Protein AF-W7IKK3-F1 (afdb_monomer_lite)

Secondary structure (DSSP, 8-state):
---------S---S---TTTTTTTSTTS-------PPPPPHHHHHHHTTSS--PPPPPEEEEEETTEEEEEEE----TT---PPPP---PPP---------------------PPPPP--------S---------TT----EEEE-HHHHHHHHHHH-HHHHHHHHHHHHHHHHHHHHTTSSPPPPPPEEEEE-TTS-EEEEEEEEEETTTEEEEEEEEE-TTHHHHHS--SEEEEEEEE-TTT--EEEEEESHHHHHHHHHHHHHHHHHHHS-TT--EEEEE--SHHHHHHHHHHTTTS---EEEEE-SSHHHHHHHHHHTGGG--EEEE--HHHHHHH-SEEEE---PPTT---SS-S----TT-EEEE----STT---S-HHHHHHSEEEESSHHHHHHHSGGGGSPTT-EEEEHHHHHH-GGGGGGGTTS-EEEE----HHHHHHHHHHHHHHHHHTT-SEEE--S---SSTT-TT-PPP----SS--------

Radius of gyration: 32.2 Å; chains: 1; bounding box: 91×65×80 Å

Structure (mmCIF, N/CA/C/O backbone):
data_AF-W7IKK3-F1
#
_entry.id   AF-W7IKK3-F1
#
loop_
_atom_site.group_PDB
_atom_site.id
_atom_site.type_symbol
_atom_site.label_atom_id
_atom_site.label_alt_id
_atom_site.label_comp_id
_atom_site.label_asym_id
_atom_site.label_entity_id
_atom_site.label_seq_id
_atom_site.pdbx_PDB_ins_code
_atom_site.Cartn_x
_atom_site.Cartn_y
_atom_site.Cartn_z
_atom_site.occupancy
_atom_site.B_iso_or_equiv
_atom_site.auth_seq_id
_atom_site.auth_comp_id
_atom_site.auth_asym_id
_atom_site.auth_atom_id
_atom_site.pdbx_PDB_model_num
ATOM 1 N N . MET A 1 1 ? 54.474 8.706 -26.820 1.00 27.53 1 MET A N 1
ATOM 2 C CA . MET A 1 1 ? 54.193 9.595 -25.673 1.00 27.53 1 MET A CA 1
ATOM 3 C C . MET A 1 1 ? 54.268 8.781 -24.397 1.00 27.53 1 MET A C 1
ATOM 5 O O . MET A 1 1 ? 53.319 8.123 -24.005 1.00 27.53 1 MET A O 1
ATOM 9 N N . VAL A 1 2 ? 55.469 8.760 -23.832 1.00 27.80 2 VAL A N 1
ATOM 10 C CA . VAL A 1 2 ? 55.777 8.344 -22.465 1.00 27.80 2 VAL A CA 1
ATOM 11 C C . VAL A 1 2 ? 55.725 9.620 -21.618 1.00 27.80 2 VAL A C 1
ATOM 13 O O . VAL A 1 2 ? 56.117 10.667 -22.124 1.00 27.80 2 VAL A O 1
ATOM 16 N N . ALA A 1 3 ? 55.310 9.488 -20.355 1.00 23.34 3 ALA A N 1
ATOM 17 C CA . ALA A 1 3 ? 55.300 10.497 -19.285 1.00 23.34 3 ALA A CA 1
ATOM 18 C C . ALA A 1 3 ? 54.034 11.364 -19.163 1.00 23.34 3 ALA A C 1
ATOM 20 O O . ALA A 1 3 ? 53.802 12.248 -19.976 1.00 23.34 3 ALA A O 1
ATOM 21 N N . ALA A 1 4 ? 53.273 11.133 -18.082 1.00 27.02 4 ALA A N 1
ATOM 22 C CA . ALA A 1 4 ? 52.907 12.159 -17.091 1.00 27.02 4 ALA A CA 1
ATOM 23 C C . ALA A 1 4 ? 51.876 11.627 -16.070 1.00 27.02 4 ALA A C 1
ATOM 25 O O . ALA A 1 4 ? 50.721 12.012 -16.138 1.00 27.02 4 ALA A O 1
ATOM 26 N N . VAL A 1 5 ? 52.276 10.788 -15.099 1.00 24.00 5 VAL A N 1
ATOM 27 C CA . VAL A 1 5 ? 51.597 10.719 -13.780 1.00 24.00 5 VAL A CA 1
ATOM 28 C C . VAL A 1 5 ? 52.598 10.299 -12.691 1.00 24.00 5 VAL A C 1
ATOM 30 O O . VAL A 1 5 ? 52.761 9.124 -12.382 1.00 24.00 5 VAL A O 1
ATOM 33 N N . ALA A 1 6 ? 53.295 11.284 -12.129 1.00 23.89 6 ALA A N 1
ATOM 34 C CA . ALA A 1 6 ? 53.712 11.381 -10.721 1.00 23.89 6 ALA A CA 1
ATOM 35 C C . ALA A 1 6 ? 54.273 12.808 -10.544 1.00 23.89 6 ALA A C 1
ATOM 37 O O . ALA A 1 6 ? 55.091 13.199 -11.380 1.00 23.89 6 ALA A O 1
ATOM 38 N N . PRO A 1 7 ? 53.865 13.599 -9.523 1.00 28.38 7 PRO A N 1
ATOM 39 C CA . PRO A 1 7 ? 53.957 13.180 -8.122 1.00 28.38 7 PRO A CA 1
ATOM 40 C C . PRO A 1 7 ? 52.836 13.708 -7.189 1.00 28.38 7 PRO A C 1
ATOM 42 O O . PRO A 1 7 ? 52.715 14.906 -6.961 1.00 28.38 7 PRO A O 1
ATOM 45 N N . VAL A 1 8 ? 52.121 12.812 -6.503 1.00 27.08 8 VAL A N 1
ATOM 46 C CA . VAL A 1 8 ? 51.470 13.124 -5.213 1.00 27.08 8 VAL A CA 1
ATOM 47 C C . VAL A 1 8 ? 51.793 11.988 -4.251 1.00 27.08 8 VAL A C 1
ATOM 49 O O . VAL A 1 8 ? 51.012 11.066 -4.077 1.00 27.08 8 VAL A O 1
ATOM 52 N N . CYS A 1 9 ? 53.007 11.996 -3.700 1.00 27.94 9 CYS A N 1
ATOM 53 C CA . CYS A 1 9 ? 53.396 11.168 -2.553 1.00 27.94 9 CYS A CA 1
ATOM 54 C C . CYS A 1 9 ? 54.707 11.710 -1.969 1.00 27.94 9 CYS A C 1
ATOM 56 O O . CYS A 1 9 ? 55.783 11.147 -2.158 1.00 27.94 9 CYS A O 1
ATOM 58 N N . ARG A 1 10 ? 54.626 12.840 -1.265 1.00 26.81 10 ARG A N 1
ATOM 59 C CA . ARG A 1 10 ? 55.648 13.257 -0.296 1.00 26.81 10 ARG A CA 1
ATOM 60 C C . ARG A 1 10 ? 54.975 13.860 0.935 1.00 26.81 10 ARG A C 1
ATOM 62 O O . ARG A 1 10 ? 55.148 15.043 1.173 1.00 26.81 10 ARG A O 1
ATOM 69 N N . SER A 1 11 ? 54.212 13.043 1.670 1.00 31.30 11 SER A N 1
ATOM 70 C CA . SER A 1 11 ? 53.937 13.202 3.117 1.00 31.30 11 SER A CA 1
ATOM 71 C C . SER A 1 11 ? 52.755 12.332 3.583 1.00 31.30 11 SER A C 1
ATOM 73 O O . SER A 1 11 ? 51.687 12.847 3.887 1.00 31.30 11 SER A O 1
ATOM 75 N N . VAL A 1 12 ? 52.918 11.007 3.700 1.00 26.00 12 VAL A N 1
ATOM 76 C CA . VAL A 1 12 ? 51.997 10.207 4.537 1.00 26.00 12 VAL A CA 1
ATOM 77 C C . VAL A 1 12 ? 52.782 9.167 5.342 1.00 26.00 12 VAL A C 1
ATOM 79 O O . VAL A 1 12 ? 53.576 8.401 4.803 1.00 26.00 12 VAL A O 1
ATOM 82 N N . SER A 1 13 ? 52.565 9.223 6.655 1.00 25.16 13 SER A N 1
ATOM 83 C CA . SER A 1 13 ? 53.092 8.393 7.747 1.00 25.16 13 SER A CA 1
ATOM 84 C C . SER A 1 13 ? 52.828 6.880 7.555 1.00 25.16 13 SER A C 1
ATOM 86 O O . SER A 1 13 ? 51.860 6.524 6.876 1.00 25.16 13 SER A O 1
ATOM 88 N N . PRO A 1 14 ? 53.626 5.959 8.143 1.00 26.97 14 PRO A N 1
ATOM 89 C CA . PRO A 1 14 ? 53.489 4.518 7.933 1.00 26.97 14 PRO A CA 1
ATOM 90 C C . PRO A 1 14 ? 52.347 3.936 8.779 1.00 26.97 14 PRO A C 1
ATOM 92 O O . PRO A 1 14 ? 52.568 3.273 9.785 1.00 26.97 14 PRO A O 1
ATOM 95 N N . ALA A 1 15 ? 51.110 4.182 8.364 1.00 32.81 15 ALA A N 1
ATOM 96 C CA . ALA A 1 15 ? 49.936 3.460 8.843 1.00 32.81 15 ALA A CA 1
ATOM 97 C C . ALA A 1 15 ? 48.823 3.561 7.793 1.00 32.81 15 ALA A C 1
ATOM 99 O O . ALA A 1 15 ? 47.886 4.339 7.943 1.00 32.81 15 ALA A O 1
ATOM 100 N N . VAL A 1 16 ? 48.933 2.801 6.698 1.00 26.98 16 VAL A N 1
ATOM 101 C CA . VAL A 1 16 ? 47.844 2.694 5.717 1.00 26.98 16 VAL A CA 1
ATOM 102 C C . VAL A 1 16 ? 47.524 1.229 5.443 1.00 26.98 16 VAL A C 1
ATOM 104 O O . VAL A 1 16 ? 48.337 0.456 4.940 1.00 26.98 16 VAL A O 1
ATOM 107 N N . SER A 1 17 ? 46.295 0.897 5.832 1.00 28.09 17 SER A N 1
ATOM 108 C CA . SER A 1 17 ? 45.532 -0.319 5.573 1.00 28.09 17 SER A CA 1
ATOM 109 C C . SER A 1 17 ? 45.489 -0.689 4.084 1.00 28.09 17 SER A C 1
ATOM 111 O O . SER A 1 17 ? 45.442 0.174 3.210 1.00 28.09 17 SER A O 1
ATOM 113 N N . THR A 1 18 ? 45.399 -1.994 3.826 1.00 29.38 18 THR A N 1
ATOM 114 C CA . THR A 1 18 ? 45.214 -2.753 2.569 1.00 29.38 18 THR A CA 1
ATOM 115 C C . THR A 1 18 ? 44.173 -2.212 1.565 1.00 29.38 18 THR A C 1
ATOM 117 O O . THR A 1 18 ? 44.010 -2.770 0.484 1.00 29.38 18 THR A O 1
ATOM 120 N N . THR A 1 19 ? 43.460 -1.139 1.890 1.00 28.47 19 THR A N 1
ATOM 121 C CA . THR A 1 19 ? 42.365 -0.560 1.106 1.00 28.47 19 THR A CA 1
ATOM 122 C C . THR A 1 19 ? 42.860 0.233 -0.113 1.00 28.47 19 THR A C 1
ATOM 124 O O . THR A 1 19 ? 42.246 0.156 -1.173 1.00 28.47 19 THR A O 1
ATOM 127 N N . ALA A 1 20 ? 44.003 0.925 -0.024 1.00 25.70 20 ALA A N 1
ATOM 128 C CA . ALA A 1 20 ? 44.439 1.870 -1.064 1.00 25.70 20 ALA A CA 1
ATOM 129 C C . ALA A 1 20 ? 44.940 1.219 -2.373 1.00 25.70 20 ALA A C 1
ATOM 131 O O . ALA A 1 20 ? 44.897 1.845 -3.428 1.00 25.70 20 ALA A O 1
ATOM 132 N N . VAL A 1 21 ? 45.379 -0.044 -2.341 1.00 27.83 21 VAL A N 1
ATOM 133 C CA . VAL A 1 21 ? 45.900 -0.747 -3.536 1.00 27.83 21 VAL A CA 1
ATOM 134 C C . VAL A 1 21 ? 44.769 -1.320 -4.409 1.00 27.83 21 VAL A C 1
ATOM 136 O O . VAL A 1 21 ? 44.976 -1.606 -5.584 1.00 27.83 21 VAL A O 1
ATOM 139 N N . THR A 1 22 ? 43.550 -1.429 -3.872 1.00 31.28 22 THR A N 1
ATOM 140 C CA . THR A 1 22 ? 42.401 -2.027 -4.576 1.00 31.28 22 THR A CA 1
ATOM 141 C C . THR A 1 22 ? 41.761 -1.061 -5.583 1.00 31.28 22 THR A C 1
ATOM 143 O O . THR A 1 22 ? 41.234 -1.503 -6.599 1.00 31.28 22 THR A O 1
ATOM 146 N N . CYS A 1 23 ? 41.855 0.255 -5.362 1.00 26.52 23 CYS A N 1
ATOM 147 C CA . CYS A 1 23 ? 41.144 1.240 -6.189 1.00 26.52 23 CYS A CA 1
ATOM 148 C C . CYS A 1 23 ? 41.779 1.508 -7.564 1.00 26.52 23 CYS A C 1
ATOM 150 O O . CYS A 1 23 ? 41.094 2.009 -8.447 1.00 26.52 23 CYS A O 1
ATOM 152 N N . ALA A 1 24 ? 43.052 1.169 -7.791 1.00 26.62 24 ALA A N 1
ATOM 153 C CA . ALA A 1 24 ? 43.729 1.501 -9.052 1.00 26.62 24 ALA A CA 1
ATOM 154 C C . ALA A 1 24 ? 43.562 0.450 -10.172 1.00 26.62 24 ALA A C 1
ATOM 156 O O . ALA A 1 24 ? 43.956 0.712 -11.303 1.00 26.62 24 ALA A O 1
ATOM 157 N N . PHE A 1 25 ? 42.991 -0.728 -9.890 1.00 29.23 25 PHE A N 1
ATOM 158 C CA . PHE A 1 25 ? 42.955 -1.856 -10.841 1.00 29.23 25 PHE A CA 1
ATOM 159 C C . PHE A 1 25 ? 41.548 -2.319 -11.251 1.00 29.23 25 PHE A C 1
ATOM 161 O O . PHE A 1 25 ? 41.415 -3.294 -11.985 1.00 29.23 25 PHE A O 1
ATOM 168 N N . ALA A 1 26 ? 40.494 -1.607 -10.852 1.00 29.84 26 ALA A N 1
ATOM 169 C CA . ALA A 1 26 ? 39.102 -1.972 -11.137 1.00 29.84 26 ALA A CA 1
ATOM 170 C C . ALA A 1 26 ? 38.601 -1.587 -12.550 1.00 29.84 26 ALA A C 1
ATOM 172 O O . ALA A 1 26 ? 37.402 -1.441 -12.744 1.00 29.84 26 ALA A O 1
ATOM 173 N N . MET A 1 27 ? 39.490 -1.418 -13.537 1.00 29.58 27 MET A N 1
ATOM 174 C CA . MET A 1 27 ? 39.095 -1.083 -14.919 1.00 29.58 27 MET A CA 1
ATOM 175 C C . MET A 1 27 ? 39.118 -2.272 -15.888 1.00 29.58 27 MET A C 1
ATOM 177 O O . MET A 1 27 ? 38.546 -2.160 -16.963 1.00 29.58 27 MET A O 1
ATOM 181 N N . VAL A 1 28 ? 39.715 -3.423 -15.547 1.00 28.75 28 VAL A N 1
ATOM 182 C CA . VAL A 1 28 ? 39.660 -4.616 -16.414 1.00 28.75 28 VAL A CA 1
ATOM 183 C C . VAL A 1 28 ? 39.782 -5.910 -15.589 1.00 28.75 28 VAL A C 1
ATOM 185 O O . VAL A 1 28 ? 40.880 -6.312 -15.220 1.00 28.75 28 VAL A O 1
ATOM 188 N N . GLY A 1 29 ? 38.666 -6.607 -15.356 1.00 29.30 29 GLY A N 1
ATOM 189 C CA . GLY A 1 29 ? 38.662 -8.062 -15.134 1.00 29.30 29 GLY A CA 1
ATOM 190 C C . GLY A 1 29 ? 38.823 -8.601 -13.699 1.00 29.30 29 GLY A C 1
ATOM 191 O O . GLY A 1 29 ? 39.569 -8.100 -12.866 1.00 29.30 29 GLY A O 1
ATOM 192 N N . VAL A 1 30 ? 38.089 -9.690 -13.451 1.00 29.06 30 VAL A N 1
ATOM 193 C CA . VAL A 1 30 ? 37.901 -10.455 -12.204 1.00 29.06 30 VAL A CA 1
ATOM 194 C C . VAL A 1 30 ? 39.194 -10.747 -11.422 1.00 29.06 30 VAL A C 1
ATOM 196 O O . VAL A 1 30 ? 40.149 -11.308 -11.953 1.00 29.06 30 VAL A O 1
ATOM 199 N N . VAL A 1 31 ? 39.174 -10.491 -10.106 1.00 30.66 31 VAL A N 1
ATOM 200 C CA . VAL A 1 31 ? 40.231 -10.903 -9.164 1.00 30.66 31 VAL A CA 1
ATOM 201 C C . VAL A 1 31 ? 39.903 -12.280 -8.578 1.00 30.66 31 VAL A C 1
ATOM 203 O O . VAL A 1 31 ? 38.994 -12.415 -7.761 1.00 30.66 31 VAL A O 1
ATOM 206 N N . VAL A 1 32 ? 40.673 -13.310 -8.938 1.00 29.78 32 VAL A N 1
ATOM 207 C CA . VAL A 1 32 ? 40.578 -14.642 -8.314 1.00 29.78 32 VAL A CA 1
ATOM 208 C C . VAL A 1 32 ? 41.614 -14.756 -7.192 1.00 29.78 32 VAL A C 1
ATOM 210 O O . VAL A 1 32 ? 42.818 -14.755 -7.444 1.00 29.78 32 VAL A O 1
ATOM 213 N N . ARG A 1 33 ? 41.161 -14.892 -5.938 1.00 30.11 33 ARG A N 1
ATOM 214 C CA . ARG A 1 33 ? 42.019 -15.324 -4.819 1.00 30.11 33 ARG A CA 1
ATOM 215 C C . ARG A 1 33 ? 42.009 -16.848 -4.735 1.00 30.11 33 ARG A C 1
ATOM 217 O O . ARG A 1 33 ? 40.985 -17.436 -4.406 1.00 30.11 33 ARG A O 1
ATOM 224 N N . LEU A 1 34 ? 43.153 -17.481 -4.977 1.00 26.44 34 LEU A N 1
ATOM 225 C CA . LEU A 1 34 ? 43.359 -18.894 -4.656 1.00 26.44 34 LEU A CA 1
ATOM 226 C C . LEU A 1 34 ? 43.850 -19.010 -3.206 1.00 26.44 34 LEU A C 1
ATOM 228 O O . LEU A 1 34 ? 44.800 -18.333 -2.816 1.00 26.44 34 LEU A O 1
ATOM 232 N N . TRP A 1 35 ? 43.198 -19.856 -2.409 1.00 27.67 35 TRP A N 1
ATOM 233 C CA . TRP A 1 35 ? 43.631 -20.200 -1.053 1.00 27.67 35 TRP A CA 1
ATOM 234 C C . TRP A 1 35 ? 43.915 -21.702 -1.006 1.00 27.67 35 TRP A C 1
ATOM 236 O O . TRP A 1 35 ? 43.054 -22.496 -1.387 1.00 27.67 35 TRP A O 1
ATOM 246 N N . GLU A 1 36 ? 45.106 -22.102 -0.563 1.00 26.78 36 GLU A N 1
ATOM 247 C CA . GLU A 1 36 ? 45.370 -23.504 -0.225 1.00 26.78 36 GLU A CA 1
ATOM 248 C C . GLU A 1 36 ? 44.854 -23.807 1.193 1.00 26.78 36 GLU A C 1
ATOM 250 O O . GLU A 1 36 ? 44.926 -22.943 2.074 1.00 26.78 36 GLU A O 1
ATOM 255 N N . PRO A 1 37 ? 44.323 -25.018 1.448 1.00 26.19 37 PRO A N 1
ATOM 256 C CA . PRO A 1 37 ? 43.868 -25.394 2.779 1.00 26.19 37 PRO A CA 1
ATOM 257 C C . PRO A 1 37 ? 45.050 -25.467 3.755 1.00 26.19 37 PRO A C 1
ATOM 259 O O . PRO A 1 37 ? 46.158 -25.864 3.396 1.00 26.19 37 PRO A O 1
ATOM 262 N N . ALA A 1 38 ? 44.806 -25.083 5.010 1.00 33.12 38 ALA A N 1
ATOM 263 C CA . ALA A 1 38 ? 45.835 -25.034 6.045 1.00 33.12 38 ALA A CA 1
ATOM 264 C C . ALA A 1 38 ? 46.542 -26.398 6.244 1.00 33.12 38 ALA A C 1
ATOM 266 O O . ALA A 1 38 ? 45.876 -27.434 6.168 1.00 33.12 38 ALA A O 1
ATOM 267 N N . PRO A 1 39 ? 47.851 -26.426 6.574 1.00 32.91 39 PRO A N 1
ATOM 268 C CA . PRO A 1 39 ? 48.600 -27.674 6.687 1.00 32.91 39 PRO A CA 1
ATOM 269 C C . PRO A 1 39 ? 48.094 -28.557 7.833 1.00 32.91 39 PRO A C 1
ATOM 271 O O . PRO A 1 39 ? 47.746 -28.054 8.912 1.00 32.91 39 PRO A O 1
ATOM 274 N N . ASP A 1 40 ? 48.131 -29.870 7.604 1.00 36.66 40 ASP A N 1
ATOM 275 C CA . ASP A 1 40 ? 47.783 -30.919 8.565 1.00 36.66 40 ASP A CA 1
ATOM 276 C C . ASP A 1 40 ? 48.637 -30.838 9.854 1.00 36.66 40 ASP A C 1
ATOM 278 O O . ASP A 1 40 ? 49.757 -30.309 9.867 1.00 36.66 40 ASP A O 1
ATOM 282 N N . ARG A 1 41 ? 48.121 -31.379 10.967 1.00 35.78 41 ARG A N 1
ATOM 283 C CA . ARG A 1 41 ? 48.708 -31.322 12.324 1.00 35.78 41 ARG A CA 1
ATOM 284 C C . ARG A 1 41 ? 50.160 -31.815 12.391 1.00 35.78 41 ARG A C 1
ATOM 286 O O . ARG A 1 41 ? 50.896 -31.376 13.276 1.00 35.78 41 ARG A O 1
ATOM 293 N N . ALA A 1 42 ? 50.590 -32.670 11.462 1.00 35.09 42 ALA A N 1
ATOM 294 C CA . ALA A 1 42 ? 51.970 -33.144 11.360 1.00 35.09 42 ALA A CA 1
ATOM 295 C C . ALA A 1 42 ? 52.959 -32.041 10.918 1.00 35.09 42 ALA A C 1
ATOM 297 O O . ALA A 1 42 ? 54.053 -31.940 11.472 1.00 35.09 42 ALA A O 1
ATOM 298 N N . VAL A 1 43 ? 52.558 -31.148 10.004 1.00 37.50 43 VAL A N 1
ATOM 299 C CA . VAL A 1 43 ? 53.408 -30.054 9.489 1.00 37.50 43 VAL A CA 1
ATOM 300 C C . VAL A 1 43 ? 53.574 -28.944 10.534 1.00 37.50 43 VAL A C 1
ATOM 302 O O . VAL A 1 43 ? 54.657 -28.378 10.685 1.00 37.50 43 VAL A O 1
ATOM 305 N N . ARG A 1 44 ? 52.539 -28.692 11.349 1.00 37.22 44 ARG A N 1
ATOM 306 C CA . ARG A 1 44 ? 52.612 -27.726 12.463 1.00 37.22 44 ARG A CA 1
ATOM 307 C C . ARG A 1 44 ? 53.585 -28.151 13.568 1.00 37.22 44 ARG A C 1
ATOM 309 O O . ARG A 1 44 ? 54.192 -27.286 14.189 1.00 37.22 44 ARG A O 1
ATOM 316 N N . ARG A 1 45 ? 53.766 -29.460 13.794 1.00 35.03 45 ARG A N 1
ATOM 317 C CA . ARG A 1 45 ? 54.741 -29.982 14.774 1.00 35.03 45 ARG A CA 1
ATOM 318 C C . ARG A 1 45 ? 56.189 -29.919 14.278 1.00 35.03 45 ARG A C 1
ATOM 320 O O . ARG A 1 45 ? 57.092 -29.820 15.101 1.00 35.03 45 ARG A O 1
ATOM 327 N N . ALA A 1 46 ? 56.420 -29.932 12.964 1.00 33.81 46 ALA A N 1
ATOM 328 C CA . ALA A 1 46 ? 57.753 -29.716 12.397 1.00 33.81 46 ALA A CA 1
ATOM 329 C C . ALA A 1 46 ? 58.160 -28.227 12.428 1.00 33.81 46 ALA A C 1
ATOM 331 O O . ALA A 1 46 ? 59.312 -27.904 12.711 1.00 33.81 46 ALA A O 1
ATOM 332 N N . ALA A 1 47 ? 57.203 -27.313 12.225 1.00 35.78 47 ALA A N 1
ATOM 333 C CA . ALA A 1 47 ? 57.446 -25.868 12.199 1.00 35.78 47 ALA A CA 1
ATOM 334 C C . ALA A 1 47 ? 57.771 -25.241 13.573 1.00 35.78 47 ALA A C 1
ATOM 336 O O . ALA A 1 47 ? 58.335 -24.153 13.626 1.00 35.78 47 ALA A O 1
ATOM 337 N N . SER A 1 48 ? 57.481 -25.915 14.694 1.00 36.00 48 SER A N 1
ATOM 338 C CA . SER A 1 48 ? 57.815 -25.409 16.037 1.00 36.00 48 SER A CA 1
ATOM 339 C C . SER A 1 48 ? 59.281 -25.624 16.443 1.00 36.00 48 SER A C 1
ATOM 341 O O . SER A 1 48 ? 59.660 -25.237 17.545 1.00 36.00 48 SER A O 1
ATOM 343 N N . ARG A 1 49 ? 60.109 -26.256 15.595 1.00 37.25 49 ARG A N 1
ATOM 344 C CA . ARG A 1 49 ? 61.541 -26.506 15.866 1.00 37.25 49 ARG A CA 1
ATOM 345 C C . ARG A 1 49 ? 62.509 -25.685 15.009 1.00 37.25 49 ARG A C 1
ATOM 347 O O . ARG A 1 49 ? 63.702 -25.708 15.285 1.00 37.25 49 ARG A O 1
ATOM 354 N N . VAL A 1 50 ? 62.027 -24.925 14.025 1.00 35.72 50 VAL A N 1
ATOM 355 C CA . VAL A 1 50 ? 62.860 -24.017 13.221 1.00 35.72 50 VAL A CA 1
ATOM 356 C C . VAL A 1 50 ? 62.155 -22.666 13.166 1.00 35.72 50 VAL A C 1
ATOM 358 O O . VAL A 1 50 ? 61.130 -22.511 12.511 1.00 35.72 50 VAL A O 1
ATOM 361 N N . GLY A 1 51 ? 62.668 -21.693 13.919 1.00 33.53 51 GLY A N 1
ATOM 362 C CA . GLY A 1 51 ? 62.094 -20.354 14.021 1.00 33.53 51 GLY A CA 1
ATOM 363 C C . GLY A 1 51 ? 62.209 -19.569 12.715 1.00 33.53 51 GLY A C 1
ATOM 364 O O . GLY A 1 51 ? 63.166 -18.831 12.523 1.00 33.53 51 GLY A O 1
ATOM 365 N N . SER A 1 52 ? 61.254 -19.741 11.803 1.00 31.78 52 SER A N 1
ATOM 366 C CA . SER A 1 52 ? 60.766 -18.727 10.853 1.00 31.78 52 SER A CA 1
ATOM 367 C C . SER A 1 52 ? 59.719 -19.353 9.928 1.00 31.78 52 SER A C 1
ATOM 369 O O . SER A 1 52 ? 59.991 -20.318 9.221 1.00 31.78 52 SER A O 1
ATOM 371 N N . VAL A 1 53 ? 58.509 -18.791 9.909 1.00 33.16 53 VAL A N 1
ATOM 372 C CA . VAL A 1 53 ? 57.494 -19.106 8.895 1.00 33.16 53 VAL A CA 1
ATOM 373 C C . VAL A 1 53 ? 57.290 -17.838 8.075 1.00 33.16 53 VAL A C 1
ATOM 375 O O . VAL A 1 53 ? 56.691 -16.878 8.553 1.00 33.16 53 VAL A O 1
ATOM 378 N N . HIS A 1 54 ? 57.826 -17.804 6.856 1.00 35.34 54 HIS A N 1
ATOM 379 C CA . HIS A 1 54 ? 57.452 -16.785 5.875 1.00 35.34 54 HIS A CA 1
ATOM 380 C C . HIS A 1 54 ? 56.120 -17.184 5.218 1.00 35.34 54 HIS A C 1
ATOM 382 O O . HIS A 1 54 ? 55.929 -18.370 4.933 1.00 35.34 54 HIS A O 1
ATOM 388 N N . PRO A 1 55 ? 55.190 -16.242 4.967 1.00 34.59 55 PRO A N 1
ATOM 389 C CA . PRO A 1 55 ? 53.982 -16.545 4.207 1.00 34.59 55 PRO A CA 1
ATOM 390 C C . PRO A 1 55 ? 54.355 -16.986 2.779 1.00 34.59 55 PRO A C 1
ATOM 392 O O . PRO A 1 55 ? 55.350 -16.496 2.232 1.00 34.59 55 PRO A O 1
ATOM 395 N N . PRO A 1 56 ? 53.591 -17.905 2.160 1.00 34.06 56 PRO A N 1
ATOM 396 C CA . PRO A 1 56 ? 53.875 -18.350 0.803 1.00 34.06 56 PRO A CA 1
ATOM 397 C C . PRO A 1 56 ? 53.722 -17.187 -0.195 1.00 34.06 56 PRO A C 1
ATOM 399 O O . PRO A 1 56 ? 52.936 -16.263 0.041 1.00 34.06 56 PRO A O 1
ATOM 402 N N . PRO A 1 57 ? 54.471 -17.201 -1.312 1.00 34.97 57 PRO A N 1
ATOM 403 C CA . PRO A 1 57 ? 54.387 -16.152 -2.319 1.00 34.97 57 PRO A CA 1
ATOM 404 C C . PRO A 1 57 ? 52.991 -16.123 -2.951 1.00 34.97 57 PRO A C 1
ATOM 406 O O . PRO A 1 57 ? 52.479 -17.147 -3.398 1.00 34.97 57 PRO A O 1
ATOM 409 N N . VAL A 1 58 ? 52.397 -14.933 -3.026 1.00 34.81 58 VAL A N 1
ATOM 410 C CA . VAL A 1 58 ? 51.142 -14.700 -3.748 1.00 34.81 58 VAL A CA 1
ATOM 411 C C . VAL A 1 58 ? 51.470 -14.536 -5.231 1.00 34.81 58 VAL A C 1
ATOM 413 O O . VAL A 1 58 ? 52.267 -13.670 -5.598 1.00 34.81 58 VAL A O 1
ATOM 416 N N . ALA A 1 59 ? 50.870 -15.371 -6.076 1.00 35.88 59 ALA A N 1
ATOM 417 C CA . ALA A 1 59 ? 50.880 -15.195 -7.523 1.00 35.88 59 ALA A CA 1
ATOM 418 C C . ALA A 1 59 ? 49.557 -14.551 -7.950 1.00 35.88 59 ALA A C 1
ATOM 420 O O . ALA A 1 59 ? 48.486 -15.034 -7.587 1.00 35.88 59 ALA A O 1
ATOM 421 N N . ILE A 1 60 ? 49.641 -13.463 -8.714 1.00 36.56 60 ILE A N 1
ATOM 422 C CA . ILE A 1 60 ? 48.478 -12.813 -9.324 1.00 36.56 60 ILE A CA 1
ATOM 423 C C . ILE A 1 60 ? 48.475 -13.200 -10.802 1.00 36.56 60 ILE A C 1
ATOM 425 O O . ILE A 1 60 ? 49.421 -12.891 -11.534 1.00 36.56 60 ILE A O 1
ATOM 429 N N . ALA A 1 61 ? 47.428 -13.905 -11.220 1.00 35.88 61 ALA A N 1
ATOM 430 C CA . ALA A 1 61 ? 47.200 -14.293 -12.603 1.00 35.88 61 ALA A CA 1
ATOM 431 C C . ALA A 1 61 ? 45.995 -13.527 -13.152 1.00 35.88 61 ALA A C 1
ATOM 433 O O . ALA A 1 61 ? 44.977 -13.412 -12.472 1.00 35.88 61 ALA A O 1
ATOM 434 N N . VAL A 1 62 ? 46.125 -13.015 -14.374 1.00 35.09 62 VAL A N 1
ATOM 435 C CA . VAL A 1 62 ? 45.053 -12.331 -15.102 1.00 35.09 62 VAL A CA 1
ATOM 436 C C . VAL A 1 62 ? 44.683 -13.204 -16.296 1.00 35.09 62 VAL A C 1
ATOM 438 O O . VAL A 1 62 ? 45.556 -13.618 -17.066 1.00 35.09 62 VAL A O 1
ATOM 441 N N . ALA A 1 63 ? 43.400 -13.541 -16.410 1.00 31.61 63 ALA A N 1
ATOM 442 C CA . ALA A 1 63 ? 42.877 -14.353 -17.501 1.00 31.61 63 ALA A CA 1
ATOM 443 C C . ALA A 1 63 ? 42.401 -13.452 -18.645 1.00 31.61 63 ALA A C 1
ATOM 445 O O . ALA A 1 63 ? 41.609 -12.539 -18.420 1.00 31.61 63 ALA A O 1
ATOM 446 N N . TYR A 1 64 ? 42.874 -13.734 -19.858 1.00 38.19 64 TYR A N 1
ATOM 447 C CA . TYR A 1 64 ? 42.427 -13.111 -21.102 1.00 38.19 64 TYR A CA 1
ATOM 448 C C . TYR A 1 64 ? 41.739 -14.162 -21.992 1.00 38.19 64 TYR A C 1
ATOM 450 O O . TYR A 1 64 ? 41.961 -15.359 -21.774 1.00 38.19 64 TYR A O 1
ATOM 458 N N . PRO A 1 65 ? 40.951 -13.746 -23.006 1.00 30.86 65 PRO A N 1
ATOM 459 C CA . PRO A 1 65 ? 40.311 -14.664 -23.957 1.00 30.86 65 PRO A CA 1
ATOM 460 C C . PRO A 1 65 ? 41.292 -15.649 -24.617 1.00 30.86 65 PRO A C 1
ATOM 462 O O . PRO A 1 65 ? 40.928 -16.791 -24.885 1.00 30.86 65 PRO A O 1
ATOM 465 N N . ASP A 1 66 ? 42.558 -15.247 -24.764 1.00 30.83 66 ASP A N 1
ATOM 466 C CA . ASP A 1 66 ? 43.593 -16.021 -25.461 1.00 30.83 66 ASP A CA 1
ATOM 467 C C . ASP A 1 66 ? 44.542 -16.778 -24.504 1.00 30.83 66 ASP A C 1
ATOM 469 O O . ASP A 1 66 ? 45.538 -17.362 -24.935 1.00 30.83 66 ASP A O 1
ATOM 473 N N . GLY A 1 67 ? 44.275 -16.757 -23.189 1.00 32.12 67 GLY A N 1
ATOM 474 C CA . GLY A 1 67 ? 45.046 -17.490 -22.178 1.00 32.12 67 GLY A CA 1
ATOM 475 C C . GLY A 1 67 ? 45.352 -16.712 -20.891 1.00 32.12 67 GLY A C 1
ATOM 476 O O . GLY A 1 67 ? 45.091 -15.517 -20.757 1.00 32.12 67 GLY A O 1
ATOM 477 N N . VAL A 1 68 ? 45.927 -17.411 -19.906 1.00 34.59 68 VAL A N 1
ATOM 478 C CA . VAL A 1 68 ? 46.261 -16.860 -18.579 1.00 34.59 68 VAL A CA 1
ATOM 479 C C . VAL A 1 68 ? 47.703 -16.352 -18.556 1.00 34.59 68 VAL A C 1
ATOM 481 O O . VAL A 1 68 ? 48.627 -17.106 -18.860 1.00 34.59 68 VAL A O 1
ATOM 484 N N . ARG A 1 69 ? 47.918 -15.097 -18.137 1.00 38.91 69 ARG A N 1
ATOM 485 C CA . ARG A 1 69 ? 49.261 -14.527 -17.921 1.00 38.91 69 ARG A CA 1
ATOM 486 C C . ARG A 1 69 ? 49.479 -14.208 -16.440 1.00 38.91 69 ARG A C 1
ATOM 488 O O . ARG A 1 69 ? 48.612 -13.642 -15.778 1.00 38.91 69 ARG A O 1
ATOM 495 N N . VAL A 1 70 ? 50.648 -14.568 -15.909 1.00 38.50 70 VAL A N 1
ATOM 496 C CA . VAL A 1 70 ? 51.038 -14.296 -14.512 1.00 38.50 70 VAL A CA 1
ATOM 497 C C . VAL A 1 70 ? 51.814 -12.987 -14.464 1.00 38.50 70 VAL A C 1
ATOM 499 O O . VAL A 1 70 ? 52.829 -12.858 -15.140 1.00 38.50 70 VAL A O 1
ATOM 502 N N . VAL A 1 71 ? 51.345 -12.017 -13.674 1.00 39.53 71 VAL A N 1
ATOM 503 C CA . VAL A 1 71 ? 51.831 -10.628 -13.775 1.00 39.53 71 VAL A CA 1
ATOM 504 C C . VAL A 1 71 ? 52.843 -10.257 -12.682 1.00 39.53 71 VAL A C 1
ATOM 506 O O . VAL A 1 71 ? 53.616 -9.330 -12.888 1.00 39.53 71 VAL A O 1
ATOM 509 N N . CYS A 1 72 ? 52.955 -10.982 -11.558 1.00 36.53 72 CYS A N 1
ATOM 510 C CA . CYS A 1 72 ? 54.016 -10.719 -10.567 1.00 36.53 72 CYS A CA 1
ATOM 511 C C . CYS A 1 72 ? 54.258 -11.865 -9.572 1.00 36.53 72 CYS A C 1
ATOM 513 O O . CYS A 1 72 ? 53.327 -12.566 -9.173 1.00 36.53 72 CYS A O 1
ATOM 515 N N . ARG A 1 73 ? 55.511 -11.980 -9.100 1.00 33.91 73 ARG A N 1
ATOM 516 C CA . ARG A 1 73 ? 55.920 -12.793 -7.941 1.00 33.91 73 ARG A CA 1
ATOM 517 C C . ARG A 1 73 ? 56.523 -11.854 -6.890 1.00 33.91 73 ARG A C 1
ATOM 519 O O . ARG A 1 73 ? 57.635 -11.368 -7.073 1.00 33.91 73 ARG A O 1
ATOM 526 N N . ALA A 1 74 ? 55.797 -11.562 -5.812 1.00 36.22 74 ALA A N 1
ATOM 527 C CA . ALA A 1 74 ? 56.314 -10.721 -4.729 1.00 36.22 74 ALA A CA 1
ATOM 528 C C . ALA A 1 74 ? 57.080 -11.582 -3.708 1.00 36.22 74 ALA A C 1
ATOM 530 O O . ALA A 1 74 ? 56.490 -12.426 -3.034 1.00 36.22 74 ALA A O 1
ATOM 531 N N . GLY A 1 75 ? 58.398 -11.387 -3.606 1.00 31.16 75 GLY A N 1
ATOM 532 C CA . GLY A 1 75 ? 59.229 -11.970 -2.548 1.00 31.16 75 GLY A CA 1
ATOM 533 C C . GLY A 1 75 ? 59.351 -11.016 -1.359 1.00 31.16 75 GLY A C 1
ATOM 534 O O . GLY A 1 75 ? 59.584 -9.823 -1.546 1.00 31.16 75 GLY A O 1
ATOM 535 N N . TRP A 1 76 ? 59.204 -11.527 -0.137 1.00 30.06 76 TRP A N 1
ATOM 536 C CA . TRP A 1 76 ? 59.397 -10.751 1.090 1.00 30.06 76 TRP A CA 1
ATOM 537 C C . TRP A 1 76 ? 60.877 -10.748 1.499 1.00 30.06 76 TRP A C 1
ATOM 539 O O . TRP A 1 76 ? 61.487 -11.808 1.611 1.00 30.06 76 TRP A O 1
ATOM 549 N N . SER A 1 77 ? 61.449 -9.571 1.774 1.00 35.19 77 SER A N 1
ATOM 550 C CA . SER A 1 77 ? 62.728 -9.432 2.492 1.00 35.19 77 SER A CA 1
ATOM 551 C C . SER A 1 77 ? 62.550 -8.534 3.722 1.00 35.19 77 SER A C 1
ATOM 553 O O . SER A 1 77 ? 61.550 -7.820 3.823 1.00 35.19 77 SER A O 1
ATOM 555 N N . ARG A 1 78 ? 63.506 -8.564 4.666 1.00 32.84 78 ARG A N 1
ATOM 556 C CA . ARG A 1 78 ? 63.429 -7.897 5.988 1.00 32.84 78 ARG A CA 1
ATOM 557 C C . ARG A 1 78 ? 63.230 -6.366 5.956 1.00 32.84 78 ARG A C 1
ATOM 559 O O . ARG A 1 78 ? 63.063 -5.780 7.015 1.00 32.84 78 ARG A O 1
ATOM 566 N N . SER A 1 79 ? 63.220 -5.724 4.787 1.00 32.00 79 SER A N 1
ATOM 567 C CA . SER A 1 79 ? 63.057 -4.271 4.620 1.00 32.00 79 SER A CA 1
ATOM 568 C C . SER A 1 79 ? 61.828 -3.836 3.798 1.00 32.00 79 SER A C 1
ATOM 570 O O . SER A 1 79 ? 61.749 -2.677 3.399 1.00 32.00 79 SER A O 1
ATOM 572 N N . GLY A 1 80 ? 60.841 -4.718 3.580 1.00 31.31 80 GLY A N 1
ATOM 573 C CA . GLY A 1 80 ? 59.557 -4.379 2.938 1.00 31.31 80 GLY A CA 1
ATOM 574 C C . GLY A 1 80 ? 59.455 -4.712 1.438 1.00 31.31 80 GLY A C 1
ATOM 575 O O . GLY A 1 80 ? 60.394 -5.236 0.834 1.00 31.31 80 GLY A O 1
ATOM 576 N N . LEU A 1 81 ? 58.272 -4.457 0.853 1.00 27.42 81 LEU A N 1
ATOM 577 C CA . LEU A 1 81 ? 57.905 -4.771 -0.540 1.00 27.42 81 LEU A CA 1
ATOM 578 C C . LEU A 1 81 ? 58.764 -3.975 -1.541 1.00 27.42 81 LEU A C 1
ATOM 580 O O . LEU A 1 81 ? 58.775 -2.747 -1.506 1.00 27.42 81 LEU A O 1
ATOM 584 N N . ARG A 1 82 ? 59.431 -4.657 -2.482 1.00 30.09 82 ARG A N 1
ATOM 585 C CA . ARG A 1 82 ? 60.038 -4.018 -3.664 1.00 30.09 82 ARG A CA 1
ATOM 586 C C . ARG A 1 82 ? 59.314 -4.461 -4.943 1.00 30.09 82 ARG A C 1
ATOM 588 O O . ARG A 1 82 ? 59.045 -5.655 -5.075 1.00 30.09 82 ARG A O 1
ATOM 595 N N . PRO A 1 83 ? 59.032 -3.555 -5.898 1.00 30.55 83 PRO A N 1
ATOM 596 C CA . PRO A 1 83 ? 58.502 -3.936 -7.203 1.00 30.55 83 PRO A CA 1
ATOM 597 C C . PRO A 1 83 ? 59.570 -4.695 -8.007 1.00 30.55 83 PRO A C 1
ATOM 599 O O . PRO A 1 83 ? 60.682 -4.203 -8.207 1.00 30.55 83 PRO A O 1
ATOM 602 N N . GLY A 1 84 ? 59.246 -5.912 -8.448 1.00 33.50 84 GLY A N 1
ATOM 603 C CA . GLY A 1 84 ? 60.065 -6.664 -9.401 1.00 33.50 84 GLY A CA 1
ATOM 604 C C . GLY A 1 84 ? 59.880 -6.113 -10.817 1.00 33.50 84 GLY A C 1
ATOM 605 O O . GLY A 1 84 ? 58.774 -5.726 -11.186 1.00 33.50 84 GLY A O 1
ATOM 606 N N . ARG A 1 85 ? 60.954 -6.056 -11.617 1.00 30.03 85 ARG A N 1
ATOM 607 C CA . ARG A 1 85 ? 60.870 -5.639 -13.027 1.00 30.03 85 ARG A CA 1
ATOM 608 C C . ARG A 1 85 ? 60.028 -6.638 -13.826 1.00 30.03 85 ARG A C 1
ATOM 610 O O . ARG A 1 85 ? 60.272 -7.839 -13.744 1.00 30.03 85 ARG A O 1
ATOM 617 N N . VAL A 1 86 ? 59.111 -6.123 -14.645 1.00 33.12 86 VAL A N 1
ATOM 618 C CA . VAL A 1 86 ? 58.492 -6.876 -15.743 1.00 33.12 86 VAL A CA 1
ATOM 619 C C . VAL A 1 86 ? 59.591 -7.172 -16.759 1.00 33.12 86 VAL A C 1
ATOM 621 O O . VAL A 1 86 ? 60.261 -6.256 -17.237 1.00 33.12 86 VAL A O 1
ATOM 624 N N . GLY A 1 87 ? 59.825 -8.447 -17.040 1.00 29.55 87 GLY A N 1
ATOM 625 C CA . GLY A 1 87 ? 60.775 -8.876 -18.053 1.00 29.55 87 GLY A CA 1
ATOM 626 C C . GLY A 1 87 ? 60.237 -10.094 -18.779 1.00 29.55 87 GLY A C 1
ATOM 627 O O . GLY A 1 87 ? 60.008 -11.127 -18.152 1.00 29.55 87 GLY A O 1
ATOM 628 N N . ASP A 1 88 ? 60.085 -9.976 -20.095 1.00 30.48 88 ASP A N 1
ATOM 629 C CA . ASP A 1 88 ? 59.886 -11.107 -20.997 1.00 30.48 88 ASP A CA 1
ATOM 630 C C . ASP A 1 88 ? 61.195 -11.899 -21.077 1.00 30.48 88 ASP A C 1
ATOM 632 O O . ASP A 1 88 ? 62.054 -11.654 -21.924 1.00 30.48 88 ASP A O 1
ATOM 636 N N . ARG A 1 89 ? 61.409 -12.824 -20.140 1.00 25.31 89 ARG A N 1
ATOM 637 C CA . ARG A 1 89 ? 62.457 -13.843 -20.256 1.00 25.31 89 ARG A CA 1
ATOM 638 C C . ARG A 1 89 ? 61.945 -15.183 -19.756 1.00 25.31 89 ARG A C 1
ATOM 640 O O . ARG A 1 89 ? 61.560 -15.321 -18.598 1.00 25.31 89 ARG A O 1
ATOM 647 N N . ALA A 1 90 ? 62.016 -16.184 -20.630 1.00 28.47 90 ALA A N 1
ATOM 648 C CA . ALA A 1 90 ? 61.978 -17.583 -20.239 1.00 28.47 90 ALA A CA 1
ATOM 649 C C . ALA A 1 90 ? 63.115 -17.850 -19.238 1.00 28.47 90 ALA A C 1
ATOM 651 O O . ALA A 1 90 ? 64.266 -17.501 -19.504 1.00 28.47 90 ALA A O 1
ATOM 652 N N . ILE A 1 91 ? 62.802 -18.442 -18.083 1.00 23.70 91 ILE A N 1
ATOM 653 C CA . ILE A 1 91 ? 63.818 -18.867 -17.115 1.00 23.70 91 ILE A CA 1
ATOM 654 C C . ILE A 1 91 ? 64.157 -20.343 -17.392 1.00 23.70 91 ILE A C 1
ATOM 656 O O . ILE A 1 91 ? 63.271 -21.191 -17.266 1.00 23.70 91 ILE A O 1
ATOM 660 N N . PRO A 1 92 ? 65.413 -20.672 -17.748 1.00 24.70 92 PRO A N 1
ATOM 661 C CA . PRO A 1 92 ? 65.887 -22.041 -17.902 1.00 24.70 92 PRO A CA 1
ATOM 662 C C . PRO A 1 92 ? 66.275 -22.638 -16.542 1.00 24.70 92 PRO A C 1
ATOM 664 O O . PRO A 1 92 ? 66.921 -21.976 -15.730 1.00 24.70 92 PRO A O 1
ATOM 667 N N . GLY A 1 93 ? 65.912 -23.903 -16.302 1.00 27.36 93 GLY A N 1
ATOM 668 C CA . GLY A 1 93 ? 66.339 -24.634 -15.102 1.00 27.36 93 GLY A CA 1
ATOM 669 C C . GLY A 1 93 ? 65.294 -25.558 -14.481 1.00 27.36 93 GLY A C 1
ATOM 670 O O . GLY A 1 93 ? 65.071 -25.498 -13.278 1.00 27.36 93 GLY A O 1
ATOM 671 N N . LEU A 1 94 ? 64.684 -26.445 -15.267 1.00 24.45 94 LEU A N 1
ATOM 672 C CA . LEU A 1 94 ? 64.104 -27.683 -14.744 1.00 24.45 94 LEU A CA 1
ATOM 673 C C . LEU A 1 94 ? 64.849 -28.835 -15.413 1.00 24.45 94 LEU A C 1
ATOM 675 O O . LEU A 1 94 ? 64.665 -29.112 -16.594 1.00 24.45 94 LEU A O 1
ATOM 679 N N . ARG A 1 95 ? 65.766 -29.450 -14.659 1.00 22.55 95 ARG A N 1
ATOM 680 C CA . ARG A 1 95 ? 66.445 -30.677 -15.072 1.00 22.55 95 ARG A CA 1
ATOM 681 C C . ARG A 1 95 ? 65.401 -31.786 -15.138 1.00 22.55 95 ARG A C 1
ATOM 683 O O . ARG A 1 95 ? 64.857 -32.188 -14.113 1.00 22.55 95 ARG A O 1
ATOM 690 N N . SER A 1 96 ? 65.150 -32.274 -16.344 1.00 24.88 96 SER A N 1
ATOM 691 C CA . SER A 1 96 ? 64.550 -33.577 -16.588 1.00 24.88 96 SER A CA 1
ATOM 692 C C . SER A 1 96 ? 65.503 -34.659 -16.076 1.00 24.88 96 SER A C 1
ATOM 694 O O . SER A 1 96 ? 66.626 -34.778 -16.569 1.00 24.88 96 SER A O 1
ATOM 696 N N . ALA A 1 97 ? 65.065 -35.448 -15.096 1.00 24.72 97 ALA A N 1
ATOM 697 C CA . ALA A 1 97 ? 65.587 -36.799 -14.942 1.00 24.72 97 ALA A CA 1
ATOM 698 C C . ALA A 1 97 ? 65.137 -37.590 -16.181 1.00 24.72 97 ALA A C 1
ATOM 700 O O . ALA A 1 97 ? 63.960 -37.561 -16.536 1.00 24.72 97 ALA A O 1
ATOM 701 N N . GLY A 1 98 ? 66.115 -38.136 -16.901 1.00 21.55 98 GLY A N 1
ATOM 702 C CA . GLY A 1 98 ? 65.987 -38.544 -18.294 1.00 21.55 98 GLY A CA 1
ATOM 703 C C . GLY A 1 98 ? 65.431 -39.943 -18.558 1.00 21.55 98 GLY A C 1
ATOM 704 O O . GLY A 1 98 ? 65.102 -40.681 -17.634 1.00 21.55 98 GLY A O 1
ATOM 705 N N . PHE A 1 99 ? 65.413 -40.212 -19.871 1.00 22.48 99 PHE A N 1
ATOM 706 C CA . PHE A 1 99 ? 65.234 -41.433 -20.683 1.00 22.48 99 PHE A CA 1
ATOM 707 C C . PHE A 1 99 ? 64.063 -41.210 -21.654 1.00 22.48 99 PHE A C 1
ATOM 709 O O . PHE A 1 99 ? 62.940 -41.033 -21.206 1.00 22.48 99 PHE A O 1
ATOM 716 N N . GLY A 1 100 ? 64.195 -41.162 -22.979 1.00 22.33 100 GLY A N 1
ATOM 717 C CA . GLY A 1 100 ? 65.291 -41.202 -23.953 1.00 22.33 100 GLY A CA 1
ATOM 718 C C . GLY A 1 100 ? 64.651 -40.987 -25.347 1.00 22.33 100 GLY A C 1
ATOM 719 O O . GLY A 1 100 ? 63.463 -41.252 -25.482 1.00 22.33 100 GLY A O 1
ATOM 720 N N . GLU A 1 101 ? 65.416 -40.417 -26.292 1.00 22.64 101 GLU A N 1
ATOM 721 C CA . GLU A 1 101 ? 65.383 -40.527 -27.779 1.00 22.64 101 GLU A CA 1
ATOM 722 C C . GLU A 1 101 ? 64.055 -40.848 -28.518 1.00 22.64 101 GLU A C 1
ATOM 724 O O . GLU A 1 101 ? 63.333 -41.758 -28.153 1.00 22.64 101 GLU A O 1
ATOM 729 N N . SER A 1 102 ? 63.689 -40.319 -29.690 1.00 22.30 102 SER A N 1
ATOM 730 C CA . SER A 1 102 ? 64.206 -39.348 -30.667 1.00 22.30 102 SER A CA 1
ATOM 731 C C . SER A 1 102 ? 63.184 -39.298 -31.842 1.00 22.30 102 SER A C 1
ATOM 733 O O . SER A 1 102 ? 62.292 -40.140 -31.898 1.00 22.30 102 SER A O 1
ATOM 735 N N . ILE A 1 103 ? 63.375 -38.369 -32.797 1.00 23.48 103 ILE A N 1
ATOM 736 C CA . ILE A 1 103 ? 62.823 -38.324 -34.182 1.00 23.48 103 ILE A CA 1
ATOM 737 C C . ILE A 1 103 ? 61.612 -37.388 -34.452 1.00 23.48 103 ILE A C 1
ATOM 739 O O . ILE A 1 103 ? 60.450 -37.731 -34.280 1.00 23.48 103 ILE A O 1
ATOM 743 N N . LEU A 1 104 ? 61.986 -36.190 -34.931 1.00 22.59 104 LEU A N 1
ATOM 744 C CA . LEU A 1 104 ? 61.583 -35.455 -36.149 1.00 22.59 104 LEU A CA 1
ATOM 745 C C . LEU A 1 104 ? 60.108 -35.200 -36.548 1.00 22.59 104 LEU A C 1
ATOM 747 O O . LEU A 1 104 ? 59.316 -36.099 -36.800 1.00 22.59 104 LEU A O 1
ATOM 751 N N . SER A 1 105 ? 59.931 -33.920 -36.905 1.00 23.14 105 SER A N 1
ATOM 752 C CA . SER A 1 105 ? 59.198 -33.345 -38.049 1.00 23.14 105 SER A CA 1
ATOM 753 C C . SER A 1 105 ? 57.732 -32.918 -37.894 1.00 23.14 105 SER A C 1
ATOM 755 O O . SER A 1 105 ? 56.843 -33.688 -37.563 1.00 23.14 105 SER A O 1
ATOM 757 N N . ASP A 1 106 ? 57.558 -31.634 -38.220 1.00 24.31 106 ASP A N 1
ATOM 758 C CA . ASP A 1 106 ? 56.429 -30.981 -38.873 1.00 24.31 106 ASP A CA 1
ATOM 759 C C . ASP A 1 106 ? 55.043 -30.937 -38.209 1.00 24.31 106 ASP A C 1
ATOM 761 O O . ASP A 1 106 ? 54.246 -31.863 -38.219 1.00 24.31 106 ASP A O 1
ATOM 765 N N . SER A 1 107 ? 54.735 -29.707 -37.782 1.00 26.17 107 SER A N 1
ATOM 766 C CA . SER A 1 107 ? 53.542 -28.941 -38.162 1.00 26.17 107 SER A CA 1
ATOM 767 C C . SER A 1 107 ? 52.151 -29.528 -37.864 1.00 26.17 107 SER A C 1
ATOM 769 O O . SER A 1 107 ? 51.675 -30.426 -38.549 1.00 26.17 107 SER A O 1
ATOM 771 N N . ARG A 1 108 ? 51.426 -28.790 -36.998 1.00 26.73 108 ARG A N 1
ATOM 772 C CA . ARG A 1 108 ? 49.968 -28.790 -36.697 1.00 26.73 108 ARG A CA 1
ATOM 773 C C . ARG A 1 108 ? 49.570 -29.532 -35.415 1.00 26.73 108 ARG A C 1
ATOM 775 O O . ARG A 1 108 ? 49.236 -30.709 -35.428 1.00 26.73 108 ARG A O 1
ATOM 782 N N . LEU A 1 109 ? 49.489 -28.786 -34.310 1.00 21.67 109 LEU A N 1
ATOM 783 C CA . LEU A 1 109 ? 48.859 -29.233 -33.065 1.00 21.67 109 LEU A CA 1
ATOM 784 C C . LEU A 1 109 ? 47.496 -28.551 -32.883 1.00 21.67 109 LEU A C 1
ATOM 786 O O . LEU A 1 109 ? 47.387 -27.427 -32.399 1.00 21.67 109 LEU A O 1
ATOM 790 N N . LEU A 1 110 ? 46.455 -29.287 -33.280 1.00 22.47 110 LEU A N 1
ATOM 791 C CA . LEU A 1 110 ? 45.119 -29.228 -32.692 1.00 22.47 110 LEU A CA 1
ATOM 792 C C . LEU A 1 110 ? 45.249 -29.419 -31.174 1.00 22.47 110 LEU A C 1
ATOM 794 O O . LEU A 1 110 ? 45.724 -30.460 -30.719 1.00 22.47 110 LEU A O 1
ATOM 798 N N . CYS A 1 111 ? 44.814 -28.442 -30.380 1.00 21.92 111 CYS A N 1
ATOM 799 C CA . CYS A 1 111 ? 44.754 -28.607 -28.932 1.00 21.92 111 CYS A CA 1
ATOM 800 C C . CYS A 1 111 ? 43.480 -29.381 -28.561 1.00 21.92 111 CYS A C 1
ATOM 802 O O . CYS A 1 111 ? 42.416 -28.808 -28.335 1.00 21.92 111 CYS A O 1
ATOM 804 N N . ALA A 1 112 ? 43.593 -30.708 -28.523 1.00 20.61 112 ALA A N 1
ATOM 805 C CA . ALA A 1 112 ? 42.648 -31.583 -27.844 1.00 20.61 112 ALA A CA 1
ATOM 806 C C . ALA A 1 112 ? 42.989 -31.611 -26.344 1.00 20.61 112 ALA A C 1
ATOM 808 O O . ALA A 1 112 ? 43.965 -32.236 -25.929 1.00 20.61 112 ALA A O 1
ATOM 809 N N . VAL A 1 113 ? 42.182 -30.954 -25.507 1.00 23.66 113 VAL A N 1
ATOM 810 C CA . VAL A 1 113 ? 42.307 -31.060 -24.045 1.00 23.66 113 VAL A CA 1
ATOM 811 C C . VAL A 1 113 ? 41.623 -32.349 -23.579 1.00 23.66 113 VAL A C 1
ATOM 813 O O . VAL A 1 113 ? 40.400 -32.431 -23.464 1.00 23.66 113 VAL A O 1
ATOM 816 N N . ARG A 1 114 ? 42.431 -33.382 -23.305 1.00 20.56 114 ARG A N 1
ATOM 817 C CA . ARG A 1 114 ? 42.025 -34.589 -22.566 1.00 20.56 114 ARG A CA 1
ATOM 818 C C . ARG A 1 114 ? 41.808 -34.248 -21.083 1.00 20.56 114 ARG A C 1
ATOM 820 O O . ARG A 1 114 ? 42.666 -33.647 -20.443 1.00 20.56 114 ARG A O 1
ATOM 827 N N . ARG A 1 115 ? 40.663 -34.679 -20.542 1.00 22.55 115 ARG A N 1
ATOM 828 C CA . ARG A 1 115 ? 40.275 -34.594 -19.120 1.00 22.55 115 ARG A CA 1
ATOM 829 C C . ARG A 1 115 ? 41.271 -35.320 -18.196 1.00 22.55 115 ARG A C 1
ATOM 831 O O . ARG A 1 115 ? 41.588 -36.474 -18.486 1.00 22.55 115 ARG A O 1
ATOM 838 N N . PRO A 1 116 ? 41.630 -34.760 -17.026 1.00 24.80 116 PRO A N 1
ATOM 839 C CA . PRO A 1 116 ? 42.045 -35.545 -15.870 1.00 24.80 116 PRO A CA 1
ATOM 840 C C . PRO A 1 116 ? 40.838 -35.907 -14.981 1.00 24.80 116 PRO A C 1
ATOM 842 O O . PRO A 1 116 ? 39.922 -35.112 -14.771 1.00 24.80 116 PRO A O 1
ATOM 845 N N . SER A 1 117 ? 40.854 -37.139 -14.474 1.00 23.62 117 SER A N 1
ATOM 846 C CA . SER A 1 117 ? 39.890 -37.777 -13.566 1.00 23.62 117 SER A CA 1
ATOM 847 C C . SER A 1 117 ? 39.968 -37.248 -12.113 1.00 23.62 117 SER A C 1
ATOM 849 O O . SER A 1 117 ? 40.932 -36.570 -11.755 1.00 23.62 117 SER A O 1
ATOM 851 N N . PRO A 1 118 ? 38.978 -37.546 -11.243 1.00 27.23 118 PRO A N 1
ATOM 852 C CA . PRO A 1 118 ? 38.599 -36.682 -10.131 1.00 27.23 118 PRO A CA 1
ATOM 853 C C . PRO A 1 118 ? 39.361 -36.990 -8.833 1.00 27.23 118 PRO A C 1
ATOM 855 O O . PRO A 1 118 ? 39.249 -38.073 -8.264 1.00 27.23 118 PRO A O 1
ATOM 858 N N . ARG A 1 119 ? 40.049 -35.986 -8.284 1.00 22.27 119 ARG A N 1
ATOM 859 C CA . ARG A 1 119 ? 40.233 -35.844 -6.832 1.00 22.27 119 ARG A CA 1
ATOM 860 C C . ARG A 1 119 ? 39.641 -34.499 -6.427 1.00 22.27 119 ARG A C 1
ATOM 862 O O . ARG A 1 119 ? 40.032 -33.455 -6.937 1.00 22.27 119 ARG A O 1
ATOM 869 N N . ALA A 1 120 ? 38.608 -34.569 -5.596 1.00 24.98 120 ALA A N 1
ATOM 870 C CA . ALA A 1 120 ? 37.684 -33.486 -5.300 1.00 24.98 120 ALA A CA 1
ATOM 871 C C . ALA A 1 120 ? 38.364 -32.296 -4.604 1.00 24.98 120 ALA A C 1
ATOM 873 O O . ALA A 1 120 ? 38.719 -32.375 -3.430 1.00 24.98 120 ALA A O 1
ATOM 874 N N . PHE A 1 121 ? 38.456 -31.163 -5.299 1.00 23.31 121 PHE A N 1
ATOM 875 C CA . PHE A 1 121 ? 38.585 -29.859 -4.656 1.00 23.31 121 PHE A CA 1
ATOM 876 C C . PHE A 1 121 ? 37.178 -29.360 -4.307 1.00 23.31 121 PHE A C 1
ATOM 878 O O . PHE A 1 121 ? 36.362 -29.101 -5.190 1.00 23.31 121 PHE A O 1
ATOM 885 N N . ARG A 1 122 ? 36.864 -29.246 -3.011 1.00 21.19 122 ARG A N 1
ATOM 886 C CA . ARG A 1 122 ? 35.638 -28.579 -2.549 1.00 21.19 122 ARG A CA 1
ATOM 887 C C . ARG A 1 122 ? 35.841 -27.068 -2.618 1.00 21.19 122 ARG A C 1
ATOM 889 O O . ARG A 1 122 ? 36.481 -26.490 -1.746 1.00 21.19 122 ARG A O 1
ATOM 896 N N . ILE A 1 123 ? 35.258 -26.436 -3.630 1.00 25.03 123 ILE A N 1
ATOM 897 C CA . ILE A 1 123 ? 35.067 -24.985 -3.670 1.00 25.03 123 ILE A CA 1
ATOM 898 C C . ILE A 1 123 ? 33.832 -24.677 -2.818 1.00 25.03 123 ILE A C 1
ATOM 900 O O . ILE A 1 123 ? 32.717 -25.055 -3.172 1.00 25.03 123 ILE A O 1
ATOM 904 N N . ARG A 1 124 ? 34.015 -24.020 -1.669 1.00 22.45 124 ARG A N 1
ATOM 905 C CA . ARG A 1 124 ? 32.901 -23.502 -0.867 1.00 22.45 124 ARG A CA 1
ATOM 906 C C . ARG A 1 124 ? 32.590 -22.090 -1.359 1.00 22.45 124 ARG A C 1
ATOM 908 O O . ARG A 1 124 ? 33.240 -21.139 -0.942 1.00 22.45 124 ARG A O 1
ATOM 915 N N . MET A 1 125 ? 31.623 -21.962 -2.265 1.00 22.84 125 MET A N 1
ATOM 916 C CA . MET A 1 125 ? 31.060 -20.661 -2.628 1.00 22.84 125 MET A CA 1
ATOM 917 C C . MET A 1 125 ? 30.130 -20.203 -1.500 1.00 22.84 125 MET A C 1
ATOM 919 O O . MET A 1 125 ? 29.015 -20.697 -1.365 1.00 22.84 125 MET A O 1
ATOM 923 N N . THR A 1 126 ? 30.597 -19.296 -0.645 1.00 24.86 126 THR A N 1
ATOM 924 C CA . THR A 1 126 ? 29.727 -18.535 0.259 1.00 24.86 126 THR A CA 1
ATOM 925 C C . THR A 1 126 ? 29.462 -17.179 -0.377 1.00 24.86 126 THR A C 1
ATOM 927 O O . THR A 1 126 ? 30.218 -16.234 -0.183 1.00 24.86 126 THR A O 1
ATOM 930 N N . GLY A 1 127 ? 28.409 -17.116 -1.183 1.00 25.19 127 GLY A N 1
ATOM 931 C CA . GLY A 1 127 ? 27.906 -15.897 -1.802 1.00 25.19 127 GLY A CA 1
ATOM 932 C C . GLY A 1 127 ? 26.624 -16.232 -2.549 1.00 25.19 127 GLY A C 1
ATOM 933 O O . GLY A 1 127 ? 26.642 -17.080 -3.438 1.00 25.19 127 GLY A O 1
ATOM 934 N N . ARG A 1 128 ? 25.502 -15.633 -2.134 1.00 26.88 128 ARG A N 1
ATOM 935 C CA . ARG A 1 128 ? 24.221 -15.719 -2.848 1.00 26.88 128 ARG A CA 1
ATOM 936 C C . ARG A 1 128 ? 24.459 -15.344 -4.313 1.00 26.88 128 ARG A C 1
ATOM 938 O O . ARG A 1 128 ? 25.093 -14.336 -4.603 1.00 26.88 128 ARG A O 1
ATOM 945 N N . SER A 1 129 ? 23.973 -16.186 -5.213 1.00 29.05 129 SER A N 1
ATOM 946 C CA . SER A 1 129 ? 24.111 -16.069 -6.659 1.00 29.05 129 SER A CA 1
ATOM 947 C C . SER A 1 129 ? 23.452 -14.794 -7.195 1.00 29.05 129 SER A C 1
ATOM 949 O O . SER A 1 129 ? 22.259 -14.791 -7.482 1.00 29.05 129 SER A O 1
ATOM 951 N N . GLY A 1 130 ? 24.230 -13.729 -7.367 1.00 28.20 130 GLY A N 1
ATOM 952 C CA . GLY A 1 130 ? 23.976 -12.734 -8.403 1.00 28.20 130 GLY A CA 1
ATOM 953 C C . GLY A 1 130 ? 24.619 -13.243 -9.688 1.00 28.20 130 GLY A C 1
ATOM 954 O O . GLY A 1 130 ? 25.844 -13.287 -9.790 1.00 28.20 130 GLY A O 1
ATOM 955 N N . ARG A 1 131 ? 23.817 -13.711 -10.648 1.00 28.77 131 ARG A N 1
ATOM 956 C CA . ARG A 1 131 ? 24.320 -13.962 -12.002 1.00 28.77 131 ARG A CA 1
ATOM 957 C C . ARG A 1 131 ? 24.569 -12.599 -12.648 1.00 28.77 131 ARG A C 1
ATOM 959 O O . ARG A 1 131 ? 23.626 -11.967 -13.098 1.00 28.77 131 ARG A O 1
ATOM 966 N N . PHE A 1 132 ? 25.824 -12.161 -12.702 1.00 29.06 132 PHE A N 1
ATOM 967 C CA . PHE A 1 132 ? 26.230 -11.129 -13.654 1.00 29.06 132 PHE A CA 1
ATOM 968 C C . PHE A 1 132 ? 26.171 -11.749 -15.054 1.00 29.06 132 PHE A C 1
ATOM 970 O O . PHE A 1 132 ? 27.035 -12.547 -15.422 1.00 29.06 132 PHE A O 1
ATOM 977 N N . LEU A 1 133 ? 25.129 -11.427 -15.821 1.00 30.27 133 LEU A N 1
ATOM 978 C CA . LEU A 1 133 ? 25.171 -11.591 -17.269 1.00 30.27 133 LEU A CA 1
ATOM 979 C C . LEU A 1 133 ? 26.078 -10.485 -17.812 1.00 30.27 133 LEU A C 1
ATOM 981 O O . LEU A 1 133 ? 25.649 -9.350 -17.976 1.00 30.27 133 LEU A O 1
ATOM 985 N N . ALA A 1 134 ? 27.337 -10.812 -18.097 1.00 29.31 134 ALA A N 1
ATOM 986 C CA . ALA A 1 134 ? 28.091 -10.033 -19.068 1.00 29.31 134 ALA A CA 1
ATOM 987 C C . ALA A 1 134 ? 27.393 -10.245 -20.419 1.00 29.31 134 ALA A C 1
ATOM 989 O O . ALA A 1 134 ? 27.561 -11.289 -21.053 1.00 29.31 134 ALA A O 1
ATOM 990 N N . LEU A 1 135 ? 26.516 -9.312 -20.794 1.00 36.16 135 LEU A N 1
ATOM 991 C CA . LEU A 1 135 ? 25.827 -9.358 -22.074 1.00 36.16 135 LEU A CA 1
ATOM 992 C C . LEU A 1 135 ? 26.876 -9.230 -23.189 1.00 36.16 135 LEU A C 1
ATOM 994 O O . LEU A 1 135 ? 27.755 -8.368 -23.105 1.00 36.16 135 LEU A O 1
ATOM 998 N N . PRO A 1 136 ? 26.844 -10.101 -24.210 1.00 31.86 136 PRO A N 1
ATOM 999 C CA . PRO A 1 136 ? 27.761 -9.988 -25.328 1.00 31.86 136 PRO A CA 1
ATOM 1000 C C . PRO A 1 136 ? 27.569 -8.623 -25.995 1.00 31.86 136 PRO A C 1
ATOM 1002 O O . PRO A 1 136 ? 26.437 -8.182 -26.227 1.00 31.86 136 PRO A O 1
ATOM 1005 N N . TRP A 1 137 ? 28.695 -7.970 -26.291 1.00 30.27 137 TRP A N 1
ATOM 1006 C CA . TRP A 1 137 ? 28.754 -6.756 -27.098 1.00 30.27 137 TRP A CA 1
ATOM 1007 C C . TRP A 1 137 ? 27.979 -7.019 -28.399 1.00 30.27 137 TRP A C 1
ATOM 1009 O O . TRP A 1 137 ? 28.364 -7.896 -29.170 1.00 30.27 137 TRP A O 1
ATOM 1019 N N . GLY A 1 138 ? 26.848 -6.331 -28.589 1.00 41.97 138 GLY A N 1
ATOM 1020 C CA . GLY A 1 138 ? 25.963 -6.507 -29.750 1.00 41.97 138 GLY A CA 1
ATOM 1021 C C . GLY A 1 138 ? 24.574 -7.101 -29.474 1.00 41.97 138 GLY A C 1
ATOM 1022 O O . GLY A 1 138 ? 23.774 -7.182 -30.402 1.00 41.97 138 GLY A O 1
ATOM 1023 N N . SER A 1 139 ? 24.230 -7.481 -28.237 1.00 52.16 139 SER A N 1
ATOM 1024 C CA . SER A 1 139 ? 22.824 -7.785 -27.907 1.00 52.16 139 SER A CA 1
ATOM 1025 C C . SER A 1 139 ? 21.991 -6.497 -27.827 1.00 52.16 139 SER A C 1
ATOM 1027 O O . SER A 1 139 ? 22.425 -5.499 -27.253 1.00 52.16 139 SER A O 1
ATOM 1029 N N . VAL A 1 140 ? 20.808 -6.488 -28.454 1.00 61.16 140 VAL A N 1
ATOM 1030 C CA . VAL A 1 140 ? 19.841 -5.392 -28.303 1.00 61.16 140 VAL A CA 1
ATOM 1031 C C . VAL A 1 140 ? 19.414 -5.376 -26.838 1.00 61.16 140 VAL A C 1
ATOM 1033 O O . VAL A 1 140 ? 18.897 -6.374 -26.337 1.00 61.16 140 VAL A O 1
ATOM 1036 N N . VAL A 1 141 ? 19.683 -4.275 -26.143 1.00 82.56 141 VAL A N 1
ATOM 1037 C CA . VAL A 1 141 ? 19.172 -4.076 -24.790 1.00 82.56 141 VAL A CA 1
ATOM 1038 C C . VAL A 1 141 ? 17.736 -3.577 -24.951 1.00 82.56 141 VAL A C 1
ATOM 1040 O O . VAL A 1 141 ? 17.503 -2.520 -25.535 1.00 82.56 141 VAL A O 1
ATOM 1043 N N . GLU A 1 142 ? 16.775 -4.397 -24.538 1.00 92.44 142 GLU A N 1
ATOM 1044 C CA . GLU A 1 142 ? 15.344 -4.141 -24.706 1.00 92.44 142 GLU A CA 1
ATOM 1045 C C . GLU A 1 142 ? 14.674 -3.994 -23.345 1.00 92.44 142 GLU A C 1
ATOM 1047 O O . GLU A 1 142 ? 14.961 -4.750 -22.415 1.00 92.44 142 GLU A O 1
ATOM 1052 N N . THR A 1 143 ? 13.714 -3.077 -23.266 1.00 97.06 143 THR A N 1
ATOM 1053 C CA . THR A 1 143 ? 12.854 -2.913 -22.100 1.00 97.06 143 THR A CA 1
ATOM 1054 C C . THR A 1 143 ? 11.795 -4.006 -22.078 1.00 97.06 143 THR A C 1
ATOM 1056 O O . THR A 1 143 ? 11.136 -4.277 -23.086 1.00 97.06 143 THR A O 1
ATOM 1059 N N . TRP A 1 144 ? 11.571 -4.601 -20.910 1.00 97.69 144 TRP A N 1
ATOM 1060 C CA . TRP A 1 144 ? 10.494 -5.561 -20.705 1.00 97.69 144 TRP A CA 1
ATOM 1061 C C . TRP A 1 144 ? 9.195 -4.864 -20.282 1.00 97.69 144 TRP A C 1
ATOM 1063 O O . TRP A 1 144 ? 9.106 -4.253 -19.217 1.00 97.69 144 TRP A O 1
ATOM 1073 N N . LEU A 1 145 ? 8.175 -4.949 -21.131 1.00 98.31 145 LEU A N 1
ATOM 1074 C CA . LEU A 1 145 ? 6.848 -4.394 -20.900 1.00 98.31 145 LEU A CA 1
ATOM 1075 C C . LEU A 1 145 ? 5.911 -5.440 -20.300 1.00 98.31 145 LEU A C 1
ATOM 1077 O O . LEU A 1 145 ? 5.735 -6.517 -20.873 1.00 98.31 145 LEU A O 1
ATOM 1081 N N . LEU A 1 146 ? 5.270 -5.084 -19.186 1.00 98.12 146 LEU A N 1
ATOM 1082 C CA . LEU A 1 146 ? 4.242 -5.887 -18.522 1.00 98.12 146 LEU A CA 1
ATOM 1083 C C . LEU A 1 146 ? 2.928 -5.108 -18.458 1.00 98.12 146 LEU A C 1
ATOM 1085 O O . LEU A 1 146 ? 2.721 -4.254 -17.593 1.00 98.12 146 LEU A O 1
ATOM 1089 N N . GLY A 1 147 ? 2.037 -5.399 -19.404 1.00 96.38 147 GLY A N 1
ATOM 1090 C CA . GLY A 1 147 ? 0.737 -4.744 -19.511 1.00 96.38 147 GLY A CA 1
ATOM 1091 C C . GLY A 1 147 ? -0.322 -5.354 -18.591 1.00 96.38 147 GLY A C 1
ATOM 1092 O O . GLY A 1 147 ? -0.106 -6.372 -17.932 1.00 96.38 147 GLY A O 1
ATOM 1093 N N . GLN A 1 148 ? -1.522 -4.765 -18.591 1.00 94.94 148 GLN A N 1
ATOM 1094 C CA . GLN A 1 148 ? -2.660 -5.247 -17.792 1.00 94.94 148 GLN A CA 1
ATOM 1095 C C . GLN A 1 148 ? -3.000 -6.730 -18.038 1.00 94.94 148 GLN A C 1
ATOM 1097 O O . GLN A 1 148 ? -3.398 -7.434 -17.109 1.00 94.94 148 GLN A O 1
ATOM 1102 N N . ASP A 1 149 ? -2.808 -7.225 -19.265 1.00 96.38 149 ASP A N 1
ATOM 1103 C CA . ASP A 1 149 ? -3.096 -8.616 -19.623 1.00 96.38 149 ASP A CA 1
ATOM 1104 C C . ASP A 1 149 ? -2.084 -9.588 -19.011 1.00 96.38 149 ASP A C 1
ATOM 1106 O O . ASP A 1 149 ? -2.476 -10.663 -18.541 1.00 96.38 149 ASP A O 1
ATOM 1110 N N . ASP A 1 150 ? -0.806 -9.195 -18.951 1.00 97.44 150 ASP A N 1
ATOM 1111 C CA . ASP A 1 150 ? 0.255 -9.962 -18.297 1.00 97.44 150 ASP A CA 1
ATOM 1112 C C . ASP A 1 150 ? -0.018 -10.060 -16.797 1.00 97.44 150 ASP A C 1
ATOM 1114 O O . ASP A 1 150 ? -0.078 -11.161 -16.246 1.00 97.44 150 ASP A O 1
ATOM 1118 N N . VAL A 1 151 ? -0.289 -8.925 -16.141 1.00 94.00 151 VAL A N 1
ATOM 1119 C CA . VAL A 1 151 ? -0.604 -8.900 -14.703 1.00 94.00 151 VAL A CA 1
ATOM 1120 C C . VAL A 1 151 ? -1.887 -9.691 -14.411 1.00 94.00 151 VAL A C 1
ATOM 1122 O O . VAL A 1 151 ? -1.941 -10.500 -13.480 1.00 94.00 151 VAL A O 1
ATOM 1125 N N . GLY A 1 152 ? -2.916 -9.546 -15.251 1.00 94.50 152 GLY A N 1
ATOM 1126 C CA . GLY A 1 152 ? -4.145 -10.330 -15.156 1.00 94.50 152 GLY A CA 1
ATOM 1127 C C . GLY A 1 152 ? -3.914 -11.832 -15.356 1.00 94.50 152 GLY A C 1
ATOM 1128 O O . GLY A 1 152 ? -4.587 -12.661 -14.736 1.00 94.50 152 GLY A O 1
ATOM 1129 N N . ARG A 1 153 ? -2.954 -12.228 -16.199 1.00 97.19 153 ARG A N 1
ATOM 1130 C CA . ARG A 1 153 ? -2.558 -13.632 -16.375 1.00 97.19 153 ARG A CA 1
ATOM 1131 C C . ARG A 1 153 ? -1.773 -14.161 -15.177 1.00 97.19 153 ARG A C 1
ATOM 1133 O O . ARG A 1 153 ? -2.086 -15.266 -14.742 1.00 97.19 153 ARG A O 1
ATOM 1140 N N . VAL A 1 154 ? -0.869 -13.375 -14.588 1.00 97.62 154 VAL A N 1
ATOM 1141 C CA . VAL A 1 154 ? -0.183 -13.721 -13.328 1.00 97.62 154 VAL A CA 1
ATOM 1142 C C . VAL A 1 154 ? -1.204 -14.063 -12.240 1.00 97.62 154 VAL A C 1
ATOM 1144 O O . VAL A 1 154 ? -1.133 -15.140 -11.647 1.00 97.62 154 VAL A O 1
ATOM 1147 N N . LEU A 1 155 ? -2.216 -13.210 -12.032 1.00 95.94 155 LEU A N 1
ATOM 1148 C CA . LEU A 1 155 ? -3.260 -13.465 -11.033 1.00 95.94 155 LEU A CA 1
ATOM 1149 C C . LEU A 1 155 ? -4.107 -14.708 -11.332 1.00 95.94 155 LEU A C 1
ATOM 1151 O O . LEU A 1 155 ? -4.495 -15.415 -10.403 1.00 95.94 155 LEU A O 1
ATOM 1155 N N . ARG A 1 156 ? -4.428 -14.969 -12.606 1.00 96.19 156 ARG A N 1
ATOM 1156 C CA . ARG A 1 156 ? -5.236 -16.135 -13.007 1.00 96.19 156 ARG A CA 1
ATOM 1157 C C . ARG A 1 156 ? -4.481 -17.452 -12.854 1.00 96.19 156 ARG A C 1
ATOM 1159 O O . ARG A 1 156 ? -5.096 -18.439 -12.471 1.00 96.19 156 ARG A O 1
ATOM 1166 N N . VAL A 1 157 ? -3.184 -17.466 -13.163 1.00 97.88 157 VAL A N 1
ATOM 1167 C CA . VAL A 1 157 ? -2.369 -18.690 -13.149 1.00 97.88 157 VAL A CA 1
ATOM 1168 C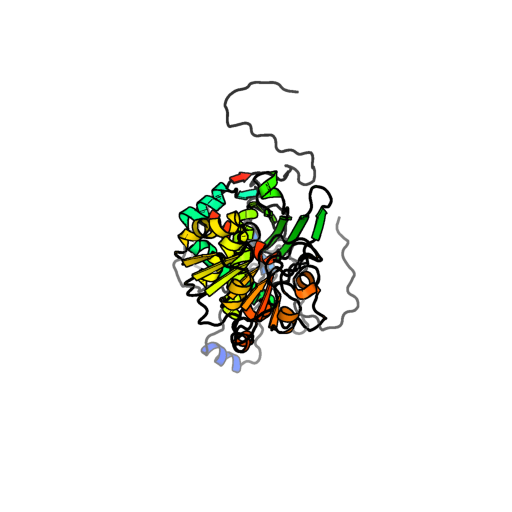 C . VAL A 1 157 ? -1.847 -18.999 -11.747 1.00 97.88 157 VAL A C 1
ATOM 1170 O O . VAL A 1 157 ? -1.985 -20.129 -11.292 1.00 97.88 157 VAL A O 1
ATOM 1173 N N . LEU A 1 158 ? -1.282 -18.013 -11.041 1.00 97.75 158 LEU A N 1
ATOM 1174 C CA . LEU A 1 158 ? -0.734 -18.232 -9.694 1.00 97.75 158 LEU A CA 1
ATOM 1175 C C . LEU A 1 158 ? -1.806 -18.177 -8.597 1.00 97.75 158 LEU A C 1
ATOM 1177 O O . LEU A 1 158 ? -1.615 -18.724 -7.509 1.00 97.75 158 LEU A O 1
ATOM 1181 N N . GLY A 1 159 ? -2.930 -17.516 -8.876 1.00 97.88 159 GLY A N 1
ATOM 1182 C CA . GLY A 1 159 ? -3.992 -17.253 -7.913 1.00 97.88 159 GLY A CA 1
ATOM 1183 C C . GLY A 1 159 ? -3.753 -15.971 -7.112 1.00 97.88 159 GLY A C 1
ATOM 1184 O O . GLY A 1 159 ? -2.629 -15.641 -6.729 1.00 97.88 159 GLY A O 1
ATOM 1185 N N . ARG A 1 160 ? -4.847 -15.253 -6.823 1.00 97.69 160 ARG A N 1
ATOM 1186 C CA . ARG A 1 160 ? -4.830 -13.970 -6.095 1.00 97.69 160 ARG A CA 1
ATOM 1187 C C . ARG A 1 160 ? -4.137 -14.096 -4.740 1.00 97.69 160 ARG A C 1
ATOM 1189 O O . ARG A 1 160 ? -3.280 -13.281 -4.416 1.00 97.69 160 ARG A O 1
ATOM 1196 N N . ASP A 1 161 ? -4.471 -15.133 -3.980 1.00 98.50 161 ASP A N 1
ATOM 1197 C CA . ASP A 1 161 ? -3.945 -15.340 -2.629 1.00 98.50 161 ASP A CA 1
ATOM 1198 C C . ASP A 1 161 ? -2.446 -15.628 -2.625 1.00 98.50 161 ASP A C 1
ATOM 1200 O O . ASP A 1 161 ? -1.711 -15.091 -1.802 1.00 98.50 161 ASP A O 1
ATOM 1204 N N . THR A 1 162 ? -1.970 -16.442 -3.571 1.00 98.50 162 THR A N 1
ATOM 1205 C CA . THR A 1 162 ? -0.540 -16.731 -3.720 1.00 98.50 162 THR A CA 1
ATOM 1206 C C . THR A 1 162 ? 0.237 -15.457 -4.010 1.00 98.50 162 THR A C 1
ATOM 1208 O O . THR A 1 162 ? 1.261 -15.212 -3.377 1.00 98.50 162 THR A O 1
ATOM 1211 N N . VAL A 1 163 ? -0.252 -14.632 -4.939 1.00 98.50 163 VAL A N 1
ATOM 1212 C CA . VAL A 1 163 ? 0.402 -13.367 -5.290 1.00 98.50 163 VAL A CA 1
ATOM 1213 C C . VAL A 1 163 ? 0.386 -12.406 -4.102 1.00 98.50 163 VAL A C 1
ATOM 1215 O O . VAL A 1 163 ? 1.437 -11.880 -3.751 1.00 98.50 163 VAL A O 1
ATOM 1218 N N . MET A 1 164 ? -0.754 -12.242 -3.424 1.00 98.81 164 MET A N 1
ATOM 1219 C CA . MET A 1 164 ? -0.857 -11.401 -2.226 1.00 98.81 164 MET A CA 1
ATOM 1220 C C . MET A 1 164 ? 0.121 -11.848 -1.130 1.00 98.81 164 MET A C 1
ATOM 1222 O O . MET A 1 164 ? 0.866 -11.022 -0.610 1.00 98.81 164 MET A O 1
ATOM 1226 N N . ARG A 1 165 ? 0.201 -13.152 -0.826 1.00 98.88 165 ARG A N 1
ATOM 1227 C CA . ARG A 1 165 ? 1.167 -13.681 0.153 1.00 98.88 165 ARG A CA 1
ATOM 1228 C C . ARG A 1 165 ? 2.617 -13.435 -0.260 1.00 98.88 165 ARG A C 1
ATOM 1230 O O . ARG A 1 165 ? 3.394 -12.984 0.572 1.00 98.88 165 ARG A O 1
ATOM 1237 N N . ARG A 1 166 ? 2.973 -13.641 -1.538 1.00 98.69 166 ARG A N 1
ATOM 1238 C CA . ARG A 1 166 ? 4.325 -13.328 -2.045 1.00 98.69 166 ARG A CA 1
ATOM 1239 C C . ARG A 1 166 ? 4.680 -11.852 -1.813 1.00 98.69 166 ARG A C 1
ATOM 1241 O O . ARG A 1 166 ? 5.798 -11.570 -1.395 1.00 98.69 166 ARG A O 1
ATOM 1248 N N . VAL A 1 167 ? 3.740 -10.928 -2.041 1.00 98.88 167 VAL A N 1
ATOM 1249 C CA . VAL A 1 167 ? 3.954 -9.492 -1.784 1.00 98.88 167 VAL A CA 1
ATOM 1250 C C . VAL A 1 167 ? 4.071 -9.203 -0.283 1.00 98.88 167 VAL A C 1
ATOM 1252 O O . VAL A 1 167 ? 4.996 -8.500 0.109 1.00 98.88 167 VAL A O 1
ATOM 1255 N N . ILE A 1 168 ? 3.205 -9.773 0.566 1.00 98.94 168 ILE A N 1
ATOM 1256 C CA . ILE A 1 168 ? 3.275 -9.624 2.035 1.00 98.94 168 ILE A CA 1
ATOM 1257 C C . ILE A 1 168 ? 4.631 -10.094 2.574 1.00 98.94 168 ILE A C 1
ATOM 1259 O O . ILE A 1 168 ? 5.277 -9.374 3.338 1.00 98.94 168 ILE A O 1
ATOM 1263 N N . ASP A 1 169 ? 5.076 -11.283 2.169 1.00 98.88 169 ASP A N 1
ATOM 1264 C CA . ASP A 1 169 ? 6.319 -11.885 2.651 1.00 98.88 169 ASP A CA 1
ATOM 1265 C C . ASP A 1 169 ? 7.542 -11.086 2.196 1.00 98.88 169 ASP A C 1
ATOM 1267 O O . ASP A 1 169 ? 8.425 -10.776 3.002 1.00 98.88 169 ASP A O 1
ATOM 1271 N N . ALA A 1 170 ? 7.579 -10.706 0.914 1.00 98.75 170 ALA A N 1
ATOM 1272 C CA . ALA A 1 170 ? 8.661 -9.901 0.364 1.00 98.75 170 ALA A CA 1
ATOM 1273 C C . ALA A 1 170 ? 8.720 -8.517 1.029 1.00 98.75 170 ALA A C 1
ATOM 1275 O O . ALA A 1 170 ? 9.804 -8.047 1.382 1.00 98.75 170 ALA A O 1
ATOM 1276 N N . LEU A 1 171 ? 7.562 -7.892 1.263 1.00 98.81 171 LEU A N 1
ATOM 1277 C CA . LEU A 1 171 ? 7.486 -6.578 1.887 1.00 98.81 171 LEU A CA 1
ATOM 1278 C C . LEU A 1 171 ? 7.912 -6.621 3.354 1.00 98.81 171 LEU A C 1
ATOM 1280 O O . LEU A 1 171 ? 8.718 -5.794 3.774 1.00 98.81 171 LEU A O 1
ATOM 1284 N N . ARG A 1 172 ? 7.458 -7.619 4.123 1.00 98.88 172 ARG A N 1
ATOM 1285 C CA . ARG A 1 172 ? 7.912 -7.825 5.508 1.00 98.88 172 ARG A CA 1
ATOM 1286 C C . ARG A 1 172 ? 9.430 -7.982 5.576 1.00 98.88 172 ARG A C 1
ATOM 1288 O O . ARG A 1 172 ? 10.064 -7.397 6.452 1.00 98.88 172 ARG A O 1
ATOM 1295 N N . ALA A 1 173 ? 10.016 -8.762 4.667 1.00 98.62 173 ALA A N 1
ATOM 1296 C CA . ALA A 1 173 ? 11.459 -8.968 4.624 1.00 98.62 173 ALA A CA 1
ATOM 1297 C C . ALA A 1 173 ? 12.214 -7.663 4.321 1.00 98.62 173 ALA A C 1
ATOM 1299 O O . ALA A 1 173 ? 13.154 -7.328 5.042 1.00 98.62 173 ALA A O 1
ATOM 1300 N N . ALA A 1 174 ? 11.770 -6.906 3.313 1.00 98.50 174 ALA A N 1
ATOM 1301 C CA . ALA A 1 174 ? 12.377 -5.632 2.938 1.00 98.50 174 ALA A CA 1
ATOM 1302 C C . ALA A 1 174 ? 12.249 -4.573 4.044 1.00 98.50 174 ALA A C 1
ATOM 1304 O O . ALA A 1 174 ? 13.223 -3.897 4.362 1.00 98.50 174 ALA A O 1
ATOM 1305 N N . LEU A 1 175 ? 11.085 -4.470 4.690 1.00 98.75 175 LEU A N 1
ATOM 1306 C CA . LEU A 1 175 ? 10.876 -3.588 5.841 1.00 98.75 175 LEU A CA 1
ATOM 1307 C C . LEU A 1 175 ? 11.779 -3.973 7.017 1.00 98.75 175 LEU A C 1
ATOM 1309 O O . LEU A 1 175 ? 12.370 -3.106 7.648 1.00 98.75 175 LEU A O 1
ATOM 1313 N N . ALA A 1 176 ? 11.950 -5.267 7.289 1.00 98.75 176 ALA A N 1
ATOM 1314 C CA . ALA A 1 176 ? 12.865 -5.716 8.331 1.00 98.75 176 ALA A CA 1
ATOM 1315 C C . ALA A 1 176 ? 14.334 -5.391 7.993 1.00 98.75 176 ALA A C 1
ATOM 1317 O O . ALA A 1 176 ? 15.110 -5.047 8.883 1.00 98.75 176 ALA A O 1
ATOM 1318 N N . ASP A 1 177 ? 14.731 -5.494 6.721 1.00 98.44 177 ASP A N 1
ATOM 1319 C CA . ASP A 1 177 ? 16.058 -5.077 6.256 1.00 98.44 177 ASP A CA 1
ATOM 1320 C C . ASP A 1 177 ? 16.246 -3.553 6.345 1.00 98.44 177 ASP A C 1
ATOM 1322 O O . ASP A 1 177 ? 17.315 -3.100 6.757 1.00 98.44 177 ASP A O 1
ATOM 1326 N N . LEU A 1 178 ? 15.212 -2.764 6.043 1.00 98.31 178 LEU A N 1
ATOM 1327 C CA . LEU A 1 178 ? 15.211 -1.313 6.239 1.00 98.31 178 LEU A CA 1
ATOM 1328 C C . LEU A 1 178 ? 15.386 -0.953 7.722 1.00 98.31 178 LEU A C 1
ATOM 1330 O O . LEU A 1 178 ? 16.294 -0.195 8.057 1.00 98.31 178 LEU A O 1
ATOM 1334 N N . GLY A 1 179 ? 14.621 -1.577 8.623 1.00 98.12 179 GLY A N 1
ATOM 1335 C CA . GLY A 1 179 ? 14.713 -1.323 10.065 1.00 98.12 179 GLY A CA 1
ATOM 1336 C C . GLY A 1 179 ? 16.045 -1.753 10.688 1.00 98.12 179 GLY A C 1
ATOM 1337 O O . GLY A 1 179 ? 16.467 -1.199 11.702 1.00 98.12 179 GLY A O 1
ATOM 1338 N N . ARG A 1 180 ? 16.754 -2.702 10.061 1.00 98.19 180 ARG A N 1
ATOM 1339 C CA . ARG A 1 180 ? 18.132 -3.088 10.417 1.00 98.19 180 ARG A CA 1
ATOM 1340 C 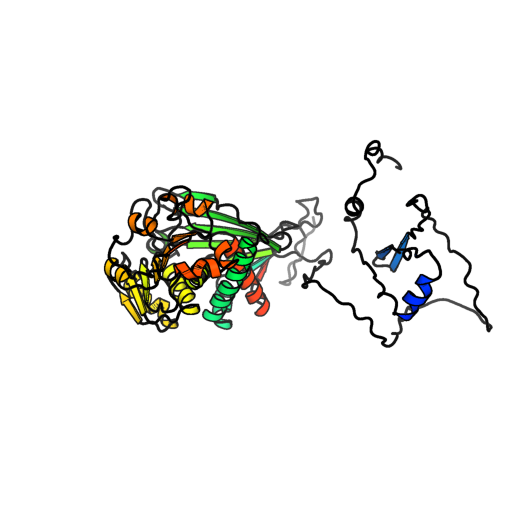C . ARG A 1 180 ? 19.210 -2.186 9.804 1.00 98.19 180 ARG A C 1
ATOM 1342 O O . ARG A 1 180 ? 20.388 -2.388 10.094 1.00 98.19 180 ARG A O 1
ATOM 1349 N N . GLY A 1 181 ? 18.842 -1.238 8.942 1.00 97.25 181 GLY A N 1
ATOM 1350 C CA . GLY A 1 181 ? 19.781 -0.383 8.211 1.00 97.25 181 GLY A CA 1
ATOM 1351 C C . GLY A 1 181 ? 20.528 -1.091 7.074 1.00 97.25 181 GLY A C 1
ATOM 1352 O O . GLY A 1 181 ? 21.583 -0.624 6.653 1.00 97.25 181 GLY A O 1
ATOM 1353 N N . VAL A 1 182 ? 20.015 -2.228 6.590 1.00 96.75 182 VAL A N 1
ATOM 1354 C CA . VAL A 1 182 ? 20.558 -2.944 5.419 1.00 96.75 182 VAL A CA 1
ATOM 1355 C C . VAL A 1 182 ? 20.116 -2.268 4.120 1.00 96.75 182 VAL A C 1
ATOM 1357 O O . VAL A 1 182 ? 20.893 -2.201 3.168 1.00 96.75 182 VAL A O 1
ATOM 1360 N N . LEU A 1 183 ? 18.880 -1.765 4.083 1.00 95.94 183 LEU A N 1
ATOM 1361 C CA . LEU A 1 183 ? 18.351 -0.961 2.983 1.00 95.94 183 LEU A CA 1
ATOM 1362 C C . LEU A 1 183 ? 18.325 0.518 3.369 1.00 95.94 183 LEU A C 1
ATOM 1364 O O . LEU A 1 183 ? 18.158 0.864 4.537 1.00 95.94 183 LEU A O 1
ATOM 1368 N N . ALA A 1 184 ? 18.471 1.385 2.369 1.00 94.50 184 ALA A N 1
ATOM 1369 C CA . ALA A 1 184 ? 18.244 2.814 2.531 1.00 94.50 184 ALA A CA 1
ATOM 1370 C C . ALA A 1 184 ? 16.741 3.126 2.403 1.00 94.50 184 ALA A C 1
ATOM 1372 O O . ALA A 1 184 ? 16.048 2.452 1.633 1.00 94.50 184 ALA A O 1
ATOM 1373 N N . PRO A 1 185 ? 16.223 4.140 3.118 1.00 93.38 185 PRO A N 1
ATOM 1374 C CA . PRO A 1 185 ? 14.849 4.584 2.932 1.00 93.38 185 PRO A CA 1
ATOM 1375 C C . PRO A 1 185 ? 14.657 5.176 1.531 1.00 93.38 185 PRO A C 1
ATOM 1377 O O . PRO A 1 185 ? 15.602 5.639 0.888 1.00 93.38 185 PRO A O 1
ATOM 1380 N N . SER A 1 186 ? 13.408 5.179 1.066 1.00 97.94 186 SER A N 1
ATOM 1381 C CA . SER A 1 186 ? 13.050 5.987 -0.105 1.00 97.94 186 SER A CA 1
ATOM 1382 C C . SER A 1 186 ? 13.081 7.467 0.287 1.00 97.94 186 SER A C 1
ATOM 1384 O O . SER A 1 186 ? 12.767 7.768 1.435 1.00 97.94 186 SER A O 1
ATOM 1386 N N . PRO A 1 187 ? 13.428 8.399 -0.611 1.00 97.25 187 PRO A N 1
ATOM 1387 C CA . PRO A 1 187 ? 13.089 9.800 -0.391 1.00 97.25 187 PRO A CA 1
ATOM 1388 C C . PRO A 1 187 ? 11.557 9.981 -0.347 1.00 97.25 187 PRO A C 1
ATOM 1390 O O . PRO A 1 187 ? 10.837 9.168 -0.943 1.00 97.25 187 PRO A O 1
ATOM 1393 N N . PRO A 1 188 ? 11.052 11.057 0.289 1.00 95.06 188 PRO A N 1
ATOM 1394 C CA . PRO A 1 188 ? 9.649 11.442 0.175 1.00 95.06 188 PRO A CA 1
ATOM 1395 C C . PRO A 1 188 ? 9.229 11.583 -1.290 1.00 95.06 188 PRO A C 1
ATOM 1397 O O . PRO A 1 188 ? 10.015 12.036 -2.133 1.00 95.06 188 PRO A O 1
ATOM 1400 N N . ARG A 1 189 ? 7.984 11.212 -1.602 1.00 96.06 189 ARG A N 1
ATOM 1401 C CA . ARG A 1 189 ? 7.433 11.442 -2.940 1.00 96.06 189 ARG A CA 1
ATOM 1402 C C . ARG A 1 189 ? 7.322 12.931 -3.257 1.00 96.06 189 ARG A C 1
ATOM 1404 O O . ARG A 1 189 ? 7.299 13.788 -2.378 1.00 96.06 189 ARG A O 1
ATOM 1411 N N . THR A 1 190 ? 7.269 13.241 -4.544 1.00 95.06 190 THR A N 1
ATOM 1412 C CA . THR A 1 190 ? 7.078 14.606 -5.043 1.00 95.06 190 THR A CA 1
ATOM 1413 C C . THR A 1 190 ? 6.056 14.604 -6.166 1.00 95.06 190 THR A C 1
ATOM 1415 O O . THR A 1 190 ? 5.824 13.565 -6.779 1.00 95.06 190 THR A O 1
ATOM 1418 N N . GLY A 1 191 ? 5.437 15.742 -6.466 1.00 94.19 191 GLY A N 1
ATOM 1419 C CA . GLY A 1 191 ? 4.375 15.775 -7.458 1.00 94.19 191 GLY A CA 1
ATOM 1420 C C . GLY A 1 191 ? 3.800 17.152 -7.741 1.00 94.19 191 GLY A C 1
ATOM 1421 O O . GLY A 1 191 ? 4.305 18.181 -7.295 1.00 94.19 191 GLY A O 1
ATOM 1422 N N . PHE A 1 192 ? 2.710 17.140 -8.498 1.00 93.62 192 PHE A N 1
ATOM 1423 C CA . PHE A 1 192 ? 1.944 18.306 -8.903 1.00 93.62 192 PHE A CA 1
ATOM 1424 C C . PHE A 1 192 ? 0.519 18.193 -8.370 1.00 93.62 192 PHE A C 1
ATOM 1426 O O . PHE A 1 192 ? -0.253 17.333 -8.811 1.00 93.62 192 PHE A O 1
ATOM 1433 N N . THR A 1 193 ? 0.144 19.089 -7.459 1.00 91.25 193 THR A N 1
ATOM 1434 C CA . THR A 1 193 ? -1.259 19.275 -7.081 1.00 91.25 193 THR A CA 1
ATOM 1435 C C . THR A 1 193 ? -2.025 19.879 -8.254 1.00 91.25 193 THR A C 1
ATOM 1437 O O . THR A 1 193 ? -1.566 20.803 -8.927 1.00 91.25 193 THR A O 1
ATOM 1440 N N . ARG A 1 194 ? -3.225 19.367 -8.496 1.00 90.19 194 ARG A N 1
ATOM 1441 C CA . ARG A 1 194 ? -4.153 19.822 -9.526 1.00 90.19 194 ARG A CA 1
ATOM 1442 C C . ARG A 1 194 ? -5.393 20.357 -8.829 1.00 90.19 194 ARG A C 1
ATOM 1444 O O . ARG A 1 194 ? -5.940 19.710 -7.945 1.00 90.19 194 ARG A O 1
ATOM 1451 N N . GLY A 1 195 ? -5.817 21.558 -9.208 1.00 84.31 195 GLY A N 1
ATOM 1452 C CA . GLY A 1 195 ? -6.980 22.234 -8.632 1.00 84.31 195 GLY A CA 1
ATOM 1453 C C . GLY A 1 195 ? -8.145 22.387 -9.613 1.00 84.31 195 GLY A C 1
ATOM 1454 O O . GLY A 1 195 ? -8.172 21.819 -10.708 1.00 84.31 195 GLY A O 1
ATOM 1455 N N . GLY A 1 196 ? -9.122 23.208 -9.227 1.00 81.81 196 GLY A N 1
ATOM 1456 C CA . GLY A 1 196 ? -10.226 23.618 -10.096 1.00 81.81 196 GLY A CA 1
ATOM 1457 C C . GLY A 1 196 ? -11.141 22.461 -10.513 1.00 81.81 196 GLY A C 1
ATOM 1458 O O . GLY A 1 196 ? -11.676 21.731 -9.679 1.00 81.81 196 GLY A O 1
ATOM 1459 N N . ALA A 1 197 ? -11.361 22.306 -11.821 1.00 77.56 197 ALA A N 1
ATOM 1460 C CA . ALA A 1 197 ? -12.268 21.289 -12.361 1.00 77.56 197 ALA A CA 1
ATOM 1461 C C . ALA A 1 197 ? -11.740 19.846 -12.209 1.00 77.56 197 ALA A C 1
ATOM 1463 O O . ALA A 1 197 ? -12.523 18.896 -12.320 1.00 77.56 197 ALA A O 1
ATOM 1464 N N . VAL A 1 198 ? -10.437 19.674 -11.952 1.00 78.25 198 VAL A N 1
ATOM 1465 C CA . VAL A 1 198 ? -9.763 18.368 -11.874 1.00 78.25 198 VAL A CA 1
ATOM 1466 C C . VAL A 1 198 ? -8.904 18.292 -10.603 1.00 78.25 198 VAL A C 1
ATOM 1468 O O . VAL A 1 198 ? -7.679 18.265 -10.708 1.00 78.25 198 VAL A O 1
ATOM 1471 N N . PRO A 1 199 ? -9.524 18.290 -9.404 1.00 85.50 199 PRO A N 1
ATOM 1472 C CA . PRO A 1 199 ? -8.780 18.169 -8.156 1.00 85.50 199 PRO A CA 1
ATOM 1473 C C . PRO A 1 199 ? -8.039 16.828 -8.080 1.00 85.50 199 PRO A C 1
ATOM 1475 O O . PRO A 1 199 ? -8.520 15.829 -8.630 1.00 85.50 199 PRO A O 1
ATOM 1478 N N . GLY A 1 200 ? -6.899 16.812 -7.398 1.00 90.00 200 GLY A N 1
ATOM 1479 C CA . GLY A 1 200 ? -6.093 15.624 -7.133 1.00 90.00 200 GLY A CA 1
ATOM 1480 C C . GLY A 1 200 ? -4.597 15.892 -7.293 1.00 90.00 200 GLY A C 1
ATOM 1481 O O . GLY A 1 200 ? -4.173 17.026 -7.490 1.00 90.00 200 GLY A O 1
ATOM 1482 N N . VAL A 1 201 ? -3.783 14.841 -7.334 1.00 94.00 201 VAL A N 1
ATOM 1483 C CA . VAL A 1 201 ? -2.318 14.957 -7.446 1.00 94.00 201 VAL A CA 1
ATOM 1484 C C . VAL A 1 201 ? -1.768 14.001 -8.506 1.00 94.00 201 VAL A C 1
ATOM 1486 O O . VAL A 1 201 ? -2.408 12.999 -8.835 1.00 94.00 201 VAL A O 1
ATOM 1489 N N . ILE A 1 202 ? -0.626 14.346 -9.102 1.00 95.44 202 ILE A N 1
ATOM 1490 C CA . ILE A 1 202 ? 0.221 13.426 -9.874 1.00 95.44 202 ILE A CA 1
ATOM 1491 C C . ILE A 1 202 ? 1.597 13.413 -9.225 1.00 95.44 202 ILE A C 1
ATOM 1493 O O . ILE A 1 202 ? 2.209 14.466 -9.089 1.00 95.44 202 ILE A O 1
ATOM 1497 N N . GLU A 1 203 ? 2.082 12.238 -8.859 1.00 97.38 203 GLU A N 1
ATOM 1498 C CA . GLU A 1 203 ? 3.267 12.039 -8.040 1.00 97.38 203 GLU A CA 1
ATOM 1499 C C . GLU A 1 203 ? 4.281 11.126 -8.722 1.00 97.38 203 GLU A C 1
ATOM 1501 O O . GLU A 1 203 ? 3.947 10.260 -9.537 1.00 97.38 203 GLU A O 1
ATOM 1506 N N . VAL A 1 204 ? 5.535 11.312 -8.333 1.00 98.12 204 VAL A N 1
ATOM 1507 C CA . VAL A 1 204 ? 6.681 10.491 -8.686 1.00 98.12 204 VAL A CA 1
ATOM 1508 C C . VAL A 1 204 ? 7.287 9.959 -7.394 1.00 98.12 204 VAL A C 1
ATOM 1510 O O . VAL A 1 204 ? 7.600 10.717 -6.475 1.00 98.12 204 VAL A O 1
ATOM 1513 N N . MET A 1 205 ? 7.454 8.642 -7.333 1.00 98.44 205 MET A N 1
ATOM 1514 C CA . MET A 1 205 ? 7.914 7.922 -6.148 1.00 98.44 205 MET A CA 1
ATOM 1515 C C . MET A 1 205 ? 9.170 7.113 -6.507 1.00 98.44 205 MET A C 1
ATOM 1517 O O . MET A 1 205 ? 9.044 6.007 -7.045 1.00 98.44 205 MET A O 1
ATOM 1521 N N . PRO A 1 206 ? 10.380 7.660 -6.283 1.00 98.38 206 PRO A N 1
ATOM 1522 C CA . PRO A 1 206 ? 11.623 6.969 -6.594 1.00 98.38 206 PRO A CA 1
ATOM 1523 C C . PRO A 1 206 ? 12.147 6.149 -5.404 1.00 98.38 206 PRO A C 1
ATOM 1525 O O . PRO A 1 206 ? 12.118 6.595 -4.262 1.00 98.38 206 PRO A O 1
ATOM 1528 N N . HIS A 1 207 ? 12.700 4.969 -5.677 1.00 98.50 207 HIS A N 1
ATOM 1529 C CA . HIS A 1 207 ? 13.471 4.166 -4.726 1.00 98.50 207 HIS A CA 1
ATOM 1530 C C . HIS A 1 207 ? 14.723 3.621 -5.404 1.00 98.50 207 HIS A C 1
ATOM 1532 O O . HIS A 1 207 ? 14.643 3.077 -6.504 1.00 98.50 207 HIS A O 1
ATOM 1538 N N . ARG A 1 208 ? 15.876 3.701 -4.739 1.00 97.81 208 ARG A N 1
ATOM 1539 C CA . ARG A 1 208 ? 17.131 3.136 -5.240 1.00 97.81 208 ARG A CA 1
ATOM 1540 C C . ARG A 1 208 ? 17.609 2.023 -4.324 1.00 97.81 208 ARG A C 1
ATOM 1542 O O . ARG A 1 208 ? 17.865 2.270 -3.148 1.00 97.81 208 ARG A O 1
ATOM 1549 N N . GLN A 1 209 ? 17.852 0.849 -4.901 1.00 94.94 209 GLN A N 1
ATOM 1550 C CA . GLN A 1 209 ? 18.587 -0.218 -4.239 1.00 94.94 209 GLN A CA 1
ATOM 1551 C C . GLN A 1 209 ? 19.917 -0.460 -4.975 1.00 94.94 209 GLN A C 1
ATOM 1553 O O . GLN A 1 209 ? 19.900 -0.990 -6.092 1.00 94.94 209 GLN A O 1
ATOM 1558 N N . PRO A 1 210 ? 21.067 -0.102 -4.364 1.00 92.06 210 PRO A N 1
ATOM 1559 C CA . PRO A 1 210 ? 22.373 -0.229 -5.004 1.00 92.06 210 PRO A CA 1
ATOM 1560 C C . PRO A 1 210 ? 22.639 -1.632 -5.565 1.00 92.06 210 PRO A C 1
ATOM 1562 O O . PRO A 1 210 ? 22.473 -2.628 -4.854 1.00 92.06 210 PRO A O 1
ATOM 1565 N N . GLY A 1 211 ? 23.036 -1.707 -6.837 1.00 86.81 211 GLY A N 1
ATOM 1566 C CA . GLY A 1 211 ? 23.320 -2.964 -7.544 1.00 86.81 211 GLY A CA 1
ATOM 1567 C C . GLY A 1 211 ? 22.100 -3.850 -7.846 1.00 86.81 211 GLY A C 1
ATOM 1568 O O . GLY A 1 211 ? 22.268 -4.978 -8.307 1.00 86.81 211 GLY A O 1
ATOM 1569 N N . ARG A 1 212 ? 20.874 -3.379 -7.569 1.00 88.00 212 ARG A N 1
ATOM 1570 C CA . ARG A 1 212 ? 19.617 -4.026 -7.996 1.00 88.00 212 ARG A CA 1
ATOM 1571 C C . ARG A 1 212 ? 18.798 -3.184 -8.963 1.00 88.00 212 ARG A C 1
ATOM 1573 O O . ARG A 1 212 ? 18.079 -3.748 -9.781 1.00 88.00 212 ARG A O 1
ATOM 1580 N N . GLY A 1 213 ? 18.844 -1.863 -8.828 1.00 94.94 213 GLY A N 1
ATOM 1581 C CA . GLY A 1 213 ? 18.153 -0.945 -9.725 1.00 94.94 213 GLY A CA 1
ATOM 1582 C C . GLY A 1 213 ? 17.451 0.203 -9.015 1.00 94.94 213 GLY A C 1
ATOM 1583 O O . GLY A 1 213 ? 17.307 0.238 -7.787 1.00 94.94 213 GLY A O 1
ATOM 1584 N N . VAL A 1 214 ? 16.958 1.123 -9.833 1.00 98.25 214 VAL A N 1
ATOM 1585 C CA . VAL A 1 214 ? 16.140 2.263 -9.424 1.00 98.25 214 VAL A CA 1
ATOM 1586 C C . VAL A 1 214 ? 14.703 2.003 -9.856 1.00 98.25 214 VAL A C 1
ATOM 1588 O O . VAL A 1 214 ? 14.434 1.721 -11.016 1.00 98.25 214 VAL A O 1
ATOM 1591 N N . THR A 1 215 ? 13.758 2.064 -8.925 1.00 98.69 215 THR A N 1
ATOM 1592 C CA . THR A 1 215 ? 12.325 2.028 -9.230 1.00 98.69 215 THR A CA 1
ATOM 1593 C C . THR A 1 215 ? 11.765 3.428 -9.226 1.00 98.69 215 THR A C 1
ATOM 1595 O O . THR A 1 215 ? 12.050 4.193 -8.310 1.00 98.69 215 THR A O 1
ATOM 1598 N N . VAL A 1 216 ? 10.941 3.743 -10.217 1.00 98.69 216 VAL A N 1
ATOM 1599 C CA . VAL A 1 216 ? 10.180 4.988 -10.255 1.00 98.69 216 VAL A CA 1
ATOM 1600 C C . VAL A 1 216 ? 8.733 4.645 -10.554 1.00 98.69 216 VAL A C 1
ATOM 1602 O O . VAL A 1 216 ? 8.420 4.149 -11.636 1.00 98.69 216 VAL A O 1
ATOM 1605 N N . LYS A 1 217 ? 7.838 4.911 -9.602 1.00 98.75 217 LYS A N 1
ATOM 1606 C CA . LYS A 1 217 ? 6.400 4.901 -9.871 1.00 98.75 217 LYS A CA 1
ATOM 1607 C C . LYS A 1 217 ? 5.945 6.305 -10.231 1.00 98.75 217 LYS A C 1
ATOM 1609 O O . LYS A 1 217 ? 6.250 7.252 -9.512 1.00 98.75 217 LYS A O 1
ATOM 1614 N N . THR A 1 218 ? 5.180 6.416 -11.308 1.00 98.50 218 THR A N 1
ATOM 1615 C CA . THR A 1 218 ? 4.373 7.606 -11.591 1.00 98.50 218 THR A CA 1
ATOM 1616 C C . THR A 1 218 ? 2.921 7.267 -11.297 1.00 98.50 218 THR A C 1
ATOM 1618 O O . THR A 1 218 ? 2.418 6.247 -11.769 1.00 98.50 218 THR A O 1
ATOM 1621 N N . VAL A 1 219 ? 2.258 8.055 -10.455 1.00 97.88 219 VAL A N 1
ATOM 1622 C CA . VAL A 1 219 ? 0.902 7.750 -9.986 1.00 97.88 219 VAL A CA 1
ATOM 1623 C C . VAL A 1 219 ? 0.061 9.013 -9.893 1.00 97.88 219 VAL A C 1
ATOM 1625 O O . VAL A 1 219 ? 0.541 10.066 -9.508 1.00 97.88 219 VAL A O 1
ATOM 1628 N N . ALA A 1 220 ? -1.207 8.920 -10.261 1.00 95.69 220 ALA A N 1
ATOM 1629 C CA . ALA A 1 220 ? -2.176 9.992 -10.184 1.00 95.69 220 ALA A CA 1
ATOM 1630 C C . ALA A 1 220 ? -3.319 9.588 -9.257 1.00 95.69 220 ALA A C 1
ATOM 1632 O O . ALA A 1 220 ? -3.950 8.552 -9.472 1.00 95.69 220 ALA A O 1
ATOM 1633 N N . TYR A 1 221 ? -3.639 10.453 -8.299 1.00 94.94 221 TYR A N 1
ATOM 1634 C CA . TYR A 1 221 ? -4.889 10.427 -7.548 1.00 94.94 221 TYR A CA 1
ATOM 1635 C C . TYR A 1 221 ? -5.865 11.421 -8.178 1.00 94.94 221 TYR A C 1
ATOM 1637 O O . TYR A 1 221 ? -5.600 12.620 -8.254 1.00 94.94 221 TYR A O 1
ATOM 1645 N N . SER A 1 222 ? -6.986 10.912 -8.684 1.00 93.69 222 SER A N 1
ATOM 1646 C CA . SER A 1 222 ? -8.023 11.666 -9.393 1.00 93.69 222 SER A CA 1
ATOM 1647 C C . SER A 1 222 ? -9.411 11.250 -8.880 1.00 93.69 222 SER A C 1
ATOM 1649 O O . SER A 1 222 ? -10.071 10.418 -9.509 1.00 93.69 222 SER A O 1
ATOM 1651 N N . PRO A 1 223 ? -9.902 11.801 -7.754 1.00 89.31 223 PRO A N 1
ATOM 1652 C CA . PRO A 1 223 ? -11.093 11.304 -7.048 1.00 89.31 223 PRO A CA 1
ATOM 1653 C C . PRO A 1 223 ? -12.380 11.316 -7.883 1.00 89.31 223 PRO A C 1
ATOM 1655 O O . PRO A 1 223 ? -13.318 10.576 -7.602 1.00 89.31 223 PRO A O 1
ATOM 1658 N N . ARG A 1 224 ? -12.432 12.130 -8.944 1.00 89.38 224 ARG A N 1
ATOM 1659 C CA . ARG A 1 224 ? -13.591 12.236 -9.843 1.00 89.38 224 ARG A CA 1
ATOM 1660 C C . ARG A 1 224 ? -13.550 11.278 -11.040 1.00 89.38 224 ARG A C 1
ATOM 1662 O O . ARG A 1 224 ? -14.519 11.247 -11.796 1.00 89.38 224 ARG A O 1
ATOM 1669 N N . ASN A 1 225 ? -12.476 10.506 -11.234 1.00 92.12 225 ASN A N 1
ATOM 1670 C CA . ASN A 1 225 ? -12.293 9.670 -12.428 1.00 92.12 225 ASN A CA 1
ATOM 1671 C C . ASN A 1 225 ? -13.407 8.640 -12.619 1.00 92.12 225 ASN A C 1
ATOM 1673 O O . ASN A 1 225 ? -13.930 8.521 -13.728 1.00 92.12 225 ASN A O 1
ATOM 1677 N N . ALA A 1 226 ? -13.813 7.958 -11.544 1.00 87.81 226 ALA A N 1
ATOM 1678 C CA . ALA A 1 226 ? -14.824 6.908 -11.626 1.00 87.81 226 ALA A CA 1
ATOM 1679 C C . ALA A 1 226 ? -16.149 7.449 -12.185 1.00 87.81 226 ALA A C 1
ATOM 1681 O O . ALA A 1 226 ? -16.707 6.886 -13.122 1.00 87.81 226 ALA A O 1
ATOM 1682 N N . ARG A 1 227 ? -16.609 8.596 -11.666 1.00 86.25 227 ARG A N 1
ATOM 1683 C CA . ARG A 1 227 ? -17.871 9.224 -12.087 1.00 86.25 227 ARG A CA 1
ATOM 1684 C C . ARG A 1 227 ? -17.771 9.970 -13.420 1.00 86.25 227 ARG A C 1
ATOM 1686 O O . ARG A 1 227 ? -18.752 10.017 -14.150 1.00 86.25 227 ARG A O 1
ATOM 1693 N N . ARG A 1 228 ? -16.624 10.585 -13.732 1.00 88.44 228 ARG A N 1
ATOM 1694 C CA . ARG A 1 228 ? -16.467 11.447 -14.920 1.00 88.44 228 ARG A CA 1
ATOM 1695 C C . ARG A 1 228 ? -16.057 10.685 -16.181 1.00 88.44 228 ARG A C 1
ATOM 1697 O O . ARG A 1 228 ? -16.453 11.084 -17.269 1.00 88.44 228 ARG A O 1
ATOM 1704 N N . ALA A 1 229 ? -15.219 9.663 -16.039 1.00 89.44 229 ALA A N 1
ATOM 1705 C CA . ALA A 1 229 ? -14.529 9.025 -17.161 1.00 89.44 229 ALA A CA 1
ATOM 1706 C C . ALA A 1 229 ? -14.585 7.489 -17.131 1.00 89.44 229 ALA A C 1
ATOM 1708 O O . ALA A 1 229 ? -14.032 6.857 -18.024 1.00 89.44 229 ALA A O 1
ATOM 1709 N N . GLY A 1 230 ? -15.200 6.878 -16.110 1.00 90.62 230 GLY A N 1
ATOM 1710 C CA . GLY A 1 230 ? -15.175 5.421 -15.939 1.00 90.62 230 GLY A CA 1
ATOM 1711 C C . GLY A 1 230 ? -13.771 4.866 -15.668 1.00 90.62 230 GLY A C 1
ATOM 1712 O O . GLY A 1 230 ? -13.528 3.682 -15.878 1.00 90.62 230 GLY A O 1
ATOM 1713 N N . LEU A 1 231 ? -12.844 5.718 -15.221 1.00 94.56 231 LEU A N 1
ATOM 1714 C CA . LEU A 1 231 ? -11.462 5.349 -14.920 1.00 94.56 231 LEU A CA 1
ATOM 1715 C C . LEU A 1 231 ? -11.257 5.163 -13.407 1.00 94.56 231 LEU A C 1
ATOM 1717 O O . LEU A 1 231 ? -11.956 5.793 -12.609 1.00 94.56 231 LEU A O 1
ATOM 1721 N N . PRO A 1 232 ? -10.270 4.358 -12.981 1.00 94.12 232 PRO A N 1
ATOM 1722 C CA . PRO A 1 232 ? -9.850 4.305 -11.586 1.00 94.12 232 PRO A CA 1
ATOM 1723 C C . PRO A 1 232 ? -9.428 5.675 -11.035 1.00 94.12 232 PRO A C 1
ATOM 1725 O O . PRO A 1 232 ? -8.836 6.498 -11.739 1.00 94.12 232 PRO A O 1
ATOM 1728 N N . THR A 1 233 ? -9.693 5.897 -9.744 1.00 93.88 233 THR A N 1
ATOM 1729 C CA . THR A 1 233 ? -9.181 7.061 -9.002 1.00 93.88 233 THR A CA 1
ATOM 1730 C C . THR A 1 233 ? -7.656 7.075 -8.960 1.00 93.88 233 THR A C 1
ATOM 1732 O O . THR A 1 233 ? -7.066 8.140 -9.105 1.00 93.88 233 THR A O 1
ATOM 1735 N N . ILE A 1 234 ? -7.035 5.903 -8.789 1.00 96.44 234 ILE A N 1
ATOM 1736 C CA . ILE A 1 234 ? -5.583 5.721 -8.800 1.00 96.44 234 ILE A CA 1
ATOM 1737 C C . ILE A 1 234 ? -5.170 5.153 -10.156 1.00 96.44 234 ILE A C 1
ATOM 1739 O O . ILE A 1 234 ? -5.584 4.049 -10.509 1.00 96.44 234 ILE A O 1
ATOM 1743 N N . LEU A 1 235 ? -4.355 5.896 -10.898 1.00 97.00 235 LEU A N 1
ATOM 1744 C CA . LEU A 1 235 ? -3.758 5.460 -12.162 1.00 97.00 235 LEU A CA 1
ATOM 1745 C C . LEU A 1 235 ? -2.248 5.610 -12.096 1.00 97.00 235 LEU A C 1
ATOM 1747 O O . LEU A 1 235 ? -1.775 6.628 -11.612 1.00 97.00 235 LEU A O 1
ATOM 1751 N N . GLY A 1 236 ? -1.483 4.646 -12.595 1.00 97.38 236 GLY A N 1
ATOM 1752 C CA . GLY A 1 236 ? -0.032 4.773 -12.581 1.00 97.38 236 GLY A CA 1
ATOM 1753 C C . GLY A 1 236 ? 0.698 3.658 -13.305 1.00 97.38 236 GLY A C 1
ATOM 1754 O O . GLY A 1 236 ? 0.100 2.657 -13.698 1.00 97.38 236 GLY A O 1
ATOM 1755 N N . THR A 1 237 ? 2.004 3.843 -13.442 1.00 98.62 237 THR A N 1
ATOM 1756 C CA . THR A 1 237 ? 2.956 2.878 -14.003 1.00 98.62 237 THR A CA 1
ATOM 1757 C C . THR A 1 237 ? 4.195 2.811 -13.124 1.00 98.62 237 THR A C 1
ATOM 1759 O O . THR A 1 237 ? 4.535 3.781 -12.438 1.00 98.62 237 THR A O 1
ATOM 1762 N N . VAL A 1 238 ? 4.876 1.666 -13.139 1.00 98.69 238 VAL A N 1
ATOM 1763 C CA . VAL A 1 238 ? 6.123 1.466 -12.391 1.00 98.69 238 VAL A CA 1
ATOM 1764 C C . VAL A 1 238 ? 7.238 1.075 -13.349 1.00 98.69 238 VAL A C 1
ATOM 1766 O O . VAL A 1 238 ? 7.120 0.095 -14.082 1.00 98.69 238 VAL A O 1
ATOM 1769 N N . ALA A 1 239 ? 8.318 1.848 -13.334 1.00 98.62 239 ALA A N 1
ATOM 1770 C CA . ALA A 1 239 ? 9.520 1.615 -14.119 1.00 98.62 239 ALA A CA 1
ATOM 1771 C C . ALA A 1 239 ? 10.649 1.066 -13.239 1.00 98.62 239 ALA A C 1
ATOM 1773 O O . ALA A 1 239 ? 10.810 1.490 -12.092 1.00 98.62 239 ALA A O 1
ATOM 1774 N N . ARG A 1 240 ? 11.460 0.163 -13.795 1.00 98.50 240 ARG A N 1
ATOM 1775 C CA . ARG A 1 240 ? 12.740 -0.281 -13.236 1.00 98.50 240 ARG A CA 1
ATOM 1776 C C . ARG A 1 240 ? 13.858 0.145 -14.171 1.00 98.50 240 ARG A C 1
ATOM 1778 O O . ARG A 1 240 ? 13.867 -0.270 -15.324 1.00 98.50 240 ARG A O 1
ATOM 1785 N N . LEU A 1 241 ? 14.805 0.910 -13.650 1.00 98.31 241 LEU A N 1
ATOM 1786 C CA . LEU A 1 241 ? 16.058 1.234 -14.310 1.00 98.31 241 LEU A CA 1
ATOM 1787 C C . LEU A 1 241 ? 17.190 0.406 -13.704 1.00 98.31 241 LEU A C 1
ATOM 1789 O O . LEU A 1 241 ? 17.180 0.100 -12.506 1.00 98.31 241 LEU A O 1
ATOM 1793 N N . ASP A 1 242 ? 18.161 0.063 -14.534 1.00 96.81 242 ASP A N 1
ATOM 1794 C CA . ASP A 1 242 ? 19.435 -0.488 -14.104 1.00 96.81 242 ASP A CA 1
ATOM 1795 C C . ASP A 1 242 ? 20.228 0.570 -13.319 1.00 96.81 242 ASP A C 1
ATOM 1797 O O . ASP A 1 242 ? 20.264 1.740 -13.700 1.00 96.81 242 ASP A O 1
ATOM 1801 N N . ASP A 1 243 ? 20.834 0.173 -12.198 1.00 95.50 243 ASP A N 1
ATOM 1802 C CA . ASP A 1 243 ? 21.503 1.115 -11.284 1.00 95.50 243 ASP A CA 1
ATOM 1803 C C . ASP A 1 243 ? 22.836 1.635 -11.839 1.00 95.50 243 ASP A C 1
ATOM 1805 O O . ASP A 1 243 ? 23.232 2.756 -11.526 1.00 95.50 243 ASP A O 1
ATOM 1809 N N . ASP A 1 244 ? 23.518 0.828 -12.656 1.00 94.00 244 ASP A N 1
ATOM 1810 C CA . ASP A 1 244 ? 24.860 1.133 -13.156 1.00 94.00 244 ASP A CA 1
ATOM 1811 C C . ASP A 1 244 ? 24.807 1.923 -14.471 1.00 94.00 244 ASP A C 1
ATOM 1813 O O . ASP A 1 244 ? 25.584 2.855 -14.681 1.00 94.00 244 ASP A O 1
ATOM 1817 N N . THR A 1 245 ? 23.891 1.551 -15.367 1.00 94.25 245 THR A N 1
ATOM 1818 C CA . THR A 1 245 ? 23.789 2.104 -16.727 1.00 94.25 245 THR A CA 1
ATOM 1819 C C . THR A 1 245 ? 22.660 3.114 -16.893 1.00 94.25 245 THR A C 1
ATOM 1821 O O . THR A 1 245 ? 22.687 3.902 -17.835 1.00 94.25 245 THR A O 1
ATOM 1824 N N . GLY A 1 246 ? 21.659 3.095 -16.009 1.00 94.56 246 GLY A N 1
ATOM 1825 C CA . GLY A 1 246 ? 20.439 3.886 -16.161 1.00 94.56 246 GLY A CA 1
ATOM 1826 C C . GLY A 1 246 ? 19.470 3.355 -17.223 1.00 94.56 246 GLY A C 1
ATOM 1827 O O . GLY A 1 246 ? 18.453 3.998 -17.458 1.00 94.56 246 GLY A O 1
ATOM 1828 N N . HIS A 1 247 ? 19.744 2.202 -17.842 1.00 95.50 247 HIS A N 1
ATOM 1829 C CA . HIS A 1 247 ? 18.864 1.597 -18.842 1.00 95.50 247 HIS A CA 1
ATOM 1830 C C . HIS A 1 247 ? 17.494 1.234 -18.252 1.00 95.50 247 HIS A C 1
ATOM 1832 O O . HIS A 1 247 ? 17.417 0.616 -17.187 1.00 95.50 247 HIS A O 1
ATOM 1838 N N . LEU A 1 248 ? 16.407 1.545 -18.958 1.00 97.56 248 LEU A N 1
ATOM 1839 C CA . LEU A 1 248 ? 15.053 1.123 -18.610 1.00 97.56 248 LEU A CA 1
ATOM 1840 C C . LEU A 1 248 ? 14.863 -0.391 -18.805 1.00 97.56 248 LEU A C 1
ATOM 1842 O O . LEU A 1 248 ? 14.465 -0.862 -19.869 1.00 97.56 248 LEU A O 1
ATOM 1846 N N . VAL A 1 249 ? 15.066 -1.149 -17.729 1.00 96.81 249 VAL A N 1
ATOM 1847 C CA . VAL A 1 249 ? 14.940 -2.613 -17.693 1.00 96.81 249 VAL A CA 1
ATOM 1848 C C . VAL A 1 249 ? 13.492 -3.069 -17.852 1.00 96.81 249 VAL A C 1
ATOM 1850 O O . VAL A 1 249 ? 13.220 -4.019 -18.587 1.00 96.81 249 VAL A O 1
ATOM 1853 N N . ALA A 1 250 ? 12.549 -2.429 -17.156 1.00 98.12 250 ALA A N 1
ATOM 1854 C CA . ALA A 1 250 ? 11.146 -2.830 -17.206 1.00 98.12 250 ALA A CA 1
ATOM 1855 C C . ALA A 1 250 ? 10.176 -1.664 -17.013 1.00 98.12 250 ALA A C 1
ATOM 1857 O O . ALA A 1 250 ? 10.471 -0.711 -16.291 1.00 98.12 250 ALA A O 1
ATOM 1858 N N . LEU A 1 251 ? 8.987 -1.787 -17.603 1.00 98.56 251 LEU A N 1
ATOM 1859 C CA . LEU A 1 251 ? 7.849 -0.895 -17.385 1.00 98.56 251 LEU A CA 1
ATOM 1860 C C . LEU A 1 251 ? 6.573 -1.729 -17.226 1.00 98.56 251 LEU A C 1
ATOM 1862 O O . LEU A 1 251 ? 6.231 -2.528 -18.097 1.00 98.56 251 LEU A O 1
ATOM 1866 N N . ALA A 1 252 ? 5.871 -1.535 -16.113 1.00 98.38 252 ALA A N 1
ATOM 1867 C CA . ALA A 1 252 ? 4.711 -2.334 -15.737 1.00 98.38 252 ALA A CA 1
ATOM 1868 C C . ALA A 1 252 ? 3.492 -1.481 -15.352 1.00 98.38 252 ALA A C 1
ATOM 1870 O O . ALA A 1 252 ? 3.621 -0.307 -14.983 1.00 98.38 252 ALA A O 1
ATOM 1871 N N . ASP A 1 253 ? 2.308 -2.103 -15.390 1.00 97.69 253 ASP A N 1
ATOM 1872 C CA . ASP A 1 253 ? 1.097 -1.569 -14.754 1.00 97.69 253 ASP A CA 1
ATOM 1873 C C . ASP A 1 253 ? 1.350 -1.214 -13.280 1.00 97.69 253 ASP A C 1
ATOM 1875 O O . ASP A 1 253 ? 1.893 -2.006 -12.507 1.00 97.69 253 ASP A O 1
ATOM 1879 N N . GLY A 1 254 ? 0.917 -0.017 -12.882 1.00 97.38 254 GLY A N 1
ATOM 1880 C CA . GLY A 1 254 ? 0.970 0.448 -11.501 1.00 97.38 254 GLY A CA 1
ATOM 1881 C C . GLY A 1 254 ? -0.379 0.428 -10.791 1.00 97.38 254 GLY A C 1
ATOM 1882 O O . GLY A 1 254 ? -0.403 0.625 -9.575 1.00 97.38 254 GLY A O 1
ATOM 1883 N N . VAL A 1 255 ? -1.494 0.197 -11.494 1.00 97.75 255 VAL A N 1
ATOM 1884 C CA . VAL A 1 255 ? -2.844 0.262 -10.912 1.00 97.75 255 VAL A CA 1
ATOM 1885 C C . VAL A 1 255 ? -3.075 -0.907 -9.966 1.00 97.75 255 VAL A C 1
ATOM 1887 O O . VAL A 1 255 ? -3.313 -0.714 -8.770 1.00 97.75 255 VAL A O 1
ATOM 1890 N N . LEU A 1 256 ? -2.976 -2.131 -10.486 1.00 96.12 256 LEU A N 1
ATOM 1891 C CA . LEU A 1 256 ? -3.176 -3.332 -9.685 1.00 96.12 256 LEU A CA 1
ATOM 1892 C C . LEU A 1 256 ? -2.024 -3.515 -8.699 1.00 96.12 256 LEU A C 1
ATOM 1894 O O . LEU A 1 256 ? -2.259 -3.879 -7.546 1.00 96.12 256 LEU A O 1
ATOM 1898 N N . LEU A 1 257 ? -0.797 -3.207 -9.125 1.00 96.50 257 LEU A N 1
ATOM 1899 C CA . LEU A 1 257 ? 0.378 -3.306 -8.267 1.00 96.50 257 LEU A CA 1
ATOM 1900 C C . LEU A 1 257 ? 0.242 -2.415 -7.028 1.00 96.50 257 LEU A C 1
ATOM 1902 O O . LEU A 1 257 ? 0.477 -2.890 -5.919 1.00 96.50 257 LEU A O 1
ATOM 1906 N N . THR A 1 258 ? -0.234 -1.174 -7.202 1.00 98.25 258 THR A N 1
ATOM 1907 C CA . THR A 1 258 ? -0.536 -0.261 -6.091 1.00 98.25 258 THR A CA 1
ATOM 1908 C C . THR A 1 258 ? -1.580 -0.860 -5.155 1.00 98.25 258 THR A C 1
ATOM 1910 O O . THR A 1 258 ? -1.352 -0.906 -3.953 1.00 98.25 258 THR A O 1
ATOM 1913 N N . ALA A 1 259 ? -2.703 -1.364 -5.669 1.00 98.31 259 ALA A N 1
ATOM 1914 C CA . ALA A 1 259 ? -3.727 -1.959 -4.810 1.00 98.31 259 ALA A CA 1
ATOM 1915 C C . ALA A 1 259 ? -3.194 -3.163 -4.009 1.00 98.31 259 ALA A C 1
ATOM 1917 O O . ALA A 1 259 ? -3.474 -3.275 -2.813 1.00 98.31 259 ALA A O 1
ATOM 1918 N N . LEU A 1 260 ? -2.409 -4.042 -4.642 1.00 98.00 260 LEU A N 1
ATOM 1919 C CA . LEU A 1 260 ? -1.822 -5.219 -3.997 1.00 98.00 260 LEU A CA 1
ATOM 1920 C C . LEU A 1 260 ? -0.837 -4.833 -2.892 1.00 98.00 260 LEU A C 1
ATOM 1922 O O . LEU A 1 260 ? -0.983 -5.303 -1.766 1.00 98.00 260 LEU A O 1
ATOM 1926 N N . ARG A 1 261 ? 0.138 -3.966 -3.192 1.00 98.62 261 ARG A N 1
ATOM 1927 C CA . ARG A 1 261 ? 1.164 -3.565 -2.217 1.00 98.62 261 ARG A CA 1
ATOM 1928 C C . ARG A 1 261 ? 0.586 -2.754 -1.062 1.00 98.62 261 ARG A C 1
ATOM 1930 O O . ARG A 1 261 ? 1.007 -2.970 0.066 1.00 98.62 261 ARG A O 1
ATOM 1937 N N . THR A 1 262 ? -0.426 -1.913 -1.301 1.00 98.81 262 THR A N 1
ATOM 1938 C CA . THR A 1 262 ? -1.119 -1.187 -0.225 1.00 98.81 262 THR A CA 1
ATOM 1939 C C . THR A 1 262 ? -1.849 -2.157 0.709 1.00 98.81 262 THR A C 1
ATOM 1941 O O . THR A 1 262 ? -1.719 -2.060 1.926 1.00 98.81 262 THR A O 1
ATOM 1944 N N . GLY A 1 263 ? -2.574 -3.142 0.159 1.00 98.81 263 GLY A N 1
ATOM 1945 C CA . GLY A 1 263 ? -3.205 -4.199 0.961 1.00 98.81 263 GLY A CA 1
ATOM 1946 C C . GLY A 1 263 ? -2.187 -5.047 1.732 1.00 98.81 263 GLY A C 1
ATOM 1947 O O . GLY A 1 263 ? -2.407 -5.385 2.894 1.00 98.81 263 GLY A O 1
ATOM 1948 N N . ALA A 1 264 ? -1.043 -5.345 1.111 1.00 98.94 264 ALA A N 1
ATOM 1949 C CA . ALA A 1 264 ? 0.042 -6.084 1.739 1.00 98.94 264 ALA A CA 1
ATOM 1950 C C . ALA A 1 264 ? 0.710 -5.302 2.882 1.00 98.94 264 ALA A C 1
ATOM 1952 O O . ALA A 1 264 ? 0.973 -5.889 3.928 1.00 98.94 264 ALA A O 1
ATOM 1953 N N . ALA A 1 265 ? 0.939 -3.994 2.729 1.00 98.88 265 ALA A N 1
ATOM 1954 C CA . ALA A 1 265 ? 1.494 -3.139 3.780 1.00 98.88 265 ALA A CA 1
ATOM 1955 C C . ALA A 1 265 ? 0.590 -3.127 5.022 1.00 98.88 265 ALA A C 1
ATOM 1957 O O . ALA A 1 265 ? 1.051 -3.407 6.131 1.00 98.88 265 ALA A O 1
ATOM 1958 N N . SER A 1 266 ? -0.719 -2.930 4.826 1.00 98.94 266 SER A N 1
ATOM 1959 C CA . SER A 1 266 ? -1.706 -3.015 5.908 1.00 98.94 266 SER A CA 1
ATOM 1960 C C . SER A 1 266 ? -1.757 -4.409 6.536 1.00 98.94 266 SER A C 1
ATOM 1962 O O . SER A 1 266 ? -1.867 -4.522 7.753 1.00 98.94 266 SER A O 1
ATOM 1964 N N . ALA A 1 267 ? -1.605 -5.485 5.756 1.00 98.94 267 ALA A N 1
ATOM 1965 C CA . ALA A 1 267 ? -1.517 -6.844 6.294 1.00 98.94 267 ALA A CA 1
ATOM 1966 C C . ALA A 1 267 ? -0.247 -7.062 7.140 1.00 98.94 267 ALA A C 1
ATOM 1968 O O . ALA A 1 267 ? -0.310 -7.691 8.200 1.00 98.94 267 ALA A O 1
ATOM 1969 N N . VAL A 1 268 ? 0.902 -6.515 6.725 1.00 98.94 268 VAL A N 1
ATOM 1970 C CA . VAL A 1 268 ? 2.144 -6.553 7.514 1.00 98.94 268 VAL A CA 1
ATOM 1971 C C . VAL A 1 268 ? 1.950 -5.817 8.839 1.00 98.94 268 VAL A C 1
ATOM 1973 O O . VAL A 1 268 ? 2.182 -6.419 9.891 1.00 98.94 268 VAL A O 1
ATOM 1976 N N . ALA A 1 269 ? 1.455 -4.578 8.814 1.00 98.88 269 ALA A N 1
ATOM 1977 C CA . ALA A 1 269 ? 1.177 -3.800 10.022 1.00 98.88 269 ALA A CA 1
ATOM 1978 C C . ALA A 1 269 ? 0.161 -4.499 10.939 1.00 98.88 269 ALA A C 1
ATOM 1980 O O . ALA A 1 269 ? 0.436 -4.727 12.118 1.00 98.88 269 ALA A O 1
ATOM 1981 N N . THR A 1 270 ? -0.959 -4.955 10.376 1.00 98.88 270 THR A N 1
ATOM 1982 C CA . THR A 1 270 ? -2.020 -5.670 11.100 1.00 98.88 270 THR A CA 1
ATOM 1983 C C . THR A 1 270 ? -1.483 -6.934 11.770 1.00 98.88 270 THR A C 1
ATOM 1985 O O . THR A 1 270 ? -1.773 -7.182 12.936 1.00 98.88 270 THR A O 1
ATOM 1988 N N . SER A 1 271 ? -0.631 -7.711 11.095 1.00 98.69 271 SER A N 1
ATOM 1989 C CA . SER A 1 271 ? -0.045 -8.923 11.688 1.00 98.69 271 SER A CA 1
ATOM 1990 C C . SER A 1 271 ? 0.829 -8.652 12.921 1.00 98.69 271 SER A C 1
ATOM 1992 O O . SER A 1 271 ? 1.046 -9.561 13.728 1.00 98.69 271 SER A O 1
ATOM 1994 N N . LEU A 1 272 ? 1.348 -7.426 13.057 1.00 98.75 272 LEU A N 1
ATOM 1995 C CA . LEU A 1 272 ? 2.198 -6.977 14.160 1.00 98.75 272 LEU A CA 1
ATOM 1996 C C . LEU A 1 272 ? 1.391 -6.290 15.267 1.00 98.75 272 LEU A C 1
ATOM 1998 O O . LEU A 1 272 ? 1.716 -6.461 16.439 1.00 98.75 272 LEU A O 1
ATOM 2002 N N . LEU A 1 273 ? 0.356 -5.534 14.898 1.00 98.81 273 LEU A N 1
ATOM 2003 C CA . LEU A 1 273 ? -0.318 -4.579 15.779 1.00 98.81 273 LEU A CA 1
ATOM 2004 C C . LEU A 1 273 ? -1.732 -4.996 16.189 1.00 98.81 273 LEU A C 1
ATOM 2006 O O . LEU A 1 273 ? -2.198 -4.569 17.242 1.00 98.81 273 LEU A O 1
ATOM 2010 N N . ALA A 1 274 ? -2.411 -5.831 15.403 1.00 98.69 274 ALA A N 1
ATOM 2011 C CA . ALA A 1 274 ? -3.752 -6.282 15.742 1.00 98.69 274 ALA A CA 1
ATOM 2012 C C . ALA A 1 274 ? -3.741 -7.398 16.791 1.00 98.69 274 ALA A C 1
ATOM 2014 O O . ALA A 1 274 ? -2.817 -8.222 16.884 1.00 98.69 274 ALA A O 1
ATOM 2015 N N . HIS A 1 275 ? -4.831 -7.443 17.553 1.00 98.25 275 HIS A N 1
ATOM 2016 C CA . HIS A 1 275 ? -5.117 -8.533 18.468 1.00 98.25 275 HIS A CA 1
ATOM 2017 C C . HIS A 1 275 ? -5.176 -9.874 17.706 1.00 98.25 275 HIS A C 1
ATOM 2019 O O . HIS A 1 275 ? -5.868 -9.961 16.691 1.00 98.25 275 HIS A O 1
ATOM 2025 N N . PRO A 1 276 ? -4.519 -10.949 18.183 1.00 94.75 276 PRO A N 1
ATOM 2026 C CA . PRO A 1 276 ? -4.470 -12.229 17.465 1.00 94.75 276 PRO A CA 1
ATOM 2027 C C . PRO A 1 276 ? -5.841 -12.909 17.318 1.00 94.75 276 PRO A C 1
ATOM 2029 O O . PRO A 1 276 ? -6.033 -13.723 16.423 1.00 94.75 276 PRO A O 1
ATOM 2032 N N . GLY A 1 277 ? -6.802 -12.571 18.184 1.00 96.62 277 GLY A N 1
ATOM 2033 C CA . GLY A 1 277 ? -8.196 -13.028 18.101 1.00 96.62 277 GLY A CA 1
ATOM 2034 C C . GLY A 1 277 ? -9.122 -12.133 17.266 1.00 96.62 277 GLY A C 1
ATOM 2035 O O . GLY A 1 277 ? -10.338 -12.264 17.384 1.00 96.62 277 GLY A O 1
ATOM 2036 N N . ALA A 1 278 ? -8.587 -11.178 16.501 1.00 98.50 278 ALA A N 1
ATOM 2037 C CA . ALA A 1 278 ? -9.385 -10.303 15.649 1.00 98.50 278 ALA A CA 1
ATOM 2038 C C . ALA A 1 278 ? -10.082 -11.097 14.530 1.00 98.50 278 ALA A C 1
ATOM 2040 O O . ALA A 1 278 ? -9.433 -11.813 13.772 1.00 98.50 278 ALA A O 1
ATOM 2041 N N . THR A 1 279 ? -11.403 -10.943 14.409 1.00 98.69 279 THR A N 1
ATOM 2042 C CA . THR A 1 279 ? -12.226 -11.676 13.420 1.00 98.69 279 THR A CA 1
ATOM 2043 C C . THR A 1 279 ? -13.165 -10.765 12.626 1.00 98.69 279 THR A C 1
ATOM 2045 O O . THR A 1 279 ? -13.741 -11.194 11.623 1.00 98.69 279 THR A O 1
ATOM 2048 N N . THR A 1 280 ? -13.343 -9.512 13.060 1.00 98.88 280 THR A N 1
ATOM 2049 C CA . THR A 1 280 ? -14.226 -8.529 12.420 1.00 98.88 280 THR A CA 1
ATOM 2050 C C . THR A 1 280 ? -13.428 -7.379 11.817 1.00 98.88 280 THR A C 1
ATOM 2052 O O . THR A 1 280 ? -12.807 -6.602 12.544 1.00 98.88 280 THR A O 1
ATOM 2055 N N . LEU A 1 281 ? -13.511 -7.237 10.494 1.00 98.94 281 LEU A N 1
ATOM 2056 C CA . LEU A 1 281 ? -12.957 -6.105 9.755 1.00 98.94 281 LEU A CA 1
ATOM 2057 C C . LEU A 1 281 ? -14.017 -5.007 9.589 1.00 98.94 281 LEU A C 1
ATOM 2059 O O . LEU A 1 281 ? -15.123 -5.272 9.126 1.00 98.94 281 LEU A O 1
ATOM 2063 N N . GLY A 1 282 ? -13.680 -3.772 9.934 1.00 98.88 282 GLY A N 1
ATOM 2064 C CA . GLY A 1 282 ? -14.412 -2.573 9.550 1.00 98.88 282 GLY A CA 1
ATOM 2065 C C . GLY A 1 282 ? -13.771 -1.909 8.334 1.00 98.88 282 GLY A C 1
ATOM 2066 O O . GLY A 1 282 ? -12.552 -1.784 8.273 1.00 98.88 282 GLY A O 1
ATOM 2067 N N . LEU A 1 283 ? -14.575 -1.452 7.379 1.00 98.88 283 LEU A N 1
ATOM 2068 C CA . LEU A 1 283 ? -14.128 -0.687 6.216 1.00 98.88 283 LEU A CA 1
ATOM 2069 C C . LEU A 1 283 ? -14.926 0.611 6.122 1.00 98.88 283 LEU A C 1
ATOM 2071 O O . LEU A 1 283 ? -16.151 0.578 5.988 1.00 98.88 283 LEU A O 1
ATOM 2075 N N . VAL A 1 284 ? -14.235 1.749 6.162 1.00 98.75 284 VAL A N 1
ATOM 2076 C CA . VAL A 1 284 ? -14.818 3.056 5.834 1.00 98.75 284 VAL A CA 1
ATOM 2077 C C . VAL A 1 284 ? -14.199 3.538 4.529 1.00 98.75 284 VAL A C 1
ATOM 2079 O O . VAL A 1 284 ? -12.996 3.780 4.439 1.00 98.75 284 VAL A O 1
ATOM 2082 N N . GLY A 1 285 ? -15.042 3.639 3.506 1.00 98.19 285 GLY A N 1
ATOM 2083 C CA . GLY A 1 285 ? -14.625 3.655 2.111 1.00 98.19 285 GLY A CA 1
ATOM 2084 C C . GLY A 1 285 ? -14.712 2.250 1.526 1.00 98.19 285 GLY A C 1
ATOM 2085 O O . GLY A 1 285 ? -13.992 1.337 1.920 1.00 98.19 285 GLY A O 1
ATOM 2086 N N . ALA A 1 286 ? -15.596 2.082 0.552 1.00 97.88 286 ALA A N 1
ATOM 2087 C CA . ALA A 1 286 ? -15.844 0.849 -0.178 1.00 97.88 286 ALA A CA 1
ATOM 2088 C C . ALA A 1 286 ? -15.334 0.971 -1.622 1.00 97.88 286 ALA A C 1
ATOM 2090 O O . ALA A 1 286 ? -15.950 0.457 -2.552 1.00 97.88 286 ALA A O 1
ATOM 2091 N N . GLY A 1 287 ? -14.225 1.682 -1.840 1.00 96.25 287 GLY A N 1
ATOM 2092 C CA . GLY A 1 287 ? -13.613 1.885 -3.155 1.00 96.25 287 GLY A CA 1
ATOM 2093 C C . GLY A 1 287 ? -12.755 0.706 -3.631 1.00 96.25 287 GLY A C 1
ATOM 2094 O O . GLY A 1 287 ? -12.950 -0.439 -3.225 1.00 96.25 287 GLY A O 1
ATOM 2095 N N . ALA A 1 288 ? -11.788 0.985 -4.508 1.00 96.88 288 ALA A N 1
ATOM 2096 C CA . ALA A 1 288 ? -10.859 -0.024 -5.026 1.00 96.88 288 ALA A CA 1
ATOM 2097 C C . ALA A 1 288 ? -9.941 -0.598 -3.930 1.00 96.88 288 ALA A C 1
ATOM 2099 O O . ALA A 1 288 ? -9.796 -1.813 -3.835 1.00 96.88 288 ALA A O 1
ATOM 2100 N N . GLN A 1 289 ? -9.382 0.258 -3.066 1.00 98.19 289 GLN A N 1
ATOM 2101 C CA . GLN A 1 289 ? -8.474 -0.172 -1.994 1.00 98.19 289 GLN A CA 1
ATOM 2102 C C . GLN A 1 289 ? -9.170 -1.064 -0.960 1.00 98.19 289 GLN A C 1
ATOM 2104 O O . GLN A 1 289 ? -8.564 -2.006 -0.469 1.00 98.19 289 GLN A O 1
ATOM 2109 N N . ALA A 1 290 ? -10.465 -0.862 -0.694 1.00 98.62 290 ALA A N 1
ATOM 2110 C CA . ALA A 1 290 ? -11.236 -1.711 0.219 1.00 98.62 290 ALA A CA 1
ATOM 2111 C C . ALA A 1 290 ? -11.174 -3.207 -0.154 1.00 98.62 290 ALA A C 1
ATOM 2113 O O . ALA A 1 290 ? -11.166 -4.070 0.722 1.00 98.62 290 ALA A O 1
ATOM 2114 N N . VAL A 1 291 ? -11.085 -3.514 -1.455 1.00 98.81 291 VAL A N 1
ATOM 2115 C CA . VAL A 1 291 ? -10.980 -4.886 -1.971 1.00 98.81 291 VAL A CA 1
ATOM 2116 C C . VAL A 1 291 ? -9.663 -5.533 -1.545 1.00 98.81 291 VAL A C 1
ATOM 2118 O O . VAL A 1 291 ? -9.669 -6.644 -1.018 1.00 98.81 291 VAL A O 1
ATOM 2121 N N . THR A 1 292 ? -8.534 -4.851 -1.747 1.00 98.75 292 THR A N 1
ATOM 2122 C CA . THR A 1 292 ? -7.212 -5.396 -1.410 1.00 98.75 292 THR A CA 1
ATOM 2123 C C . THR A 1 292 ? -6.872 -5.269 0.069 1.00 98.75 292 THR A C 1
ATOM 2125 O O . THR A 1 292 ? -6.127 -6.104 0.571 1.00 98.75 292 THR A O 1
ATOM 2128 N N . GLN A 1 293 ? -7.470 -4.317 0.788 1.00 98.94 293 GLN A N 1
ATOM 2129 C CA . GLN A 1 293 ? -7.450 -4.271 2.251 1.00 98.94 293 GLN A CA 1
ATOM 2130 C C . GLN A 1 293 ? -8.111 -5.526 2.837 1.00 98.94 293 GLN A C 1
ATOM 2132 O O . GLN A 1 293 ? -7.474 -6.258 3.589 1.00 98.94 293 GLN A O 1
ATOM 2137 N N . ALA A 1 294 ? -9.343 -5.849 2.421 1.00 98.88 294 ALA A N 1
ATOM 2138 C CA . ALA A 1 294 ? -10.009 -7.079 2.852 1.00 98.88 294 ALA A CA 1
ATOM 2139 C C . ALA A 1 294 ? -9.214 -8.335 2.459 1.00 98.88 294 ALA A C 1
ATOM 2141 O O . ALA A 1 294 ? -9.034 -9.236 3.276 1.00 98.88 294 ALA A O 1
ATOM 2142 N N . HIS A 1 295 ? -8.700 -8.381 1.225 1.00 98.88 295 HIS A N 1
ATOM 2143 C CA . HIS A 1 295 ? -7.929 -9.522 0.729 1.00 98.88 295 HIS A CA 1
ATOM 2144 C C . HIS A 1 295 ? -6.624 -9.740 1.498 1.00 98.88 295 HIS A C 1
ATOM 2146 O O . HIS A 1 295 ? -6.362 -10.865 1.920 1.00 98.88 295 HIS A O 1
ATOM 2152 N N . GLY A 1 296 ? -5.830 -8.685 1.694 1.00 98.81 296 GLY A N 1
ATOM 2153 C CA . GLY A 1 296 ? -4.554 -8.742 2.403 1.00 98.81 296 GLY A CA 1
ATOM 2154 C C . GLY A 1 296 ? -4.733 -9.129 3.867 1.00 98.81 296 GLY A C 1
ATOM 2155 O O . GLY A 1 296 ? -4.063 -10.044 4.343 1.00 98.81 296 GLY A O 1
ATOM 2156 N N . LEU A 1 297 ? -5.684 -8.501 4.567 1.00 98.88 297 LEU A N 1
ATOM 2157 C CA . LEU A 1 297 ? -5.952 -8.806 5.975 1.00 98.88 297 LEU A CA 1
ATOM 2158 C C . LEU A 1 297 ? -6.481 -10.236 6.168 1.00 98.88 297 LEU A C 1
ATOM 2160 O O . LEU A 1 297 ? -6.098 -10.892 7.134 1.00 98.88 297 LEU A O 1
ATOM 2164 N N . ALA A 1 298 ? -7.270 -10.765 5.227 1.00 98.75 298 ALA A N 1
ATOM 2165 C CA . ALA A 1 298 ? -7.710 -12.163 5.249 1.00 98.75 298 ALA A CA 1
ATOM 2166 C C . ALA A 1 298 ? -6.557 -13.178 5.092 1.00 98.75 298 ALA A C 1
ATOM 2168 O O . ALA A 1 298 ? -6.738 -14.350 5.403 1.00 98.75 298 ALA A O 1
ATOM 2169 N N . GLN A 1 299 ? -5.367 -12.761 4.632 1.00 98.62 299 GLN A N 1
ATOM 2170 C CA . GLN A 1 299 ? -4.190 -13.644 4.593 1.00 98.62 299 GLN A CA 1
ATOM 2171 C C . GLN A 1 299 ? -3.473 -13.756 5.945 1.00 98.62 299 GLN A C 1
ATOM 2173 O O . GLN A 1 299 ? -2.636 -14.642 6.110 1.00 98.62 299 GLN A O 1
ATOM 2178 N N . VAL A 1 300 ? -3.749 -12.849 6.888 1.00 98.50 300 VAL A N 1
ATOM 2179 C CA . VAL A 1 300 ? -3.023 -12.751 8.168 1.00 98.50 300 VAL A CA 1
ATOM 2180 C C . VAL A 1 300 ? -3.926 -12.870 9.399 1.00 98.50 300 VAL A C 1
ATOM 2182 O O . VAL A 1 300 ? -3.409 -12.954 10.510 1.00 98.50 300 VAL A O 1
ATOM 2185 N N . LEU A 1 301 ? -5.249 -12.900 9.217 1.00 98.25 301 LEU A N 1
ATOM 2186 C CA . LEU A 1 301 ? -6.257 -13.039 10.271 1.00 98.25 301 LEU A CA 1
ATOM 2187 C C . LEU A 1 301 ? -7.343 -14.050 9.871 1.00 98.25 301 LEU A C 1
ATOM 2189 O O . LEU A 1 301 ? -7.695 -14.149 8.696 1.00 98.25 301 LEU A O 1
ATOM 2193 N N . ASP A 1 302 ? -7.942 -14.723 10.861 1.00 97.69 302 ASP A N 1
ATOM 2194 C CA . ASP A 1 302 ? -9.158 -15.547 10.701 1.00 97.69 302 ASP A CA 1
ATOM 2195 C C . ASP A 1 302 ? -10.405 -14.647 10.603 1.00 97.69 302 ASP A C 1
ATOM 2197 O O . ASP A 1 302 ? -11.267 -14.622 11.487 1.00 97.69 302 ASP A O 1
ATOM 2201 N N . LEU A 1 303 ? -10.473 -13.817 9.557 1.00 98.38 303 LEU A N 1
ATOM 2202 C CA . LEU A 1 303 ? -11.609 -12.922 9.352 1.00 98.38 303 LEU A CA 1
ATOM 2203 C C . LEU A 1 303 ? -12.880 -13.723 9.068 1.00 98.38 303 LEU A C 1
ATOM 2205 O O . LEU A 1 303 ? -12.907 -14.611 8.223 1.00 98.38 303 LEU A O 1
ATOM 2209 N N . ARG A 1 304 ? -13.965 -13.349 9.747 1.00 98.25 304 ARG A N 1
ATOM 2210 C CA . ARG A 1 304 ? -15.288 -13.973 9.588 1.00 98.25 304 ARG A CA 1
ATOM 2211 C C . ARG A 1 304 ? -16.300 -13.027 8.975 1.00 98.25 304 ARG A C 1
ATOM 2213 O O . ARG A 1 304 ? -17.189 -13.461 8.247 1.00 98.25 304 ARG A O 1
ATOM 2220 N N . ARG A 1 305 ? -16.174 -11.732 9.277 1.00 98.25 305 ARG A N 1
ATOM 2221 C CA . ARG A 1 305 ? -17.105 -10.719 8.789 1.00 98.25 305 ARG A CA 1
ATOM 2222 C C . ARG A 1 305 ? -16.444 -9.388 8.467 1.00 98.25 305 ARG A C 1
ATOM 2224 O O . ARG A 1 305 ? -15.430 -9.020 9.062 1.00 98.25 305 ARG A O 1
ATOM 2231 N N . VAL A 1 306 ? -17.111 -8.643 7.597 1.00 98.88 306 VAL A N 1
ATOM 2232 C CA . VAL A 1 306 ? -16.794 -7.279 7.191 1.00 98.88 306 VAL A CA 1
ATOM 2233 C C . VAL A 1 306 ? -17.994 -6.376 7.477 1.00 98.88 306 VAL A C 1
ATOM 2235 O O . VAL A 1 306 ? -19.100 -6.628 7.000 1.00 98.88 306 VAL A O 1
ATOM 2238 N N . LEU A 1 307 ? -17.779 -5.307 8.239 1.00 98.88 307 LEU A N 1
ATOM 2239 C CA . LEU A 1 307 ? -18.707 -4.186 8.371 1.00 98.88 307 LEU A CA 1
ATOM 2240 C C . LEU A 1 307 ? -18.236 -3.069 7.443 1.00 98.88 307 LEU A C 1
ATOM 2242 O O . LEU A 1 307 ? -17.100 -2.623 7.566 1.00 98.88 307 LEU A O 1
ATOM 2246 N N . VAL A 1 308 ? -19.078 -2.613 6.521 1.00 98.75 308 VAL A N 1
ATOM 2247 C CA . VAL A 1 308 ? -18.691 -1.610 5.519 1.00 98.75 308 VAL A CA 1
ATOM 2248 C C . VAL A 1 308 ? -19.581 -0.375 5.577 1.00 98.75 308 VAL A C 1
ATOM 2250 O O . VAL A 1 308 ? -20.803 -0.483 5.658 1.00 98.75 308 VAL A O 1
ATOM 2253 N N . SER A 1 309 ? -18.961 0.798 5.467 1.00 98.62 309 SER A N 1
ATOM 2254 C CA . SER A 1 309 ? -19.627 2.077 5.244 1.00 98.62 309 SER A CA 1
ATOM 2255 C C . SER A 1 309 ? -18.980 2.814 4.074 1.00 98.62 309 SER A C 1
ATOM 2257 O O . SER A 1 309 ? -17.759 2.844 3.936 1.00 98.62 309 SER A O 1
ATOM 2259 N N . ASP A 1 310 ? -19.797 3.476 3.266 1.00 98.38 310 ASP A N 1
ATOM 2260 C CA . ASP A 1 310 ? -19.370 4.423 2.235 1.00 98.38 310 ASP A CA 1
ATOM 2261 C C . ASP A 1 310 ? -20.408 5.549 2.161 1.00 98.38 310 ASP A C 1
ATOM 2263 O O . ASP A 1 310 ? -21.580 5.333 2.481 1.00 98.38 310 ASP A O 1
ATOM 2267 N N . THR A 1 311 ? -19.988 6.756 1.783 1.00 96.56 311 THR A N 1
ATOM 2268 C CA . THR A 1 311 ? -20.913 7.883 1.591 1.00 96.56 311 THR A CA 1
ATOM 2269 C C . THR A 1 311 ? -21.765 7.713 0.335 1.00 96.56 311 THR A C 1
ATOM 2271 O O . THR A 1 311 ? -22.834 8.314 0.241 1.00 96.56 311 THR A O 1
ATOM 2274 N N . ASP A 1 312 ? -21.320 6.882 -0.609 1.00 95.88 312 ASP A N 1
ATOM 2275 C CA . ASP A 1 312 ? -22.097 6.393 -1.736 1.00 95.88 312 ASP A CA 1
ATOM 2276 C C . ASP A 1 312 ? -22.695 5.007 -1.405 1.00 95.88 312 ASP A C 1
ATOM 2278 O O . ASP A 1 312 ? -21.973 4.000 -1.370 1.00 95.88 312 ASP A O 1
ATOM 2282 N N . PRO A 1 313 ? -24.023 4.904 -1.192 1.00 95.88 313 PRO A N 1
ATOM 2283 C CA . PRO A 1 313 ? -24.667 3.637 -0.854 1.00 95.88 313 PRO A CA 1
ATOM 2284 C C . PRO A 1 313 ? -24.449 2.537 -1.901 1.00 95.88 313 PRO A C 1
ATOM 2286 O O . PRO A 1 313 ? -24.410 1.357 -1.544 1.00 95.88 313 PRO A O 1
ATOM 2289 N N . ALA A 1 314 ? -24.273 2.897 -3.180 1.00 95.88 314 ALA A N 1
ATOM 2290 C CA . ALA A 1 314 ? -24.029 1.926 -4.241 1.00 95.88 314 ALA A CA 1
ATOM 2291 C C . ALA A 1 314 ? -22.636 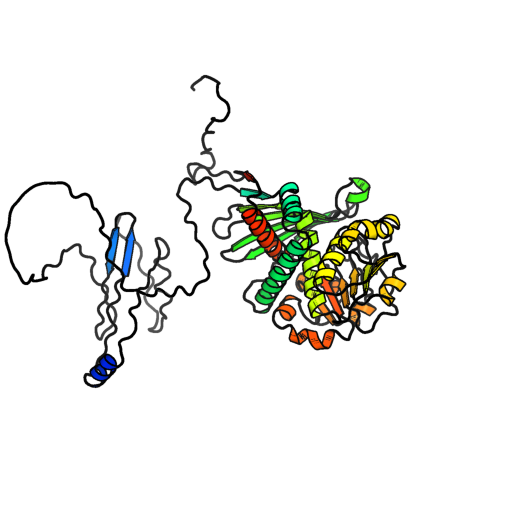1.293 -4.113 1.00 95.88 314 ALA A C 1
ATOM 2293 O O . ALA A 1 314 ? -22.479 0.090 -4.339 1.00 95.88 314 ALA A O 1
ATOM 2294 N N . HIS A 1 315 ? -21.630 2.064 -3.687 1.00 96.00 315 HIS A N 1
ATOM 2295 C CA . HIS A 1 315 ? -20.299 1.525 -3.412 1.00 96.00 315 HIS A CA 1
ATOM 2296 C C . HIS A 1 315 ? -20.327 0.558 -2.223 1.00 96.00 315 HIS A C 1
ATOM 2298 O O . HIS A 1 315 ? -19.809 -0.555 -2.341 1.00 96.00 315 HIS A O 1
ATOM 2304 N N . ALA A 1 316 ? -20.968 0.935 -1.111 1.00 97.19 316 ALA A N 1
ATOM 2305 C CA . ALA A 1 316 ? -21.089 0.062 0.059 1.00 97.19 316 ALA A CA 1
ATOM 2306 C C . ALA A 1 316 ? -21.804 -1.256 -0.287 1.00 97.19 316 ALA A C 1
ATOM 2308 O O . ALA A 1 316 ? -21.270 -2.337 -0.028 1.00 97.19 316 ALA A O 1
ATOM 2309 N N . ALA A 1 317 ? -22.963 -1.177 -0.951 1.00 96.62 317 ALA A N 1
ATOM 2310 C CA . ALA A 1 317 ? -23.735 -2.349 -1.367 1.00 96.62 317 ALA A CA 1
ATOM 2311 C C . ALA A 1 317 ? -22.965 -3.244 -2.356 1.00 96.62 317 ALA A C 1
ATOM 2313 O O . ALA A 1 317 ? -23.034 -4.471 -2.280 1.00 96.62 317 ALA A O 1
ATOM 2314 N N . GLY A 1 318 ? -22.181 -2.647 -3.258 1.00 97.75 318 GLY A N 1
ATOM 2315 C CA . GLY A 1 318 ? -21.387 -3.375 -4.245 1.00 97.75 318 GLY A CA 1
ATOM 2316 C C . GLY A 1 318 ? -20.121 -4.038 -3.694 1.00 97.75 318 GLY A C 1
ATOM 2317 O O . GLY A 1 318 ? -19.448 -4.756 -4.437 1.00 97.75 318 GLY A O 1
ATOM 2318 N N . LEU A 1 319 ? -19.725 -3.794 -2.437 1.00 98.50 319 LEU A N 1
ATOM 2319 C CA . LEU A 1 319 ? -18.492 -4.380 -1.896 1.00 98.50 319 LEU A CA 1
ATOM 2320 C C . LEU A 1 319 ? -18.595 -5.901 -1.759 1.00 98.50 319 LEU A C 1
ATOM 2322 O O . LEU A 1 319 ? -17.663 -6.595 -2.160 1.00 98.50 319 LEU A O 1
ATOM 2326 N N . ALA A 1 320 ? -19.731 -6.413 -1.273 1.00 98.19 320 ALA A N 1
ATOM 2327 C CA . ALA A 1 320 ? -19.946 -7.846 -1.064 1.00 98.19 320 ALA A CA 1
ATOM 2328 C C . ALA A 1 320 ? -19.668 -8.665 -2.334 1.00 98.19 320 ALA A C 1
ATOM 2330 O O . ALA A 1 320 ? -18.957 -9.664 -2.289 1.00 98.19 320 ALA A O 1
ATOM 2331 N N . ALA A 1 321 ? -20.140 -8.188 -3.491 1.00 98.50 321 ALA A N 1
ATOM 2332 C CA . ALA A 1 321 ? -19.882 -8.828 -4.779 1.00 98.50 321 ALA A CA 1
ATOM 2333 C C . ALA A 1 321 ? -18.394 -8.786 -5.175 1.00 98.50 321 ALA A C 1
ATOM 2335 O O . ALA A 1 321 ? -17.855 -9.771 -5.678 1.00 98.50 321 ALA A O 1
ATOM 2336 N N . ARG A 1 322 ? -17.706 -7.665 -4.926 1.00 98.44 322 ARG A N 1
ATOM 2337 C CA . ARG A 1 322 ? -16.286 -7.490 -5.281 1.00 98.44 322 ARG A CA 1
ATOM 2338 C C . ARG A 1 322 ? -15.352 -8.369 -4.453 1.00 98.44 322 ARG A C 1
ATOM 2340 O O . ARG A 1 322 ? -14.329 -8.803 -4.978 1.00 98.44 322 ARG A O 1
ATOM 2347 N N . ILE A 1 323 ? -15.710 -8.656 -3.200 1.00 98.44 323 ILE A N 1
ATOM 2348 C CA . ILE A 1 323 ? -14.917 -9.501 -2.294 1.00 98.44 323 ILE A CA 1
ATOM 2349 C C . ILE A 1 323 ? -15.507 -10.899 -2.076 1.00 98.44 323 ILE A C 1
ATOM 2351 O O . ILE A 1 323 ? -15.020 -11.635 -1.225 1.00 98.44 323 ILE A O 1
ATOM 2355 N N . ALA A 1 324 ? -16.504 -11.308 -2.868 1.00 98.38 324 ALA A N 1
ATOM 2356 C CA . ALA A 1 324 ? -17.167 -12.609 -2.733 1.00 98.38 324 ALA A CA 1
ATOM 2357 C C . ALA A 1 324 ? -16.189 -13.798 -2.789 1.00 98.38 324 ALA A C 1
ATOM 2359 O O . ALA A 1 324 ? -16.421 -14.827 -2.161 1.00 98.38 324 ALA A O 1
ATOM 2360 N N . PHE A 1 325 ? -15.062 -13.638 -3.489 1.00 97.75 325 PHE A N 1
ATOM 2361 C CA . PHE A 1 325 ? -14.000 -14.643 -3.567 1.00 97.75 325 PHE A CA 1
ATOM 2362 C C . PHE A 1 325 ? -13.316 -14.947 -2.221 1.00 97.75 325 PHE A C 1
ATOM 2364 O O . PHE A 1 325 ? -12.621 -15.951 -2.130 1.00 97.75 325 PHE A O 1
ATOM 2371 N N . LEU A 1 326 ? -13.504 -14.104 -1.199 1.00 98.12 326 LEU A N 1
ATOM 2372 C CA . LEU A 1 326 ? -12.998 -14.324 0.160 1.00 98.12 326 LEU A CA 1
ATOM 2373 C C . LEU A 1 326 ? -13.963 -15.138 1.036 1.00 98.12 326 LEU A C 1
ATOM 2375 O O . LEU A 1 326 ? -13.571 -15.574 2.111 1.00 98.12 326 LEU A O 1
ATOM 2379 N N . GLY A 1 327 ? -15.225 -15.316 0.621 1.00 97.62 327 GLY A N 1
ATOM 2380 C CA . GLY A 1 327 ? -16.220 -16.065 1.400 1.00 97.62 327 GLY A CA 1
ATOM 2381 C C . GLY A 1 327 ? -16.608 -15.432 2.747 1.00 97.62 327 GLY A C 1
ATOM 2382 O O . GLY A 1 327 ? -17.033 -16.150 3.647 1.00 97.62 327 GLY A O 1
ATOM 2383 N N . LEU A 1 328 ? -16.454 -14.112 2.904 1.00 98.00 328 LEU A N 1
ATOM 2384 C CA . LEU A 1 328 ? -16.740 -13.383 4.150 1.00 98.00 328 LEU A CA 1
ATOM 2385 C C . LEU A 1 328 ? -18.206 -12.918 4.239 1.00 98.00 328 LEU A C 1
ATOM 2387 O O . LEU A 1 328 ? -18.799 -12.545 3.226 1.00 98.00 328 LEU A O 1
ATOM 2391 N N . ASP A 1 329 ? -18.763 -12.853 5.456 1.00 98.25 329 ASP A N 1
ATOM 2392 C CA . ASP A 1 329 ? -20.046 -12.175 5.725 1.00 98.25 329 ASP A CA 1
ATOM 2393 C C . ASP A 1 329 ? -19.868 -10.654 5.618 1.00 98.25 329 ASP A C 1
ATOM 2395 O O . ASP A 1 329 ? -19.140 -10.066 6.416 1.00 98.25 329 ASP A O 1
ATOM 2399 N N . VAL A 1 330 ? -20.520 -10.001 4.654 1.00 98.69 330 VAL A N 1
ATOM 2400 C CA . VAL A 1 330 ? -20.388 -8.552 4.430 1.00 98.69 330 VAL A CA 1
ATOM 2401 C C . VAL A 1 330 ? -21.696 -7.846 4.763 1.00 98.69 330 VAL A C 1
ATOM 2403 O O . VAL A 1 330 ? -22.717 -8.076 4.117 1.00 98.69 330 VAL A O 1
ATOM 2406 N N . ARG A 1 331 ? -21.651 -6.922 5.727 1.00 98.56 331 ARG A N 1
ATOM 2407 C CA . ARG A 1 331 ? -22.804 -6.125 6.160 1.00 98.56 331 ARG A CA 1
ATOM 2408 C C . ARG A 1 331 ? -22.536 -4.633 5.998 1.00 98.56 331 ARG A C 1
ATOM 2410 O O . ARG A 1 331 ? -21.567 -4.110 6.545 1.00 98.56 331 ARG A O 1
ATOM 2417 N N . VAL A 1 332 ? -23.446 -3.935 5.322 1.00 98.69 332 VAL A N 1
ATOM 2418 C CA . VAL A 1 332 ? -23.466 -2.466 5.309 1.00 98.69 332 VAL A CA 1
ATOM 2419 C C . VAL A 1 332 ? -23.919 -1.950 6.676 1.00 98.69 332 VAL A C 1
ATOM 2421 O O . VAL A 1 332 ? -24.904 -2.436 7.236 1.00 98.69 332 VAL A O 1
ATOM 2424 N N . ALA A 1 333 ? -23.192 -0.983 7.224 1.00 98.19 333 ALA A N 1
ATOM 2425 C CA . ALA A 1 333 ? -23.435 -0.411 8.542 1.00 98.19 333 ALA A CA 1
ATOM 2426 C C . ALA A 1 333 ? -23.102 1.087 8.550 1.00 98.19 333 ALA A C 1
ATOM 2428 O O . ALA A 1 333 ? -22.308 1.554 7.736 1.00 98.19 333 ALA A O 1
ATOM 2429 N N . ALA A 1 334 ? -23.684 1.847 9.480 1.00 97.81 334 ALA A N 1
ATOM 2430 C CA . ALA A 1 334 ? -23.306 3.247 9.671 1.00 97.81 334 ALA A CA 1
ATOM 2431 C C . ALA A 1 334 ? -21.854 3.360 10.193 1.00 97.81 334 ALA A C 1
ATOM 2433 O O . ALA A 1 334 ? -21.414 2.469 10.923 1.00 97.81 334 ALA A O 1
ATOM 2434 N N . PRO A 1 335 ? -21.117 4.458 9.925 1.00 97.19 335 PRO A N 1
ATOM 2435 C CA . PRO A 1 335 ? -19.718 4.598 10.350 1.00 97.19 335 PRO A CA 1
ATOM 2436 C C . PRO A 1 335 ? -19.476 4.346 11.847 1.00 97.19 335 PRO A C 1
ATOM 2438 O O . PRO A 1 335 ? -18.506 3.690 12.216 1.00 97.19 335 PRO A O 1
ATOM 2441 N N . ALA A 1 336 ? -20.384 4.807 12.714 1.00 97.25 336 ALA A N 1
ATOM 2442 C CA . ALA A 1 336 ? -20.292 4.578 14.157 1.00 97.25 336 ALA A CA 1
ATOM 2443 C C . ALA A 1 336 ? -20.463 3.093 14.541 1.00 97.25 336 ALA A C 1
ATOM 2445 O O . ALA A 1 336 ? -19.792 2.611 15.449 1.00 97.25 336 ALA A O 1
ATOM 2446 N N . GLU A 1 337 ? -21.316 2.346 13.832 1.00 98.12 337 GLU A N 1
ATOM 2447 C CA . GLU A 1 337 ? -21.456 0.897 14.030 1.00 98.12 337 GLU A CA 1
ATOM 2448 C C . GLU A 1 337 ? -20.229 0.133 13.526 1.00 98.12 337 GLU A C 1
ATOM 2450 O O . GLU A 1 337 ? -19.834 -0.861 14.137 1.00 98.12 337 GLU A O 1
ATOM 2455 N N . VAL A 1 338 ? -19.630 0.585 12.417 1.00 98.56 338 VAL A N 1
ATOM 2456 C CA . VAL A 1 338 ? -18.377 0.022 11.898 1.00 98.56 338 VAL A CA 1
ATOM 2457 C C . VAL A 1 338 ? -17.271 0.183 12.944 1.00 98.56 338 VAL A C 1
ATOM 2459 O O . VAL A 1 338 ? -16.635 -0.808 13.294 1.00 98.56 338 VAL A O 1
ATOM 2462 N N . LEU A 1 339 ? -17.097 1.392 13.494 1.00 98.56 339 LEU A N 1
ATOM 2463 C CA . LEU A 1 339 ? -16.117 1.678 14.548 1.00 98.56 339 LEU A CA 1
ATOM 2464 C C . LEU A 1 339 ? -16.345 0.818 15.802 1.00 98.56 339 LEU A C 1
ATOM 2466 O O . LEU A 1 339 ? -15.409 0.202 16.308 1.00 98.56 339 LEU A O 1
ATOM 2470 N N . ALA A 1 340 ? -17.587 0.750 16.289 1.00 98.50 340 ALA A N 1
ATOM 2471 C CA . ALA A 1 340 ? -17.917 0.008 17.504 1.00 98.50 340 ALA A CA 1
ATOM 2472 C C . ALA A 1 340 ? -17.743 -1.512 17.345 1.00 98.50 340 ALA A C 1
ATOM 2474 O O . ALA A 1 340 ? -17.377 -2.209 18.293 1.00 98.50 340 ALA A O 1
ATOM 2475 N N . GLY A 1 341 ? -18.029 -2.041 16.152 1.00 98.25 341 GLY A N 1
ATOM 2476 C CA . GLY A 1 341 ? -18.040 -3.477 15.887 1.00 98.25 341 GLY A CA 1
ATOM 2477 C C . GL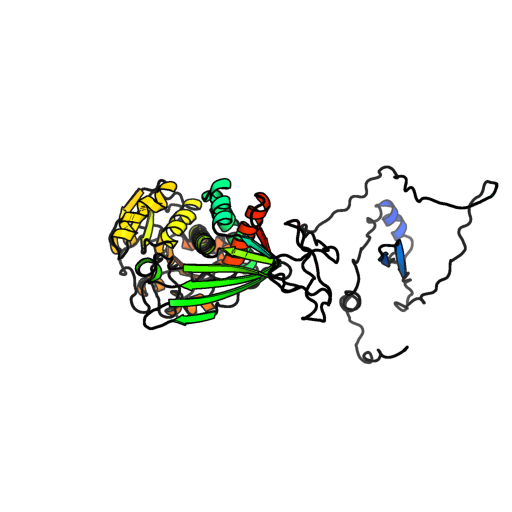Y A 1 341 ? -16.690 -4.076 15.492 1.00 98.25 341 GLY A C 1
ATOM 2478 O O . GLY A 1 341 ? -16.515 -5.285 15.673 1.00 98.25 341 GLY A O 1
ATOM 2479 N N . ALA A 1 342 ? -15.765 -3.275 14.960 1.00 98.69 342 ALA A N 1
ATOM 2480 C CA . ALA A 1 342 ? -14.508 -3.738 14.377 1.00 98.69 342 ALA A CA 1
ATOM 2481 C C . ALA A 1 342 ? -13.453 -4.157 15.415 1.00 98.69 342 ALA A C 1
ATOM 2483 O O . ALA A 1 342 ? -13.275 -3.509 16.444 1.00 98.69 342 ALA A O 1
ATOM 2484 N N . ASP A 1 343 ? -12.722 -5.232 15.106 1.00 98.88 343 ASP A N 1
ATOM 2485 C CA . ASP A 1 343 ? -11.430 -5.544 15.735 1.00 98.88 343 ASP A CA 1
ATOM 2486 C C . ASP A 1 343 ? -10.288 -4.827 15.009 1.00 98.88 343 ASP A C 1
ATOM 2488 O O . ASP A 1 343 ? -9.348 -4.332 15.628 1.00 98.88 343 ASP A O 1
ATOM 2492 N N . VAL A 1 344 ? -10.395 -4.776 13.679 1.00 98.94 344 VAL A N 1
ATOM 2493 C CA . VAL A 1 344 ? -9.487 -4.053 12.791 1.00 98.94 344 VAL A CA 1
ATOM 2494 C C . VAL A 1 344 ? -10.316 -3.154 11.890 1.00 98.94 344 VAL A C 1
ATOM 2496 O O . VAL A 1 344 ? -11.296 -3.615 11.314 1.00 98.94 344 VAL A O 1
ATOM 2499 N N . LEU A 1 345 ? -9.943 -1.888 11.756 1.00 98.94 345 LEU A N 1
ATOM 2500 C CA . LEU A 1 345 ? -10.614 -0.900 10.917 1.00 98.94 345 LEU A CA 1
ATOM 2501 C C . LEU A 1 345 ? -9.654 -0.428 9.827 1.00 98.94 345 LEU A C 1
ATOM 2503 O O . LEU A 1 345 ? -8.549 -0.012 10.149 1.00 98.94 345 LEU A O 1
ATOM 2507 N N . CYS A 1 346 ? -10.065 -0.429 8.561 1.00 98.88 346 CYS A N 1
ATOM 2508 C CA . CYS A 1 346 ? -9.339 0.288 7.514 1.00 98.88 346 CYS A CA 1
ATOM 2509 C C . CYS A 1 346 ? -10.158 1.486 7.032 1.00 98.88 346 CYS A C 1
ATOM 2511 O O . CYS A 1 346 ? -11.338 1.341 6.692 1.00 98.88 346 CYS A O 1
ATOM 2513 N N . THR A 1 347 ? -9.527 2.656 6.963 1.00 98.81 347 THR A N 1
ATOM 2514 C CA . THR A 1 347 ? -10.066 3.817 6.248 1.00 98.81 347 THR A CA 1
ATOM 2515 C C . THR A 1 347 ? -9.332 3.973 4.925 1.00 98.81 347 THR A C 1
ATOM 2517 O O . THR A 1 347 ? -8.106 3.939 4.881 1.00 98.81 347 THR A O 1
ATOM 2520 N N . ALA A 1 348 ? -10.083 4.054 3.829 1.00 97.75 348 ALA A N 1
ATOM 2521 C CA . ALA A 1 348 ? -9.535 4.215 2.484 1.00 97.75 348 ALA A CA 1
ATOM 2522 C C . ALA A 1 348 ? -10.534 4.978 1.605 1.00 97.75 348 ALA A C 1
ATOM 2524 O O . ALA A 1 348 ? -11.138 4.434 0.673 1.00 97.75 348 ALA A O 1
ATOM 2525 N N . THR A 1 349 ? -10.763 6.241 1.951 1.00 97.00 349 THR A N 1
ATOM 2526 C CA . THR A 1 349 ? -11.747 7.116 1.314 1.00 97.00 349 THR A CA 1
ATOM 2527 C C . THR A 1 349 ? -11.086 8.135 0.389 1.00 97.00 349 THR A C 1
ATOM 2529 O O . THR A 1 349 ? -9.891 8.415 0.450 1.00 97.00 349 THR A O 1
ATOM 2532 N N . SER A 1 350 ? -11.895 8.754 -0.466 1.00 94.62 350 SER A N 1
ATOM 2533 C CA . SER A 1 350 ? -11.511 9.930 -1.248 1.00 94.62 350 SER A CA 1
ATOM 2534 C C . SER A 1 350 ? -12.047 11.225 -0.624 1.00 94.62 350 SER A C 1
ATOM 2536 O O . SER A 1 350 ? -12.505 12.107 -1.351 1.00 94.62 350 SER A O 1
ATOM 2538 N N . VAL A 1 351 ? -12.092 11.311 0.714 1.00 95.00 351 VAL A N 1
ATOM 2539 C CA . VAL A 1 351 ? -12.521 12.531 1.415 1.00 95.00 351 VAL A CA 1
ATOM 2540 C C . VAL A 1 351 ? -11.629 13.711 1.014 1.00 95.00 351 VAL A C 1
ATOM 2542 O O . VAL A 1 351 ? -10.424 13.552 0.832 1.00 95.00 351 VAL A O 1
ATOM 2545 N N . GLU A 1 352 ? -12.219 14.889 0.825 1.00 92.00 352 GLU A N 1
ATOM 2546 C CA . GLU A 1 352 ? -11.464 16.091 0.455 1.00 92.00 352 GLU A CA 1
ATOM 2547 C C . GLU A 1 352 ? -10.664 16.634 1.660 1.00 92.00 352 GLU A C 1
ATOM 2549 O O . GLU A 1 352 ? -11.087 16.448 2.812 1.00 92.00 352 GLU A O 1
ATOM 2554 N N . PRO A 1 353 ? -9.543 17.347 1.430 1.00 92.12 353 PRO A N 1
ATOM 2555 C CA . PRO A 1 353 ? -8.816 18.044 2.488 1.00 92.12 353 PRO A CA 1
ATOM 2556 C C . PRO A 1 353 ? -9.734 18.875 3.396 1.00 92.12 353 PRO A C 1
ATOM 2558 O O . PRO A 1 353 ? -10.612 19.603 2.930 1.00 92.12 353 PRO A O 1
ATOM 2561 N N . GLY A 1 354 ? -9.562 18.737 4.714 1.00 92.62 354 GLY A N 1
ATOM 2562 C CA . GLY A 1 354 ? -10.382 19.426 5.719 1.00 92.62 354 GLY A CA 1
ATOM 2563 C C . GLY A 1 354 ? -11.828 18.931 5.881 1.00 92.62 354 GLY A C 1
ATOM 2564 O O . GLY A 1 354 ? -12.572 19.519 6.664 1.00 92.62 354 GLY A O 1
ATOM 2565 N N . ARG A 1 355 ? -12.255 17.870 5.176 1.00 94.62 355 ARG A N 1
ATOM 2566 C CA . ARG A 1 355 ? -13.620 17.308 5.289 1.00 94.62 355 ARG A CA 1
ATOM 2567 C C . ARG A 1 355 ? -13.732 16.076 6.187 1.00 94.62 355 ARG A C 1
ATOM 2569 O O . ARG A 1 355 ? -14.848 15.610 6.405 1.00 94.62 355 ARG A O 1
ATOM 2576 N N . GLY A 1 356 ? -12.614 15.566 6.701 1.00 93.44 356 GLY A N 1
ATOM 2577 C CA . GLY A 1 356 ? -12.606 14.540 7.742 1.00 93.44 356 GLY A CA 1
ATOM 2578 C C . GLY A 1 356 ? -13.057 15.066 9.117 1.00 93.44 356 GLY A C 1
ATOM 2579 O O . GLY A 1 356 ? -13.220 16.275 9.297 1.00 93.44 356 GLY A O 1
ATOM 2580 N N . PRO A 1 357 ? -13.224 14.179 10.114 1.00 97.31 357 PRO A N 1
ATOM 2581 C CA . PRO A 1 357 ? -12.998 12.735 10.041 1.00 97.31 357 PRO A CA 1
ATOM 2582 C C . PRO A 1 357 ? -14.126 11.980 9.312 1.00 97.31 357 PRO A C 1
ATOM 2584 O O . PRO A 1 357 ? -15.249 12.466 9.213 1.00 97.31 357 PRO A O 1
ATOM 2587 N N . VAL A 1 358 ? -13.836 10.778 8.807 1.00 97.94 358 VAL A N 1
ATOM 2588 C CA . VAL A 1 358 ? -14.785 9.946 8.030 1.00 97.94 358 VAL A CA 1
ATOM 2589 C C . VAL A 1 358 ? -15.718 9.105 8.907 1.00 97.94 358 VAL A C 1
ATOM 2591 O O . VAL A 1 358 ? -16.668 8.494 8.421 1.00 97.94 358 VAL A O 1
ATOM 2594 N N . PHE A 1 359 ? -15.470 9.103 10.213 1.00 96.75 359 PHE A N 1
ATOM 2595 C CA . PHE A 1 359 ? -16.348 8.574 11.246 1.00 96.75 359 PHE A CA 1
ATOM 2596 C C . PHE A 1 359 ? -16.186 9.425 12.521 1.00 96.75 359 PHE A C 1
ATOM 2598 O O . PHE A 1 359 ? -15.131 10.034 12.710 1.00 96.75 359 PHE A O 1
ATOM 2605 N N . PRO A 1 360 ? -17.204 9.522 13.392 1.00 92.44 360 PRO A N 1
ATOM 2606 C CA . PRO A 1 360 ? -17.088 10.268 14.645 1.00 92.44 360 PRO A CA 1
ATOM 2607 C C . PRO A 1 360 ? -16.237 9.509 15.672 1.00 92.44 360 PRO A C 1
ATOM 2609 O O . PRO A 1 360 ? -16.246 8.281 15.691 1.00 92.44 360 PRO A O 1
ATOM 2612 N N . ASP A 1 361 ? -15.557 10.224 16.573 1.00 94.38 361 ASP A N 1
ATOM 2613 C CA . ASP A 1 361 ? -14.991 9.574 17.763 1.00 94.38 361 ASP A CA 1
ATOM 2614 C C . ASP A 1 361 ? -16.130 9.002 18.618 1.00 94.38 361 ASP A C 1
ATOM 2616 O O . ASP A 1 361 ? -17.181 9.629 18.773 1.00 94.38 361 ASP A O 1
ATOM 2620 N N . GLY A 1 362 ? -15.945 7.801 19.151 1.00 96.06 362 GLY A N 1
ATOM 2621 C CA . GLY A 1 362 ? -17.009 7.068 19.820 1.00 96.06 362 GLY A CA 1
ATOM 2622 C C . GLY A 1 362 ? -16.540 5.730 20.384 1.00 96.06 362 GLY A C 1
ATOM 2623 O O . GLY A 1 362 ? -15.350 5.415 20.316 1.00 96.06 362 GLY A O 1
ATOM 2624 N N . PRO A 1 363 ? -17.461 4.937 20.960 1.00 97.62 363 PRO A N 1
ATOM 2625 C CA . PRO A 1 363 ? -17.137 3.629 21.510 1.00 97.62 363 PRO A CA 1
ATOM 2626 C C . PRO A 1 363 ? -16.509 2.716 20.454 1.00 97.62 363 PRO A C 1
ATOM 2628 O O . PRO A 1 363 ? -17.034 2.575 19.352 1.00 97.62 363 PRO A O 1
ATOM 2631 N N . HIS A 1 364 ? -15.408 2.072 20.821 1.00 98.44 364 HIS A N 1
ATOM 2632 C CA . HIS A 1 364 ? -14.710 1.069 20.025 1.00 98.44 364 HIS A CA 1
ATOM 2633 C C . HIS A 1 364 ? -14.194 -0.043 20.941 1.00 98.44 364 HIS A C 1
ATOM 2635 O O . HIS A 1 364 ? -14.144 0.123 22.163 1.00 98.44 364 HIS A O 1
ATOM 2641 N N . ARG A 1 365 ? -13.794 -1.181 20.364 1.00 98.31 365 ARG A N 1
ATOM 2642 C CA . ARG A 1 365 ? -13.117 -2.238 21.129 1.00 98.31 365 ARG A CA 1
ATOM 2643 C C . ARG A 1 365 ? -11.799 -1.709 21.695 1.00 98.31 365 ARG A C 1
ATOM 2645 O O . ARG A 1 365 ? -11.121 -0.918 21.040 1.00 98.31 365 ARG A O 1
ATOM 2652 N N . GLU A 1 366 ? -11.433 -2.144 22.898 1.00 98.00 366 GLU A N 1
ATOM 2653 C CA . GLU A 1 366 ? -10.201 -1.697 23.567 1.00 98.00 366 GLU A CA 1
ATOM 2654 C C . GLU A 1 366 ? -8.954 -1.974 22.715 1.00 98.00 366 GLU A C 1
ATOM 2656 O O . GLU A 1 366 ? -8.090 -1.112 22.576 1.00 98.00 366 GLU A O 1
ATOM 2661 N N . HIS A 1 367 ? -8.924 -3.137 22.064 1.00 98.56 367 HIS A N 1
ATOM 2662 C CA . HIS A 1 367 ? -7.827 -3.614 21.221 1.00 98.56 367 HIS A CA 1
ATOM 2663 C C . HIS A 1 367 ? -7.924 -3.206 19.743 1.00 98.56 367 HIS A C 1
ATOM 2665 O O . HIS A 1 367 ? -7.301 -3.848 18.896 1.00 98.56 367 HIS A O 1
ATOM 2671 N N . LEU A 1 368 ? -8.746 -2.206 19.402 1.00 98.88 368 LEU A N 1
ATOM 2672 C CA . LEU A 1 368 ? -8.938 -1.786 18.012 1.00 98.88 368 LEU A CA 1
ATOM 2673 C C . LEU A 1 368 ? -7.587 -1.469 17.344 1.00 98.88 368 LEU A C 1
ATOM 2675 O O . LEU A 1 368 ? -6.825 -0.628 17.820 1.00 98.88 368 LEU A O 1
ATOM 2679 N N . HIS A 1 369 ? -7.329 -2.093 16.197 1.00 98.94 369 HIS A N 1
ATOM 2680 C CA . HIS A 1 369 ? -6.246 -1.696 15.299 1.00 98.94 369 HIS A CA 1
ATOM 2681 C C . HIS A 1 369 ? -6.811 -0.943 14.094 1.00 98.94 369 HIS A C 1
ATOM 2683 O O . HIS A 1 369 ? -7.728 -1.431 13.438 1.00 98.94 369 HIS A O 1
ATOM 2689 N N . VAL A 1 370 ? -6.273 0.233 13.778 1.00 98.94 370 VAL A N 1
ATOM 2690 C CA . VAL A 1 370 ? -6.705 1.036 12.628 1.00 98.94 370 VAL A CA 1
ATOM 2691 C C . VAL A 1 370 ? -5.594 1.100 11.585 1.00 98.94 370 VAL A C 1
ATOM 2693 O O . VAL A 1 370 ? -4.491 1.523 11.903 1.00 98.94 370 VAL A O 1
ATOM 2696 N N . ASN A 1 371 ? -5.890 0.747 10.338 1.00 98.94 371 ASN A N 1
ATOM 2697 C CA . ASN A 1 371 ? -5.070 1.071 9.174 1.00 98.94 371 ASN A CA 1
ATOM 2698 C C . ASN A 1 371 ? -5.654 2.334 8.516 1.00 98.94 371 ASN A C 1
ATOM 2700 O O . ASN A 1 371 ? -6.710 2.264 7.883 1.00 98.94 371 ASN A O 1
ATOM 2704 N N . ALA A 1 372 ? -4.999 3.482 8.673 1.00 98.75 372 ALA A N 1
ATOM 2705 C CA . ALA A 1 372 ? -5.372 4.720 7.993 1.00 98.75 372 ALA A CA 1
ATOM 2706 C C . ALA A 1 372 ? -4.636 4.804 6.654 1.00 98.75 372 ALA A C 1
ATOM 2708 O O . ALA A 1 372 ? -3.420 4.953 6.640 1.00 98.75 372 ALA A O 1
ATOM 2709 N N . VAL A 1 373 ? -5.357 4.629 5.542 1.00 98.25 373 VAL A N 1
ATOM 2710 C CA . VAL A 1 373 ? -4.762 4.408 4.209 1.00 98.25 373 VAL A CA 1
ATOM 2711 C C . VAL A 1 373 ? -5.048 5.557 3.238 1.00 98.25 373 VAL A C 1
ATOM 2713 O O . VAL A 1 373 ? -4.346 5.701 2.241 1.00 98.25 373 VAL A O 1
ATOM 2716 N N . GLY A 1 374 ? -6.083 6.371 3.471 1.00 88.94 374 GLY A N 1
ATOM 2717 C CA . GLY A 1 374 ? -6.488 7.451 2.566 1.00 88.94 374 GLY A CA 1
ATOM 2718 C C . GLY A 1 374 ? -5.594 8.695 2.618 1.00 88.94 374 GLY A C 1
ATOM 2719 O O . GLY A 1 374 ? -6.110 9.790 2.837 1.00 88.94 374 GLY A O 1
ATOM 2720 N N . ALA A 1 375 ? -4.287 8.544 2.398 1.00 81.19 375 ALA A N 1
ATOM 2721 C CA . ALA A 1 375 ? -3.295 9.619 2.429 1.00 81.19 375 ALA A CA 1
ATOM 2722 C C . ALA A 1 375 ? -2.747 9.932 1.022 1.00 81.19 375 ALA A C 1
ATOM 2724 O O . ALA A 1 375 ? -1.886 9.225 0.489 1.00 81.19 375 ALA A O 1
ATOM 2725 N N . ASP A 1 376 ? -3.264 11.011 0.422 1.00 78.50 376 ASP A N 1
ATOM 2726 C CA . ASP A 1 376 ? -2.959 11.405 -0.966 1.00 78.50 376 ASP A CA 1
ATOM 2727 C C . ASP A 1 376 ? -2.631 12.901 -1.138 1.00 78.50 376 ASP A C 1
ATOM 2729 O O . ASP A 1 376 ? -2.031 13.284 -2.136 1.00 78.50 376 ASP A O 1
ATOM 2733 N N . GLU A 1 377 ? -3.084 13.773 -0.230 1.00 84.69 377 GLU A N 1
ATOM 2734 C CA . GLU A 1 377 ? -2.943 15.230 -0.358 1.00 84.69 377 GLU A CA 1
ATOM 2735 C C . GLU A 1 377 ? -2.714 15.862 1.026 1.00 84.69 377 GLU A C 1
ATOM 2737 O O . GLU A 1 377 ? -3.440 15.522 1.966 1.00 84.69 377 GLU A O 1
ATOM 2742 N N . PRO A 1 378 ? -1.795 16.837 1.174 1.00 89.69 378 PRO A N 1
ATOM 2743 C CA . PRO A 1 378 ? -1.646 17.583 2.421 1.00 89.69 378 PRO A CA 1
ATOM 2744 C C . PRO A 1 378 ? -2.974 18.197 2.880 1.00 89.69 378 PRO A C 1
ATOM 2746 O O . PRO A 1 378 ? -3.708 18.801 2.093 1.00 89.69 378 PRO A O 1
ATOM 2749 N N . GLY A 1 379 ? -3.305 18.060 4.166 1.00 92.12 379 GLY A N 1
ATOM 2750 C CA . GLY A 1 379 ? -4.583 18.540 4.710 1.00 92.12 379 GLY A CA 1
ATOM 2751 C C . GLY A 1 379 ? -5.725 17.515 4.651 1.00 92.12 379 GLY A C 1
ATOM 2752 O O . GLY A 1 379 ? -6.741 17.703 5.331 1.00 92.12 379 GLY A O 1
ATOM 2753 N N . LYS A 1 380 ? -5.573 16.412 3.909 1.00 94.81 380 LYS A N 1
ATOM 2754 C CA . LYS A 1 380 ? -6.512 15.284 3.921 1.00 94.81 380 LYS A CA 1
ATOM 2755 C C . LYS A 1 380 ? -6.237 14.382 5.122 1.00 94.81 380 LYS A C 1
ATOM 2757 O O . LYS A 1 380 ? -5.139 13.883 5.284 1.00 94.81 380 LYS A O 1
ATOM 2762 N N . THR A 1 381 ? -7.250 14.180 5.965 1.00 97.81 381 THR A N 1
ATOM 2763 C CA . THR A 1 381 ? -7.203 13.231 7.092 1.00 97.81 381 THR A CA 1
ATOM 2764 C C . THR A 1 381 ? -8.558 12.563 7.264 1.00 97.81 381 THR A C 1
ATOM 2766 O O . THR A 1 381 ? -9.597 13.148 6.946 1.00 97.81 381 THR A O 1
ATOM 2769 N N . GLU A 1 382 ? -8.547 11.338 7.765 1.00 98.50 382 GLU A N 1
ATOM 2770 C CA . GLU A 1 382 ? -9.696 10.455 7.899 1.00 98.50 382 GLU A CA 1
ATOM 2771 C C . GLU A 1 382 ? -10.065 10.214 9.365 1.00 98.50 382 GLU A C 1
ATOM 2773 O O . GLU A 1 382 ? -11.251 10.127 9.687 1.00 98.50 382 GLU A O 1
ATOM 2778 N N . LEU A 1 383 ? -9.092 10.145 10.277 1.00 98.50 383 LEU A N 1
ATOM 2779 C CA . LEU A 1 383 ? -9.366 9.771 11.668 1.00 98.50 383 LEU A CA 1
ATOM 2780 C C . LEU A 1 383 ? -9.781 10.969 12.539 1.00 98.50 383 LEU A C 1
ATOM 2782 O O . LEU A 1 383 ? -9.307 12.092 12.334 1.00 98.50 383 LEU A O 1
ATOM 2786 N N . PRO A 1 384 ? -10.602 10.781 13.586 1.00 98.19 384 PRO A N 1
ATOM 2787 C CA . PRO A 1 384 ? -10.742 11.781 14.641 1.00 98.19 384 PRO A CA 1
ATOM 2788 C C . PRO A 1 384 ? -9.402 12.015 15.350 1.00 98.19 384 PRO A C 1
ATOM 2790 O O . PRO A 1 384 ? -8.749 11.063 15.778 1.00 98.19 384 PRO A O 1
ATOM 2793 N N . LEU A 1 385 ? -9.003 13.278 15.534 1.00 97.69 385 LEU A N 1
ATOM 2794 C CA . LEU A 1 385 ? -7.735 13.612 16.203 1.00 97.69 385 LEU A CA 1
ATOM 2795 C C . LEU A 1 385 ? -7.676 13.079 17.644 1.00 97.69 385 LEU A C 1
ATOM 2797 O O . LEU A 1 385 ? -6.624 12.665 18.121 1.00 97.69 385 LEU A O 1
ATOM 2801 N N . SER A 1 386 ? -8.812 13.072 18.341 1.00 97.50 386 SER A N 1
ATOM 2802 C CA . SER A 1 386 ? -8.923 12.542 19.699 1.00 97.50 386 SER A CA 1
ATOM 2803 C C . SER A 1 386 ? -8.671 11.035 19.769 1.00 97.50 386 SER A C 1
ATOM 2805 O O . SER A 1 386 ? -8.052 10.590 20.731 1.00 97.50 386 SER A O 1
ATOM 2807 N N . LEU A 1 387 ? -9.098 10.259 18.765 1.00 98.25 387 LEU A N 1
ATOM 2808 C CA . LEU A 1 387 ? -8.776 8.833 18.655 1.00 98.25 387 LEU A CA 1
ATOM 2809 C C . LEU A 1 387 ? -7.285 8.652 18.378 1.00 98.25 387 LEU A C 1
ATOM 2811 O O . LEU A 1 387 ? -6.621 7.895 19.082 1.00 98.25 387 LEU A O 1
ATOM 2815 N N . LEU A 1 388 ? -6.753 9.397 17.405 1.00 98.00 388 LEU A N 1
ATOM 2816 C CA . LEU A 1 388 ? -5.347 9.321 17.011 1.00 98.00 388 LEU A CA 1
ATOM 2817 C C . LEU A 1 388 ? -4.400 9.587 18.194 1.00 98.00 388 LEU A C 1
ATOM 2819 O O . LEU A 1 388 ? -3.469 8.822 18.410 1.00 98.00 388 LEU A O 1
ATOM 2823 N N . ARG A 1 389 ? -4.688 10.600 19.023 1.00 97.69 389 ARG A N 1
ATOM 2824 C CA . ARG A 1 389 ? -3.895 10.932 20.225 1.00 97.69 389 ARG A CA 1
ATOM 2825 C C . ARG A 1 389 ? -3.947 9.884 21.340 1.00 97.69 389 ARG A C 1
ATOM 2827 O O . ARG A 1 389 ? -3.067 9.870 22.193 1.00 97.69 389 ARG A O 1
ATOM 2834 N N . ARG A 1 390 ? -4.981 9.036 21.382 1.00 97.19 390 ARG A N 1
ATOM 2835 C CA . ARG A 1 390 ? -5.069 7.918 22.343 1.00 97.19 390 ARG A CA 1
ATOM 2836 C C . ARG A 1 390 ? -4.359 6.661 21.841 1.00 97.19 390 ARG A C 1
ATOM 2838 O O . ARG A 1 390 ? -4.124 5.750 22.631 1.00 97.19 390 ARG A O 1
ATOM 2845 N N . ALA A 1 391 ? -4.076 6.585 20.544 1.00 98.25 391 ALA A N 1
ATOM 2846 C CA . ALA A 1 391 ? -3.497 5.412 19.919 1.00 98.25 391 ALA A CA 1
ATOM 2847 C C . ALA A 1 391 ? -1.975 5.374 20.076 1.00 98.25 391 ALA A C 1
ATOM 2849 O O . ALA A 1 391 ? -1.304 6.404 20.126 1.00 98.25 391 ALA A O 1
ATOM 2850 N N . ARG A 1 392 ? -1.405 4.167 20.043 1.00 98.38 392 ARG A N 1
ATOM 2851 C CA . ARG A 1 392 ? 0.008 4.010 19.684 1.00 98.38 392 ARG A CA 1
ATOM 2852 C C . ARG A 1 392 ? 0.136 4.052 18.164 1.00 98.38 392 ARG A C 1
ATOM 2854 O O . ARG A 1 392 ? -0.352 3.151 17.481 1.00 98.38 392 ARG A O 1
ATOM 2861 N N . VAL A 1 393 ? 0.765 5.109 17.654 1.00 98.69 393 VAL A N 1
ATOM 2862 C CA . VAL A 1 393 ? 0.858 5.384 16.214 1.00 98.69 393 VAL A CA 1
ATOM 2863 C C . VAL A 1 393 ? 2.154 4.820 15.635 1.00 98.69 393 VAL A C 1
ATOM 2865 O O . VAL A 1 393 ? 3.252 5.126 16.105 1.00 98.69 393 VAL A O 1
ATOM 2868 N N . CYS A 1 394 ? 2.012 3.996 14.604 1.00 98.62 394 CYS A N 1
ATOM 2869 C CA . CYS A 1 394 ? 3.076 3.465 13.769 1.00 98.62 394 CYS A CA 1
ATOM 2870 C C . CYS A 1 394 ? 2.921 4.039 12.357 1.00 98.62 394 CYS A C 1
ATOM 2872 O O . CYS A 1 394 ? 1.823 4.011 11.814 1.00 98.62 394 CYS A O 1
ATOM 2874 N N . VAL A 1 395 ? 3.998 4.548 11.766 1.00 98.69 395 VAL A N 1
ATOM 2875 C CA . VAL A 1 395 ? 3.993 5.110 10.401 1.00 98.69 395 VAL A CA 1
ATOM 2876 C C . VAL A 1 395 ? 4.793 4.225 9.446 1.00 98.69 395 VAL A C 1
ATOM 2878 O O . VAL A 1 395 ? 5.735 3.553 9.873 1.00 98.69 395 VAL A O 1
ATOM 2881 N N . ASP A 1 396 ? 4.471 4.235 8.154 1.00 98.06 396 ASP A N 1
ATOM 2882 C CA . ASP A 1 396 ? 5.324 3.609 7.131 1.00 98.06 396 ASP A CA 1
ATOM 2883 C C . ASP A 1 396 ? 6.571 4.448 6.821 1.00 98.06 396 ASP A C 1
ATOM 2885 O O . ASP A 1 396 ? 7.678 3.915 6.761 1.00 98.06 396 ASP A O 1
ATOM 2889 N N . HIS A 1 397 ? 6.402 5.763 6.689 1.00 97.62 397 HIS A N 1
ATOM 2890 C CA . HIS A 1 397 ? 7.466 6.699 6.356 1.00 97.62 397 HIS A CA 1
ATOM 2891 C C . HIS A 1 397 ? 7.319 8.007 7.158 1.00 97.62 397 HIS A C 1
ATOM 2893 O O . HIS A 1 397 ? 6.460 8.823 6.831 1.00 97.62 397 HIS A O 1
ATOM 2899 N N . PRO A 1 398 ? 8.178 8.291 8.159 1.00 95.94 398 PRO A N 1
ATOM 2900 C CA . PRO A 1 398 ? 7.997 9.415 9.090 1.00 95.94 398 PRO A CA 1
ATOM 2901 C C . PRO A 1 398 ? 7.805 10.790 8.454 1.00 95.94 398 PRO A C 1
ATOM 2903 O O . PRO A 1 398 ? 6.842 11.483 8.769 1.00 95.94 398 PRO A O 1
ATOM 2906 N N . GLU A 1 399 ? 8.710 11.189 7.556 1.00 95.12 399 GLU A N 1
ATOM 2907 C CA . GLU A 1 399 ? 8.663 12.526 6.945 1.00 95.12 399 GLU A CA 1
ATOM 2908 C C . GLU A 1 399 ? 7.415 12.709 6.074 1.00 95.12 399 GLU A C 1
ATOM 2910 O O . GLU A 1 399 ? 6.828 13.785 6.041 1.00 95.12 399 GLU A O 1
ATOM 2915 N N . GLN A 1 400 ? 6.981 11.634 5.417 1.00 95.94 400 GLN A N 1
ATOM 2916 C CA . GLN A 1 400 ? 5.857 11.632 4.498 1.00 95.94 400 GLN A CA 1
ATOM 2917 C C . GLN A 1 400 ? 4.528 11.575 5.267 1.00 95.94 400 GLN A C 1
ATOM 2919 O O . GLN A 1 400 ? 3.646 12.393 5.031 1.00 95.94 400 GLN A O 1
ATOM 2924 N N . ALA A 1 401 ? 4.427 10.720 6.288 1.00 96.81 401 ALA A N 1
ATOM 2925 C CA . ALA A 1 401 ? 3.292 10.681 7.210 1.00 96.81 401 ALA A CA 1
ATOM 2926 C C . ALA A 1 401 ? 3.054 12.030 7.909 1.00 96.81 401 ALA A C 1
ATOM 2928 O O . ALA A 1 401 ? 1.911 12.437 8.106 1.00 96.81 401 ALA A O 1
ATOM 2929 N N . HIS A 1 402 ? 4.118 12.765 8.245 1.00 96.06 402 HIS A N 1
ATOM 2930 C CA . HIS A 1 402 ? 3.984 14.114 8.796 1.00 96.06 402 HIS A CA 1
ATOM 2931 C C . HIS A 1 402 ? 3.528 15.158 7.761 1.00 96.06 402 HIS A C 1
ATOM 2933 O O . HIS A 1 402 ? 2.921 16.158 8.135 1.00 96.06 402 HIS A O 1
ATOM 2939 N N . ALA A 1 403 ? 3.802 14.947 6.473 1.00 94.44 403 ALA A N 1
ATOM 2940 C CA . ALA A 1 403 ? 3.414 15.872 5.412 1.00 94.44 403 ALA A CA 1
ATOM 2941 C C . ALA A 1 403 ? 1.964 15.673 4.934 1.00 94.44 403 ALA A C 1
ATOM 2943 O O . ALA A 1 403 ? 1.289 16.654 4.617 1.00 94.44 403 ALA A O 1
ATOM 2944 N N . GLU A 1 404 ? 1.489 14.426 4.867 1.00 94.75 404 GLU A N 1
ATOM 2945 C CA . GLU A 1 404 ? 0.214 14.096 4.203 1.00 94.75 404 GLU A CA 1
ATOM 2946 C C . GLU A 1 404 ? -0.564 12.916 4.815 1.00 94.75 404 GLU A C 1
ATOM 2948 O O . GLU A 1 404 ? -1.639 12.574 4.325 1.00 94.75 404 GLU A O 1
ATOM 2953 N N . GLY A 1 405 ? -0.022 12.273 5.854 1.00 97.06 405 GLY A N 1
ATOM 2954 C CA . GLY A 1 405 ? -0.709 11.221 6.602 1.00 97.06 405 GLY A CA 1
ATOM 2955 C C . GLY A 1 405 ? -1.574 11.776 7.734 1.00 97.06 405 GLY A C 1
ATOM 2956 O O . GLY A 1 405 ? -1.755 12.985 7.901 1.00 97.06 405 GLY A O 1
ATOM 2957 N N . GLU A 1 406 ? -2.063 10.889 8.596 1.00 98.19 406 GLU A N 1
ATOM 2958 C CA . GLU A 1 406 ? -2.759 11.278 9.828 1.00 98.19 406 GLU A CA 1
ATOM 2959 C C . GLU A 1 406 ? -1.856 12.078 10.776 1.00 98.19 406 GLU A C 1
ATOM 2961 O O . GLU A 1 406 ? -2.309 13.003 11.467 1.00 98.19 406 GLU A O 1
ATOM 2966 N N . SER A 1 407 ? -0.563 11.745 10.763 1.00 97.56 407 SER A N 1
ATOM 2967 C CA . SER A 1 407 ? 0.483 12.327 11.604 1.00 97.56 407 SER A CA 1
ATOM 2968 C C . SER A 1 407 ? 0.797 13.793 11.290 1.00 97.56 407 SER A C 1
ATOM 2970 O O . SER A 1 407 ? 1.489 14.439 12.078 1.00 97.56 407 SER A O 1
ATOM 2972 N N . GLN A 1 408 ? 0.232 14.375 10.226 1.00 97.25 408 GLN A N 1
ATOM 2973 C CA . GLN A 1 408 ? 0.290 15.825 9.983 1.00 97.25 408 GLN A CA 1
ATOM 2974 C C . GLN A 1 408 ? -0.375 16.646 11.110 1.00 97.25 408 GLN A C 1
ATOM 2976 O O . GLN A 1 408 ? -0.144 17.846 11.250 1.00 97.25 408 GLN A O 1
ATOM 2981 N N . ARG A 1 409 ? -1.244 16.011 11.912 1.00 96.75 409 ARG A N 1
ATOM 2982 C CA . ARG A 1 409 ? -1.950 16.634 13.048 1.00 96.75 409 ARG A CA 1
ATOM 2983 C C . ARG A 1 409 ? -1.327 16.297 14.404 1.00 96.75 409 ARG A C 1
ATOM 2985 O O . ARG A 1 409 ? -1.858 16.718 15.435 1.00 96.75 409 ARG A O 1
ATOM 2992 N N . LEU A 1 410 ? -0.246 15.522 14.401 1.00 97.25 410 LEU A N 1
ATOM 2993 C CA . LEU A 1 410 ? 0.493 15.120 15.588 1.00 97.25 410 LEU A CA 1
ATOM 2994 C C . LEU A 1 410 ? 1.729 16.003 15.776 1.00 97.25 410 LEU A C 1
ATOM 2996 O O . LEU A 1 410 ? 2.385 16.417 14.820 1.00 97.25 410 LEU A O 1
ATOM 3000 N N . ALA A 1 411 ? 2.044 16.295 17.031 1.00 94.69 411 ALA A N 1
ATOM 3001 C CA . ALA A 1 411 ? 3.263 16.973 17.420 1.00 94.69 411 ALA A CA 1
ATOM 3002 C C . ALA A 1 411 ? 4.481 16.039 17.273 1.00 94.69 411 ALA A C 1
ATOM 3004 O O . ALA A 1 411 ? 4.353 14.811 17.358 1.00 94.69 411 ALA A O 1
ATOM 3005 N N . PRO A 1 412 ? 5.693 16.601 17.109 1.00 88.81 412 PRO A N 1
ATOM 3006 C CA . PRO A 1 412 ? 6.921 15.816 17.141 1.00 88.81 412 PRO A CA 1
ATOM 3007 C C . PRO A 1 412 ? 7.000 14.946 18.404 1.00 88.81 412 PRO A C 1
ATOM 3009 O O . PRO A 1 412 ? 6.851 15.442 19.519 1.00 88.81 412 PRO A O 1
ATOM 3012 N N . GLY A 1 413 ? 7.241 13.645 18.226 1.00 89.75 413 GLY A N 1
ATOM 3013 C CA . GLY A 1 413 ? 7.327 12.669 19.319 1.00 89.75 413 GLY A CA 1
ATOM 3014 C C . GLY A 1 413 ? 6.014 11.970 19.695 1.00 89.75 413 GLY A C 1
ATOM 3015 O O . GLY A 1 413 ? 6.068 11.014 20.463 1.00 89.75 413 GLY A O 1
ATOM 3016 N N . GLU A 1 414 ? 4.859 12.373 19.148 1.00 95.38 414 GLU A N 1
ATOM 3017 C CA . GLU A 1 414 ? 3.594 11.632 19.335 1.00 95.38 414 GLU A CA 1
ATOM 3018 C C . GLU A 1 414 ? 3.512 10.365 18.454 1.00 95.38 414 GLU A C 1
ATOM 3020 O O . GLU A 1 414 ? 2.777 9.431 18.774 1.00 95.38 414 GLU A O 1
ATOM 3025 N N . VAL A 1 415 ? 4.299 10.287 17.373 1.00 97.44 415 VAL A N 1
ATOM 3026 C CA . VAL A 1 415 ? 4.489 9.047 16.600 1.00 97.44 415 VAL A CA 1
ATOM 3027 C C . VAL A 1 415 ? 5.412 8.110 17.377 1.00 97.44 415 VAL A C 1
ATOM 3029 O O . VAL A 1 415 ? 6.559 8.453 17.664 1.00 97.44 415 VAL A O 1
ATOM 3032 N N . ALA A 1 416 ? 4.925 6.911 17.699 1.00 97.69 416 ALA A N 1
ATOM 3033 C CA . ALA A 1 416 ? 5.620 5.995 18.596 1.00 97.69 416 ALA A CA 1
ATOM 3034 C C . ALA A 1 416 ? 6.749 5.217 17.902 1.00 97.69 416 ALA A C 1
ATOM 3036 O O . ALA A 1 416 ? 7.800 4.988 18.499 1.00 97.69 416 ALA A O 1
ATOM 3037 N N . THR A 1 417 ? 6.542 4.773 16.659 1.00 98.06 417 THR A N 1
ATOM 3038 C CA . THR A 1 417 ? 7.550 4.008 15.907 1.00 98.06 417 THR A CA 1
ATOM 3039 C C . THR A 1 417 ? 7.245 3.976 14.408 1.00 98.06 417 THR A C 1
ATOM 3041 O O . THR A 1 417 ? 6.262 4.549 13.943 1.00 98.06 417 THR A O 1
ATOM 3044 N N . THR A 1 418 ? 8.078 3.267 13.656 1.00 98.50 418 THR A N 1
ATOM 3045 C CA . THR A 1 418 ? 7.927 3.026 12.223 1.00 98.50 418 THR A CA 1
ATOM 3046 C C . THR A 1 418 ? 7.735 1.540 11.932 1.00 98.50 418 THR A C 1
ATOM 3048 O O . THR A 1 418 ? 8.147 0.678 12.718 1.00 98.50 418 THR A O 1
ATOM 3051 N N . LEU A 1 419 ? 7.084 1.221 10.815 1.00 98.69 419 LEU A N 1
ATOM 3052 C CA . LEU A 1 419 ? 6.751 -0.160 10.468 1.00 98.69 419 LEU A CA 1
ATOM 3053 C C . LEU A 1 419 ? 8.002 -1.010 10.204 1.00 98.69 419 LEU A C 1
ATOM 3055 O O . LEU A 1 419 ? 8.041 -2.180 10.587 1.00 98.69 419 LEU A O 1
ATOM 3059 N N . ASP A 1 420 ? 9.045 -0.430 9.609 1.00 98.69 420 ASP A N 1
ATOM 3060 C CA . ASP A 1 420 ? 10.335 -1.086 9.375 1.00 98.69 420 ASP A CA 1
ATOM 3061 C C . ASP A 1 420 ? 11.010 -1.511 10.688 1.00 98.69 4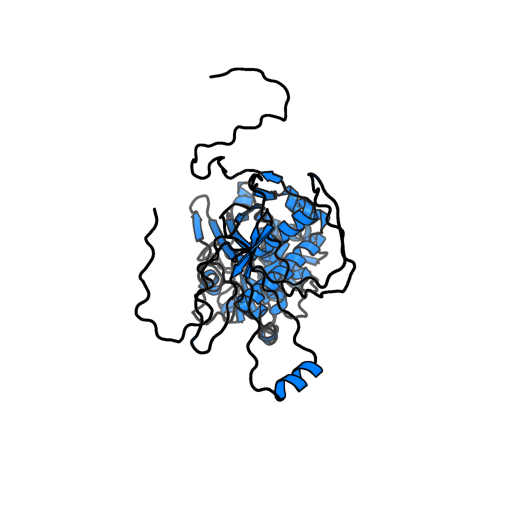20 ASP A C 1
ATOM 3063 O O . ASP A 1 420 ? 11.477 -2.647 10.806 1.00 98.69 420 ASP A O 1
ATOM 3067 N N . ARG A 1 421 ? 10.965 -0.661 11.724 1.00 98.56 421 ARG A N 1
ATOM 3068 C CA . ARG A 1 421 ? 11.481 -0.992 13.061 1.00 98.56 421 ARG A CA 1
ATOM 3069 C C . ARG A 1 421 ? 10.713 -2.142 13.699 1.00 98.56 421 ARG A C 1
ATOM 3071 O O . ARG A 1 421 ? 11.336 -3.043 14.250 1.00 98.56 421 ARG A O 1
ATOM 3078 N N . LEU A 1 422 ? 9.383 -2.154 13.584 1.00 98.56 422 LEU A N 1
ATOM 3079 C CA . LEU A 1 422 ? 8.570 -3.270 14.084 1.00 98.56 422 LEU A CA 1
ATOM 3080 C C . LEU A 1 422 ? 8.782 -4.561 13.284 1.00 98.56 422 LEU A C 1
ATOM 3082 O O . LEU A 1 422 ? 8.692 -5.650 13.840 1.00 98.56 422 LEU A O 1
ATOM 3086 N N . CYS A 1 423 ? 9.087 -4.473 11.989 1.00 98.69 423 CYS A N 1
ATOM 3087 C CA . CYS A 1 423 ? 9.462 -5.646 11.200 1.00 98.69 423 CYS A CA 1
ATOM 3088 C C . CYS A 1 423 ? 10.854 -6.175 11.586 1.00 98.69 423 CYS A C 1
ATOM 3090 O O . CYS A 1 423 ? 11.085 -7.385 11.528 1.00 98.69 423 CYS A O 1
ATOM 3092 N N . ALA A 1 424 ? 11.778 -5.292 11.975 1.00 98.56 424 ALA A N 1
ATOM 3093 C CA . ALA A 1 424 ? 13.112 -5.660 12.443 1.00 98.56 424 ALA A CA 1
ATOM 3094 C C . ALA A 1 424 ? 13.104 -6.260 13.861 1.00 98.56 424 ALA A C 1
ATOM 3096 O O . ALA A 1 424 ? 13.866 -7.197 14.109 1.00 98.56 424 ALA A O 1
ATOM 3097 N N . ASP A 1 425 ? 12.233 -5.768 14.747 1.00 98.25 425 ASP A N 1
ATOM 3098 C CA . ASP A 1 425 ? 12.002 -6.292 16.099 1.00 98.25 425 ASP A CA 1
ATOM 3099 C C . ASP A 1 425 ? 10.494 -6.433 16.411 1.00 98.25 425 ASP A C 1
ATOM 3101 O O . ASP A 1 425 ? 9.884 -5.553 17.029 1.00 98.25 425 ASP A O 1
ATOM 3105 N N . PRO A 1 426 ? 9.865 -7.554 16.006 1.00 97.62 426 PRO A N 1
ATOM 3106 C CA . PRO A 1 426 ? 8.436 -7.781 16.229 1.00 97.62 426 PRO A CA 1
ATOM 3107 C C . PRO A 1 426 ? 8.012 -7.839 17.701 1.00 97.62 426 PRO A C 1
ATOM 3109 O O . PRO A 1 426 ? 6.841 -7.593 17.998 1.00 97.62 426 PRO A O 1
ATOM 3112 N N . ALA A 1 427 ? 8.929 -8.152 18.626 1.00 97.19 427 ALA A N 1
ATOM 3113 C CA . ALA A 1 427 ? 8.617 -8.238 20.053 1.00 97.19 427 ALA A CA 1
ATOM 3114 C C . ALA A 1 427 ? 8.212 -6.870 20.628 1.00 97.19 427 ALA A C 1
ATOM 3116 O O . ALA A 1 427 ? 7.379 -6.794 21.532 1.00 97.19 427 ALA A O 1
ATOM 3117 N N . ALA A 1 428 ? 8.711 -5.775 20.042 1.00 96.38 428 ALA A N 1
ATOM 3118 C CA . ALA A 1 428 ? 8.357 -4.414 20.438 1.00 96.38 428 ALA A CA 1
ATOM 3119 C C . ALA A 1 428 ? 6.855 -4.094 20.277 1.00 96.38 428 ALA A C 1
ATOM 3121 O O . ALA A 1 428 ? 6.340 -3.212 20.969 1.00 96.38 428 ALA A O 1
ATOM 3122 N N . ALA A 1 429 ? 6.141 -4.815 19.402 1.00 96.06 429 ALA A N 1
ATOM 3123 C CA . ALA A 1 429 ? 4.710 -4.625 19.161 1.00 96.06 429 ALA A CA 1
ATOM 3124 C C . ALA A 1 429 ? 3.803 -5.503 20.046 1.00 96.06 429 ALA A C 1
ATOM 3126 O O . ALA A 1 429 ? 2.598 -5.266 20.098 1.00 96.06 429 ALA A O 1
ATOM 3127 N N . GLU A 1 430 ? 4.332 -6.508 20.754 1.00 93.19 430 GLU A N 1
ATOM 3128 C CA . GLU A 1 430 ? 3.514 -7.513 21.454 1.00 93.19 430 GLU A CA 1
ATOM 3129 C C . GLU A 1 430 ? 2.581 -6.878 22.497 1.00 93.19 430 GLU A C 1
ATOM 3131 O O . GLU A 1 430 ? 1.365 -7.069 22.456 1.00 93.19 430 GLU A O 1
ATOM 3136 N N . GLY A 1 431 ? 3.124 -6.002 23.348 1.00 93.81 431 GLY A N 1
ATOM 3137 C CA . GLY A 1 431 ? 2.353 -5.272 24.360 1.00 93.81 431 GLY A CA 1
ATOM 3138 C C . GLY A 1 431 ? 1.437 -4.168 23.812 1.00 93.81 431 GLY A C 1
ATOM 3139 O O . GLY A 1 431 ? 0.861 -3.418 24.598 1.00 93.81 431 GLY A O 1
ATOM 3140 N N . TRP A 1 432 ? 1.350 -3.985 22.490 1.00 97.50 432 TRP A N 1
ATOM 3141 C CA . TRP A 1 432 ? 0.482 -2.987 21.852 1.00 97.50 432 TRP A CA 1
ATOM 3142 C C . TRP A 1 432 ? -0.842 -3.606 21.399 1.00 97.50 432 TRP A C 1
ATOM 3144 O O . TRP A 1 432 ? -1.853 -2.912 21.374 1.00 97.50 432 TRP A O 1
ATOM 3154 N N . ARG A 1 433 ? -0.856 -4.917 21.124 1.00 97.12 433 ARG A N 1
ATOM 3155 C CA . ARG A 1 433 ? -1.983 -5.655 20.522 1.00 97.12 433 ARG A CA 1
ATOM 3156 C C . ARG A 1 433 ? -3.255 -5.719 21.370 1.00 97.12 433 ARG A C 1
ATOM 3158 O O . ARG A 1 433 ? -4.290 -6.156 20.877 1.00 97.12 433 ARG A O 1
ATOM 3165 N N . HIS A 1 434 ? -3.173 -5.338 22.643 1.00 96.94 434 HIS A N 1
ATOM 3166 C CA . HIS A 1 434 ? -4.305 -5.304 23.573 1.00 96.94 434 HIS A CA 1
ATOM 3167 C C . HIS A 1 434 ? -4.921 -3.907 23.731 1.00 96.94 434 HIS A C 1
ATOM 3169 O O . HIS A 1 434 ? -5.941 -3.780 24.395 1.00 96.94 434 HIS A O 1
ATOM 3175 N N . GLY A 1 435 ? -4.321 -2.874 23.132 1.00 98.00 435 GLY A N 1
ATOM 3176 C CA . GLY A 1 435 ? -4.825 -1.503 23.172 1.00 98.00 435 GLY A CA 1
ATOM 3177 C C . GLY A 1 435 ? -5.071 -0.928 21.779 1.00 98.00 435 GLY A C 1
ATOM 3178 O O . GLY A 1 435 ? -4.901 -1.604 20.765 1.00 98.00 435 GLY A O 1
ATOM 3179 N N . LEU A 1 436 ? -5.437 0.353 21.742 1.00 98.69 436 LEU A N 1
ATOM 3180 C CA . LEU A 1 436 ? -5.672 1.086 20.502 1.00 98.69 436 LEU A CA 1
ATOM 3181 C C . LEU A 1 436 ? -4.352 1.337 19.758 1.00 98.69 436 LEU A C 1
ATOM 3183 O O . LEU A 1 436 ? -3.444 2.000 20.272 1.00 98.69 436 LEU A O 1
ATOM 3187 N N . THR A 1 437 ? -4.266 0.862 18.520 1.00 98.88 437 THR A N 1
ATOM 3188 C CA . THR A 1 437 ? -3.115 1.093 17.636 1.00 98.88 437 THR A CA 1
ATOM 3189 C C . THR A 1 437 ? -3.561 1.685 16.308 1.00 98.88 437 THR A C 1
ATOM 3191 O O . THR A 1 437 ? -4.636 1.368 15.805 1.00 98.88 437 THR A O 1
ATOM 3194 N N . VAL A 1 438 ? -2.723 2.541 15.726 1.00 98.94 438 VAL A N 1
ATOM 3195 C CA . VAL A 1 438 ? -2.939 3.116 14.393 1.00 98.94 438 VAL A CA 1
ATOM 3196 C C . VAL A 1 438 ? -1.696 2.855 13.556 1.00 98.94 438 VAL A C 1
ATOM 3198 O O . VAL A 1 438 ? -0.593 3.201 13.970 1.00 98.94 438 VAL A O 1
ATOM 3201 N N . PHE A 1 439 ? -1.878 2.250 12.390 1.00 98.94 439 PHE A N 1
ATOM 3202 C CA . PHE A 1 439 ? -0.930 2.292 11.292 1.00 98.94 439 PHE A CA 1
ATOM 3203 C C . PHE A 1 439 ? -1.330 3.429 10.348 1.00 98.94 439 PHE A C 1
ATOM 3205 O O . PHE A 1 439 ? -2.368 3.352 9.693 1.00 98.94 439 PHE A O 1
ATOM 3212 N N . ASP A 1 440 ? -0.532 4.489 10.326 1.00 98.81 440 ASP A N 1
ATOM 3213 C CA . ASP A 1 440 ? -0.672 5.632 9.426 1.00 98.81 440 ASP A CA 1
ATOM 3214 C C . ASP A 1 440 ? 0.120 5.344 8.146 1.00 98.81 440 ASP A C 1
ATOM 3216 O O . ASP A 1 440 ? 1.356 5.335 8.148 1.00 98.81 440 ASP A O 1
ATOM 3220 N N . SER A 1 441 ? -0.615 5.002 7.086 1.00 98.62 441 SER A N 1
ATOM 3221 C CA . SER A 1 441 ? -0.077 4.543 5.813 1.00 98.62 441 SER A CA 1
ATOM 3222 C C . SER A 1 441 ? -0.230 5.612 4.743 1.00 98.62 441 SER A C 1
ATOM 3224 O O . SER A 1 441 ? -1.336 5.983 4.358 1.00 98.62 441 SER A O 1
ATOM 3226 N N . THR A 1 442 ? 0.905 6.046 4.211 1.00 97.81 442 THR A N 1
ATOM 3227 C CA . THR A 1 442 ? 1.009 6.949 3.061 1.00 97.81 442 THR A CA 1
ATOM 3228 C C . THR A 1 442 ? 1.408 6.216 1.781 1.00 97.81 442 THR A C 1
ATOM 3230 O O . THR A 1 442 ? 1.050 6.621 0.676 1.00 97.81 442 THR A O 1
ATOM 3233 N N . GLY A 1 443 ? 2.092 5.080 1.918 1.00 96.94 443 GLY A N 1
ATOM 3234 C CA . GLY A 1 443 ? 2.688 4.325 0.832 1.00 96.94 443 GLY A CA 1
ATOM 3235 C C . GLY A 1 443 ? 3.962 4.984 0.316 1.00 96.94 443 GLY A C 1
ATOM 3236 O O . GLY A 1 443 ? 3.975 6.152 -0.058 1.00 96.94 443 GLY A O 1
ATOM 3237 N N . PHE A 1 444 ? 5.045 4.224 0.218 1.00 97.62 444 PHE A N 1
ATOM 3238 C CA . PHE A 1 444 ? 6.346 4.751 -0.197 1.00 97.62 444 PHE A CA 1
ATOM 3239 C C . PHE A 1 444 ? 7.037 3.826 -1.202 1.00 97.62 444 PHE A C 1
ATOM 3241 O O . PHE A 1 444 ? 6.715 2.646 -1.322 1.00 97.62 444 PHE A O 1
ATOM 3248 N N . ALA A 1 445 ? 7.994 4.372 -1.951 1.00 98.31 445 ALA A N 1
ATOM 3249 C CA . ALA A 1 445 ? 8.497 3.755 -3.181 1.00 98.31 445 ALA A CA 1
ATOM 3250 C C . ALA A 1 445 ? 9.188 2.384 -3.002 1.00 98.31 445 ALA A C 1
ATOM 3252 O O . ALA A 1 445 ? 9.273 1.617 -3.962 1.00 98.31 445 ALA A O 1
ATOM 3253 N N . LEU A 1 446 ? 9.657 2.037 -1.795 1.00 98.50 446 LEU A N 1
ATOM 3254 C CA . LEU A 1 446 ? 10.178 0.694 -1.496 1.00 98.50 446 LEU A CA 1
ATOM 3255 C C . LEU A 1 446 ? 9.091 -0.374 -1.672 1.00 98.50 446 LEU A C 1
ATOM 3257 O O . LEU A 1 446 ? 9.374 -1.466 -2.155 1.00 98.50 446 LEU A O 1
ATOM 3261 N N . GLU A 1 447 ? 7.846 -0.071 -1.309 1.00 98.62 447 GLU A N 1
ATOM 3262 C CA . GLU A 1 447 ? 6.732 -1.009 -1.454 1.00 98.62 447 GLU A CA 1
ATOM 3263 C C . GLU A 1 447 ? 6.481 -1.336 -2.928 1.00 98.62 447 GLU A C 1
ATOM 3265 O O . GLU A 1 447 ? 6.270 -2.494 -3.288 1.00 98.62 447 GLU A O 1
ATOM 3270 N N . ASP A 1 448 ? 6.563 -0.319 -3.791 1.00 98.62 448 ASP A N 1
ATOM 3271 C CA . ASP A 1 448 ? 6.432 -0.479 -5.237 1.00 98.62 448 ASP A CA 1
ATOM 3272 C C . ASP A 1 448 ? 7.635 -1.225 -5.829 1.00 98.62 448 ASP A C 1
ATOM 3274 O O . ASP A 1 448 ? 7.457 -2.079 -6.696 1.00 98.62 448 ASP A O 1
ATOM 3278 N N . HIS A 1 449 ? 8.849 -0.954 -5.333 1.00 98.62 449 HIS A N 1
ATOM 3279 C CA . HIS A 1 449 ? 10.064 -1.681 -5.712 1.00 98.62 449 HIS A CA 1
ATOM 3280 C C . HIS A 1 449 ? 9.920 -3.180 -5.439 1.00 98.62 449 HIS A C 1
ATOM 3282 O O . HIS A 1 449 ? 10.153 -4.001 -6.324 1.00 98.62 449 HIS A O 1
ATOM 3288 N N . VAL A 1 450 ? 9.489 -3.534 -4.227 1.00 98.38 450 VAL A N 1
ATOM 3289 C CA . VAL A 1 450 ? 9.318 -4.924 -3.793 1.00 98.38 450 VAL A CA 1
ATOM 3290 C C . VAL A 1 450 ? 8.183 -5.611 -4.547 1.00 98.38 450 VAL A C 1
ATOM 3292 O O . VAL A 1 450 ? 8.325 -6.754 -4.981 1.00 98.38 450 VAL A O 1
ATOM 3295 N N . ALA A 1 451 ? 7.053 -4.930 -4.734 1.00 98.50 451 ALA A N 1
ATOM 3296 C CA . ALA A 1 451 ? 5.941 -5.492 -5.487 1.00 98.50 451 ALA A CA 1
ATOM 3297 C C . ALA A 1 451 ? 6.320 -5.727 -6.957 1.00 98.50 451 ALA A C 1
ATOM 3299 O O . ALA A 1 451 ? 5.954 -6.757 -7.526 1.00 98.50 451 ALA A O 1
ATOM 3300 N N . LEU A 1 452 ? 7.096 -4.816 -7.555 1.00 98.50 452 LEU A N 1
ATOM 3301 C CA . LEU A 1 452 ? 7.611 -4.989 -8.908 1.00 98.50 452 LEU A CA 1
ATOM 3302 C C . LEU A 1 452 ? 8.578 -6.177 -8.993 1.00 98.50 452 LEU A C 1
ATOM 3304 O O . LEU A 1 452 ? 8.466 -6.954 -9.933 1.00 98.50 452 LEU A O 1
ATOM 3308 N N . ASP A 1 453 ? 9.457 -6.383 -8.007 1.00 97.94 453 ASP A N 1
ATOM 3309 C CA . ASP A 1 453 ? 10.325 -7.571 -7.951 1.00 97.94 453 ASP A CA 1
ATOM 3310 C C . ASP A 1 453 ? 9.498 -8.873 -7.968 1.00 97.94 453 ASP A C 1
ATOM 3312 O O . ASP A 1 453 ? 9.822 -9.812 -8.700 1.00 97.94 453 ASP A O 1
ATOM 3316 N N . VAL A 1 454 ? 8.394 -8.927 -7.211 1.00 98.50 454 VAL A N 1
ATOM 3317 C CA . VAL A 1 454 ? 7.476 -10.081 -7.205 1.00 98.50 454 VAL A CA 1
ATOM 3318 C C . VAL A 1 454 ? 6.801 -10.266 -8.565 1.00 98.50 454 VAL A C 1
ATOM 3320 O O . VAL A 1 454 ? 6.696 -11.398 -9.045 1.00 98.50 454 VAL A O 1
ATOM 3323 N N . LEU A 1 455 ? 6.350 -9.177 -9.193 1.00 98.25 455 LEU A N 1
ATOM 3324 C CA . LEU A 1 455 ? 5.704 -9.222 -10.503 1.00 98.25 455 LEU A CA 1
ATOM 3325 C C . LEU A 1 455 ? 6.674 -9.678 -11.601 1.00 98.25 455 LEU A C 1
ATOM 3327 O O . LEU A 1 455 ? 6.313 -10.546 -12.391 1.00 98.25 455 LEU A O 1
ATOM 3331 N N . LEU A 1 456 ? 7.895 -9.139 -11.630 1.00 97.69 456 LEU A N 1
ATOM 3332 C CA . LEU A 1 456 ? 8.930 -9.514 -12.596 1.00 97.69 456 LEU A CA 1
ATOM 3333 C C . LEU A 1 456 ? 9.296 -10.994 -12.456 1.00 97.69 456 LEU A C 1
ATOM 3335 O O . LEU A 1 456 ? 9.319 -11.712 -13.452 1.00 97.69 456 LEU A O 1
ATOM 3339 N N . ALA A 1 457 ? 9.486 -11.481 -11.227 1.00 98.06 457 ALA A N 1
ATOM 3340 C CA . ALA A 1 457 ? 9.768 -12.895 -10.987 1.00 98.06 457 ALA A CA 1
ATOM 3341 C C . ALA A 1 457 ? 8.611 -13.806 -11.436 1.00 98.06 457 ALA A C 1
ATOM 3343 O O . ALA A 1 457 ? 8.842 -14.852 -12.039 1.00 98.06 457 ALA A O 1
ATOM 3344 N N . ALA A 1 458 ? 7.360 -13.411 -11.177 1.00 98.06 458 ALA A N 1
ATOM 3345 C CA . ALA A 1 458 ? 6.186 -14.162 -11.622 1.00 98.06 458 ALA A CA 1
ATOM 3346 C C . ALA A 1 458 ? 6.019 -14.140 -13.150 1.00 98.06 458 ALA A C 1
ATOM 3348 O O . ALA A 1 458 ? 5.654 -15.149 -13.749 1.00 98.06 458 ALA A O 1
ATOM 3349 N N . ALA A 1 459 ? 6.285 -13.003 -13.791 1.00 97.75 459 ALA A N 1
ATOM 3350 C CA . ALA A 1 459 ? 6.253 -12.892 -15.241 1.00 97.75 459 ALA A CA 1
ATOM 3351 C C . ALA A 1 459 ? 7.357 -13.739 -15.893 1.00 97.75 459 ALA A C 1
ATOM 3353 O O . ALA A 1 459 ? 7.104 -14.364 -16.919 1.00 97.75 459 ALA A O 1
ATOM 3354 N N . GLU A 1 460 ? 8.540 -13.825 -15.278 1.00 97.38 460 GLU A N 1
ATOM 3355 C CA . GLU A 1 460 ? 9.654 -14.649 -15.759 1.00 97.38 460 GLU A CA 1
ATOM 3356 C C . GLU A 1 460 ? 9.313 -16.138 -15.633 1.00 97.38 460 GLU A C 1
ATOM 3358 O O . GLU A 1 460 ? 9.443 -16.884 -16.602 1.00 97.38 460 GLU A O 1
ATOM 3363 N N . GLU A 1 461 ? 8.787 -16.552 -14.472 1.00 96.94 461 GLU A N 1
ATOM 3364 C CA . GLU A 1 461 ? 8.297 -17.914 -14.202 1.00 96.94 461 GLU A CA 1
ATOM 3365 C C . GLU A 1 461 ? 7.275 -18.375 -15.257 1.00 96.94 461 GLU A C 1
ATOM 3367 O O . GLU A 1 461 ? 7.265 -19.540 -15.655 1.00 96.94 461 GLU A O 1
ATOM 3372 N N . LEU A 1 462 ? 6.430 -17.455 -15.728 1.00 97.56 462 LEU A N 1
ATOM 3373 C CA . LEU A 1 462 ? 5.339 -17.734 -16.661 1.00 97.56 462 LEU A CA 1
ATOM 3374 C C . LEU A 1 462 ? 5.659 -17.409 -18.131 1.00 97.56 462 LEU A C 1
ATOM 3376 O O . LEU A 1 462 ? 4.801 -17.632 -18.989 1.00 97.56 462 LEU A O 1
ATOM 3380 N N . GLY A 1 463 ? 6.853 -16.885 -18.429 1.00 97.38 463 GLY A N 1
ATOM 3381 C CA . GLY A 1 463 ? 7.245 -16.456 -19.776 1.00 97.38 463 GLY A CA 1
ATOM 3382 C C . GLY A 1 463 ? 6.333 -15.371 -20.365 1.00 97.38 463 GLY A C 1
ATOM 3383 O O . GLY A 1 463 ? 5.900 -15.493 -21.510 1.00 97.38 463 GLY A O 1
ATOM 3384 N N . LEU A 1 464 ? 5.982 -14.357 -19.568 1.00 97.81 464 LEU A N 1
ATOM 3385 C CA . LEU A 1 464 ? 5.070 -13.263 -19.936 1.00 97.81 464 LEU A CA 1
ATOM 3386 C C . LEU A 1 464 ? 5.802 -11.972 -20.325 1.00 97.81 464 LEU A C 1
ATOM 3388 O O . LEU A 1 464 ? 7.017 -11.857 -20.179 1.00 97.81 464 LEU A O 1
ATOM 3392 N N . GLY A 1 465 ? 5.042 -10.980 -20.792 1.00 97.00 465 GLY A N 1
ATOM 3393 C CA . GLY A 1 465 ? 5.540 -9.669 -21.187 1.00 97.00 465 GLY A CA 1
ATOM 3394 C C . GLY A 1 465 ? 6.146 -9.609 -22.585 1.00 97.00 465 GLY A C 1
ATOM 3395 O O . GLY A 1 465 ? 6.422 -10.618 -23.233 1.00 97.00 465 GLY A O 1
ATOM 3396 N N . THR A 1 466 ? 6.348 -8.382 -23.054 1.00 97.38 466 THR A N 1
ATOM 3397 C CA . THR A 1 466 ? 6.856 -8.079 -24.399 1.00 97.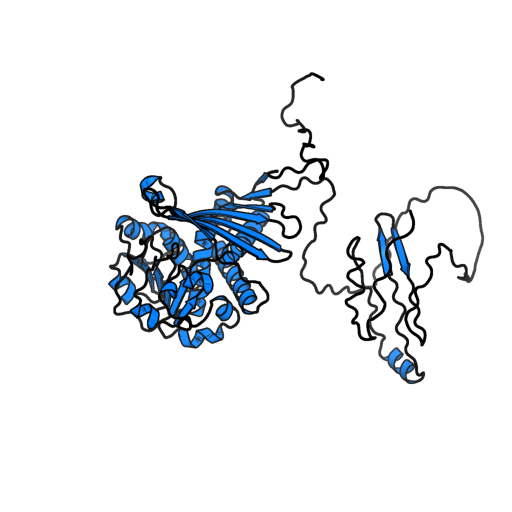38 466 THR A CA 1
ATOM 3398 C C . THR A 1 466 ? 8.167 -7.320 -24.291 1.00 97.38 466 THR A C 1
ATOM 3400 O O . THR A 1 466 ? 8.277 -6.405 -23.483 1.00 97.38 466 THR A O 1
ATOM 3403 N N . LYS A 1 467 ? 9.169 -7.673 -25.097 1.00 95.38 467 LYS A N 1
ATOM 3404 C CA . LYS A 1 467 ? 10.409 -6.895 -25.185 1.00 95.38 467 LYS A CA 1
ATOM 3405 C C . LYS A 1 467 ? 10.282 -5.824 -26.258 1.00 95.38 467 LYS A C 1
ATOM 3407 O O . LYS A 1 467 ? 9.802 -6.113 -27.352 1.00 95.38 467 LYS A O 1
ATOM 3412 N N . VAL A 1 468 ? 10.676 -4.598 -25.929 1.00 95.25 468 VAL A N 1
ATOM 3413 C CA . VAL A 1 468 ? 10.611 -3.448 -26.836 1.00 95.25 468 VAL A CA 1
ATOM 3414 C C . VAL A 1 468 ? 11.876 -2.609 -26.692 1.00 95.25 468 VAL A C 1
ATOM 3416 O O . VAL A 1 468 ? 12.269 -2.241 -25.586 1.00 95.25 468 VAL A O 1
ATOM 3419 N N . ALA A 1 469 ? 12.495 -2.256 -27.816 1.00 92.25 469 ALA A N 1
ATOM 3420 C CA . ALA A 1 469 ? 13.556 -1.257 -27.857 1.00 92.25 469 ALA A CA 1
ATOM 3421 C C . ALA A 1 469 ? 12.945 0.155 -27.773 1.00 92.25 469 ALA A C 1
ATOM 3423 O O . ALA A 1 469 ? 12.523 0.717 -28.781 1.00 92.25 469 ALA A O 1
ATOM 3424 N N . ILE A 1 470 ? 12.840 0.695 -26.554 1.00 94.06 470 ILE A N 1
ATOM 3425 C CA . ILE A 1 470 ? 12.320 2.051 -26.301 1.00 94.06 470 ILE A CA 1
ATOM 3426 C C . ILE A 1 470 ? 13.439 3.084 -26.422 1.00 94.06 470 ILE A C 1
ATOM 3428 O O . ILE A 1 470 ? 13.276 4.123 -27.059 1.00 94.06 470 ILE A O 1
ATOM 3432 N N . GLU A 1 471 ? 14.574 2.803 -25.785 1.00 93.38 471 GLU A N 1
ATOM 3433 C CA . GLU A 1 471 ? 15.728 3.693 -25.774 1.00 93.38 471 GLU A CA 1
ATOM 3434 C C . GLU A 1 471 ? 16.489 3.623 -27.099 1.00 93.38 471 GLU A C 1
ATOM 3436 O O . GLU A 1 471 ? 16.695 2.553 -27.679 1.00 93.38 471 GLU A O 1
ATOM 3441 N N . HIS A 1 472 ? 16.943 4.783 -27.572 1.00 90.62 472 HIS A N 1
ATOM 3442 C CA . HIS A 1 472 ? 17.810 4.863 -28.736 1.00 90.62 472 HIS A CA 1
ATOM 3443 C C . HIS A 1 472 ? 19.232 4.425 -28.357 1.00 90.62 472 HIS A C 1
ATOM 3445 O O . HIS A 1 472 ? 19.931 5.129 -27.632 1.00 90.62 472 HIS A O 1
ATOM 3451 N N . LEU A 1 473 ? 19.648 3.261 -28.862 1.00 88.56 473 LEU A N 1
ATOM 3452 C CA . LEU A 1 473 ? 20.998 2.720 -28.694 1.00 88.56 473 LEU A CA 1
ATOM 3453 C C . LEU A 1 473 ? 21.758 2.820 -30.026 1.00 88.56 473 LEU A C 1
ATOM 3455 O O . LEU A 1 473 ? 21.649 1.890 -30.845 1.00 88.56 473 LEU A O 1
ATOM 3459 N N . PRO A 1 474 ? 22.475 3.935 -30.270 1.00 88.00 474 PRO A N 1
ATOM 3460 C CA . PRO A 1 474 ? 23.160 4.165 -31.536 1.00 88.00 474 PRO A CA 1
ATOM 3461 C C . PRO A 1 474 ? 24.255 3.123 -31.793 1.00 88.00 474 PRO A C 1
ATOM 3463 O O . PRO A 1 474 ? 24.768 2.496 -30.862 1.00 88.00 474 PRO A O 1
ATOM 3466 N N . GLU A 1 475 ? 24.597 2.911 -33.067 1.00 86.00 475 GLU A N 1
ATOM 3467 C CA . GLU A 1 475 ? 25.712 2.028 -33.454 1.00 86.00 475 GLU A CA 1
ATOM 3468 C C . GLU A 1 475 ? 27.052 2.558 -32.922 1.00 86.00 475 GLU A C 1
ATOM 3470 O O . GLU A 1 475 ? 27.886 1.781 -32.454 1.00 86.00 475 GLU A O 1
ATOM 3475 N N . ASP A 1 476 ? 27.216 3.883 -32.930 1.00 88.50 476 ASP A N 1
ATOM 3476 C CA . ASP A 1 476 ? 28.287 4.598 -32.244 1.00 88.50 476 ASP A CA 1
ATOM 3477 C C . ASP A 1 476 ? 27.713 5.314 -31.013 1.00 88.50 476 ASP A C 1
ATOM 3479 O O . ASP A 1 476 ? 26.935 6.256 -31.128 1.00 88.50 476 ASP A O 1
ATOM 3483 N N . VAL A 1 477 ? 28.119 4.883 -29.814 1.00 90.44 477 VAL A N 1
ATOM 3484 C CA . VAL A 1 477 ? 27.655 5.450 -28.531 1.00 90.44 477 VAL A CA 1
ATOM 3485 C C . VAL A 1 477 ? 28.004 6.931 -28.344 1.00 90.44 477 VAL A C 1
ATOM 3487 O O . VAL A 1 477 ? 27.479 7.563 -27.427 1.00 90.44 477 VAL A O 1
ATOM 3490 N N . LEU A 1 478 ? 28.890 7.481 -29.177 1.00 93.75 478 LEU A N 1
ATOM 3491 C CA . LEU A 1 478 ? 29.263 8.894 -29.182 1.00 93.75 478 LEU A CA 1
ATOM 3492 C C . LEU A 1 478 ? 28.558 9.703 -30.287 1.00 93.75 478 LEU A C 1
ATOM 3494 O O . LEU A 1 478 ? 28.680 10.929 -30.282 1.00 93.75 478 LEU A O 1
ATOM 3498 N N . ASP A 1 479 ? 27.809 9.058 -31.189 1.00 93.38 479 ASP A N 1
ATOM 3499 C CA . ASP A 1 479 ? 27.036 9.708 -32.251 1.00 93.38 479 ASP A CA 1
ATOM 3500 C C . ASP A 1 479 ? 25.520 9.473 -32.065 1.00 93.38 479 ASP A C 1
ATOM 3502 O O . ASP A 1 479 ? 24.993 8.425 -32.445 1.00 93.38 479 ASP A O 1
ATOM 3506 N N . PRO A 1 480 ? 24.767 10.453 -31.529 1.00 91.56 480 PRO A N 1
ATOM 3507 C CA . PRO A 1 480 ? 23.322 10.322 -31.337 1.00 91.56 480 PRO A CA 1
ATOM 3508 C C . PRO A 1 480 ? 22.522 10.262 -32.652 1.00 91.56 480 PRO A C 1
ATOM 3510 O O . PRO A 1 480 ? 21.316 10.023 -32.606 1.00 91.56 480 PRO A O 1
ATOM 3513 N N . TYR A 1 481 ? 23.147 10.498 -33.813 1.00 93.12 481 TYR A N 1
ATOM 3514 C CA . TYR A 1 481 ? 22.518 10.337 -35.126 1.00 93.12 481 TYR A CA 1
ATOM 3515 C C . TYR A 1 481 ? 22.804 8.976 -35.771 1.00 93.12 481 TYR A C 1
ATOM 3517 O O . TYR A 1 481 ? 22.188 8.661 -36.794 1.00 93.12 481 TYR A O 1
ATOM 3525 N N . ALA A 1 482 ? 23.677 8.146 -35.185 1.00 89.94 482 ALA A N 1
ATOM 3526 C CA . ALA A 1 482 ? 24.016 6.814 -35.684 1.00 89.94 482 ALA A CA 1
ATOM 3527 C C . ALA A 1 482 ? 22.880 5.808 -35.424 1.00 89.94 482 ALA A C 1
ATOM 3529 O O . ALA A 1 482 ? 22.996 4.853 -34.651 1.00 89.94 482 ALA A O 1
ATOM 3530 N N . THR A 1 483 ? 21.741 6.034 -36.078 1.00 82.25 483 THR A N 1
ATOM 3531 C CA . THR A 1 483 ? 20.587 5.138 -36.032 1.00 82.25 483 THR A CA 1
ATOM 3532 C C . THR A 1 483 ? 20.937 3.792 -36.640 1.00 82.25 483 THR A C 1
ATOM 3534 O O . THR A 1 483 ? 21.488 3.724 -37.739 1.00 82.25 483 THR A O 1
ATOM 3537 N N . ARG A 1 484 ? 20.589 2.712 -35.929 1.00 70.19 484 ARG A N 1
ATOM 3538 C CA . ARG A 1 484 ? 20.681 1.361 -36.482 1.00 70.19 484 ARG A CA 1
ATOM 3539 C C . ARG A 1 484 ? 19.868 1.324 -37.765 1.00 70.19 484 ARG A C 1
ATOM 3541 O O . ARG A 1 484 ? 18.681 1.661 -37.738 1.00 70.19 484 ARG A O 1
ATOM 3548 N N . ARG A 1 485 ? 20.481 0.915 -38.878 1.00 59.25 485 ARG A N 1
ATOM 3549 C CA . ARG A 1 485 ? 19.719 0.684 -40.112 1.00 59.25 485 ARG A CA 1
ATOM 3550 C C . ARG A 1 485 ? 18.635 -0.338 -39.792 1.00 59.25 485 ARG A C 1
ATOM 3552 O O . ARG A 1 485 ? 18.942 -1.413 -39.281 1.00 59.25 485 ARG A O 1
ATOM 3559 N N . ALA A 1 486 ? 17.373 0.007 -40.053 1.00 51.12 486 ALA A N 1
ATOM 3560 C CA . ALA A 1 486 ? 16.278 -0.934 -39.892 1.00 51.12 486 ALA A CA 1
ATOM 3561 C C . ALA A 1 486 ? 16.609 -2.175 -40.728 1.00 51.12 486 ALA A C 1
ATOM 3563 O O . ALA A 1 486 ? 16.651 -2.104 -41.954 1.00 51.12 486 ALA A O 1
ATOM 3564 N N . THR A 1 487 ? 16.876 -3.310 -40.084 1.00 44.78 487 THR A N 1
ATOM 3565 C CA . THR A 1 487 ? 16.853 -4.592 -40.779 1.00 44.78 487 THR A CA 1
ATOM 3566 C C . THR A 1 487 ? 15.393 -4.866 -41.094 1.00 44.78 487 THR A C 1
ATOM 3568 O O . THR A 1 487 ? 14.664 -5.457 -40.299 1.00 44.78 487 THR A O 1
ATOM 3571 N N . THR A 1 488 ? 14.933 -4.346 -42.229 1.00 39.81 488 THR A N 1
ATOM 3572 C CA . THR A 1 488 ? 13.751 -4.855 -42.910 1.00 39.81 488 THR A CA 1
ATOM 3573 C C . THR A 1 488 ? 13.992 -6.324 -43.184 1.00 39.81 488 THR A C 1
ATOM 3575 O O . THR A 1 488 ? 14.736 -6.656 -44.094 1.00 39.81 488 THR A O 1
ATOM 3578 N N . ASP A 1 489 ? 13.385 -7.183 -42.380 1.00 42.69 489 ASP A N 1
ATOM 3579 C CA . ASP A 1 489 ? 13.023 -8.533 -42.786 1.00 42.69 489 ASP A CA 1
ATOM 3580 C C . ASP A 1 489 ? 11.962 -9.035 -41.820 1.00 42.69 489 ASP A C 1
ATOM 3582 O O . ASP A 1 489 ? 12.275 -9.697 -40.841 1.00 42.69 489 ASP A O 1
ATOM 3586 N N . HIS A 1 490 ? 10.701 -8.679 -42.083 1.00 42.22 490 HIS A N 1
ATOM 3587 C CA . HIS A 1 490 ? 9.534 -9.488 -41.703 1.00 42.22 490 HIS A CA 1
ATOM 3588 C C . HIS A 1 490 ? 8.308 -9.260 -42.601 1.00 42.22 490 HIS A C 1
ATOM 3590 O O . HIS A 1 490 ? 7.211 -9.609 -42.204 1.00 42.22 490 HIS A O 1
ATOM 3596 N N . TYR A 1 491 ? 8.476 -8.742 -43.822 1.00 38.16 491 TYR A N 1
ATOM 3597 C CA . TYR A 1 491 ? 7.545 -8.967 -44.932 1.00 38.16 491 TYR A CA 1
ATOM 3598 C C . TYR A 1 491 ? 8.336 -8.849 -46.233 1.00 38.16 491 TYR A C 1
ATOM 3600 O O . TYR A 1 491 ? 8.946 -7.819 -46.509 1.00 38.16 491 TYR A O 1
ATOM 3608 N N . GLY A 1 492 ? 8.382 -9.940 -46.996 1.00 39.94 492 GLY A N 1
ATOM 3609 C CA . GLY A 1 492 ? 9.054 -9.974 -48.285 1.00 39.94 492 GLY A CA 1
ATOM 3610 C C . GLY A 1 492 ? 8.483 -8.936 -49.253 1.00 39.94 492 GLY A C 1
ATOM 3611 O O . GLY A 1 492 ? 7.275 -8.729 -49.304 1.00 39.94 492 GLY A O 1
ATOM 3612 N N . GLN A 1 493 ? 9.395 -8.392 -50.063 1.00 34.47 493 GLN A N 1
ATOM 3613 C CA . GLN A 1 493 ? 9.205 -7.489 -51.203 1.00 34.47 493 GLN A CA 1
ATOM 3614 C C . GLN A 1 493 ? 9.001 -6.002 -50.877 1.00 34.47 493 GLN A C 1
ATOM 3616 O O . GLN A 1 493 ? 7.911 -5.564 -50.526 1.00 34.47 493 GLN A O 1
ATOM 3621 N N . SER A 1 494 ? 10.036 -5.204 -51.161 1.00 28.62 494 SER A N 1
ATOM 3622 C CA . SER A 1 494 ? 9.965 -4.086 -52.119 1.00 28.62 494 SER A CA 1
ATOM 3623 C C . SER A 1 494 ? 11.376 -3.641 -52.524 1.00 28.62 494 SER A C 1
ATOM 3625 O O . SER A 1 494 ? 12.242 -3.403 -51.692 1.00 28.62 494 SER A O 1
ATOM 3627 N N . THR A 1 495 ? 11.589 -3.578 -53.831 1.00 31.89 495 THR A N 1
ATOM 3628 C CA . THR A 1 495 ? 12.785 -3.178 -54.581 1.00 31.89 495 THR A CA 1
ATOM 3629 C C . THR A 1 495 ? 13.027 -1.657 -54.619 1.00 31.89 495 THR A C 1
ATOM 3631 O O . THR A 1 495 ? 12.092 -0.945 -54.966 1.00 31.89 495 THR A O 1
ATOM 3634 N N . VAL A 1 496 ? 14.308 -1.256 -54.450 1.00 33.66 496 VAL A N 1
ATOM 3635 C CA . VAL A 1 496 ? 15.058 -0.126 -55.092 1.00 33.66 496 VAL A CA 1
ATOM 3636 C C . VAL A 1 496 ? 14.630 1.296 -54.624 1.00 33.66 496 VAL A C 1
ATOM 3638 O O . VAL A 1 496 ? 13.449 1.550 -54.446 1.00 33.66 496 VAL A O 1
ATOM 3641 N N . VAL A 1 497 ? 15.509 2.266 -54.316 1.00 31.23 497 VAL A N 1
ATOM 3642 C CA . VAL A 1 497 ? 16.647 2.814 -55.090 1.00 31.23 497 VAL A CA 1
ATOM 3643 C C . VAL A 1 497 ? 17.702 3.476 -54.179 1.00 31.23 497 VAL A C 1
ATOM 3645 O O . VAL A 1 497 ? 17.344 4.059 -53.158 1.00 31.23 497 VAL A O 1
ATOM 3648 N N . ASP A 1 498 ? 18.969 3.397 -54.600 1.00 34.09 498 ASP A N 1
ATOM 3649 C CA . ASP A 1 498 ? 20.098 4.243 -54.178 1.00 34.09 498 ASP A CA 1
ATOM 3650 C C . ASP A 1 498 ? 19.795 5.752 -54.296 1.00 34.09 498 ASP A C 1
ATOM 3652 O O . ASP A 1 498 ? 19.275 6.183 -55.326 1.00 34.09 498 ASP A O 1
ATOM 3656 N N . GLU A 1 499 ? 20.182 6.532 -53.278 1.00 37.34 499 GLU A N 1
ATOM 3657 C CA . GLU A 1 499 ? 21.097 7.696 -53.356 1.00 37.34 499 GLU A CA 1
ATOM 3658 C C . GLU A 1 499 ? 21.542 8.139 -51.951 1.00 37.34 499 GLU A C 1
ATOM 3660 O O . GLU A 1 499 ? 20.672 8.291 -51.059 1.00 37.34 499 GLU A O 1
#

Foldseek 3Di:
DDDDDDDDDDDDDPDDDPPPVVPPPPPDDDWDDDDDDDDDPVVVVVCVVDPDDDDDWDWTWGADPVGIDTQDTWDDDPPDTDDDDDDPDDDDDDDDPDDDDDDDDDDDDDDDDDDDDDDDDDDDDPDDDDPPPPDPDPDQQWAFEAEPVLVVVLCVPCNPLNLLVLLLVLVLVVLLCVLVVVADFWPAKDWDADDDPFGWIWIWFWDDDPQPWIKIKTWIQTQCCCVPPVDARIFIKMWTAGPPPRHTHYIYGPPVLVLSLLLSLLLLVCLLFAAQQFAEEEEEDLGSSVQSVVSSVLSRHNHAAYEYEYPDVVSLVCSCVSNVVSVHHYHYDDLQCSQAVGSEYEYADPQDQPRDQSHDDDHHAFQYEYEYANFGAFRDEHDDPVLLLQAQEEEQDVVNCCRTWNVVSPDPPSHNYYSSSCSNPSVVNPVNNRGHHYYTYPDHVVSSVSSVVSSVVSCVVVVDTDIHSPDQDAPDNVDSPRGDDPPPDDDDDDDDDDD

pLDDT: mean 75.83, std 30.8, range [20.56, 98.94]

Sequence (499 aa):
MVAAVAPVCRSVSPAVSTTAVTCAFAMVGVVVRLWEPAPDRAVRRAASRVGSVHPPPVAIAVAYPDGVRVVCRAGWSRSGLRPGRVGDRAIPGLRSAGFGESILSDSRLLCAVRRPSPRAFRIRMTGRSGRFLALPWGSVVETWLLGQDDVGRVLRVLGRDTVMRRVIDALRAALADLGRGVLAPSPPRTGFTRGGAVPGVIEVMPHRQPGRGVTVKTVAYSPRNARRAGLPTILGTVARLDDDTGHLVALADGVLLTALRTGAASAVATSLLAHPGATTLGLVGAGAQAVTQAHGLAQVLDLRRVLVSDTDPAHAAGLAARIAFLGLDVRVAAPAEVLAGADVLCTATSVEPGRGPVFPDGPHREHLHVNAVGADEPGKTELPLSLLRRARVCVDHPEQAHAEGESQRLAPGEVATTLDRLCADPAAAEGWRHGLTVFDSTGFALEDHVALDVLLAAAEELGLGTKVAIEHLPEDVLDPYATRRATTDHYGQSTVVDE

Organism: NCBI:txid909613

InterPro domains:
  IPR003462 Ornithine cyclodeaminase/mu-crystallin [PF02423] (159-455)
  IPR003462 Ornithine cyclodeaminase/mu-crystallin [PTHR13812] (163-467)
  IPR023401 Ornithine cyclodeaminase, N-terminal [G3DSA:3.30.1780.10] (164-465)
  IPR036291 NAD(P)-binding domain superfamily [SSF51735] (142-474)